Protein AF-0000000084457889 (afdb_homodimer)

Sequence (698 aa):
MAETLNRQWRLNGFTGFDSLVLKEDGIPEVGDLDVLVRWKYASLNYRDLVVSKGTYPLGALDGVVVGSDAAGEVVKIGSKVHSFKPGDRVTGIHLQTWQEGTLKAEDIGNATGGKLDGVLQDYGVVPGSGLVKIPETLDLQQGSTLTIAAITAWDSLVGLPSKRLEAGQWVLTQGSGGVSVFAIQFAKAMGAHVIATSSSQAKMDRLKKLGADYVINYKEVPEWGAEAKRIANGAGVDHVIEVGGPGTLRQSLNAIKIQGVISLVGFMAVSENSNDPKLLEALYYGCIARGVLVSSKQEFQKMNAFIDANNIKPVIDEKVFDFADVPAAYQYVWDQKHFGKVTIRIASEMAETLNRQWRLNGFTGFDSLVLKEDGIPEVGDLDVLVRWKYASLNYRDLVVSKGTYPLGALDGVVVGSDAAGEVVKIGSKVHSFKPGDRVTGIHLQTWQEGTLKAEDIGNATGGKLDGVLQDYGVVPGSGLVKIPETLDLQQGSTLTIAAITAWDSLVGLPSKRLEAGQWVLTQGSGGVSVFAIQFAKAMGAHVIATSSSQAKMDRLKKLGADYVINYKEVPEWGAEAKRIANGAGVDHVIEVGGPGTLRQSLNAIKIQGVISLVGFMAVSENSNDPKLLEALYYGCIARGVLVSSKQEFQKMNAFIDANNIKPVIDEKVFDFADVPAAYQYVWDQKHFGKVTIRIASE

pLDDT: mean 95.06, std 8.59, range [33.53, 98.94]

Nearest PDB structures (foldseek):
  7vem-assembly1_B  TM=9.476E-01  e=7.732E-42  Phytophthora capsici LT1534
  3uog-assembly1_A  TM=9.198E-01  e=6.900E-38  Sinorhizobium meliloti 1021
  4rvu-assembly2_B  TM=8.477E-01  e=1.583E-24  Mycobacterium tuberculosis H37Rv
  7vr2-assembly1_A  TM=7.668E-01  e=3.378E-24  Schizonepeta tenuifolia
  4hfj-assembly1_B  TM=7.783E-01  e=1.746E-23  Nicotiana tabacum

Foldseek 3Di:
DPQDKKWFFFAQDQCFLVRTDIDTDGADDAAQQKWKWFWFKAWDDPLLRVQSNQNRPLAFDHGAGAGQFTKTFTCDHHNNDDPDDGGFIKIFAQQQPFADDDDDPVSSCRGDRGNHHHDLMRMDMHGSSGMDGFFPLADRNQSRLCRFQLLLLLCQQCVVPVLHQAAAFEEEAEEQEANRLNNQQVNVLRNYAYEYEYADPVLQVVSVVSPHPHYHNCVVVVLVLLVLCVVRVVQAGQGYAAAQAQSCVVSVLSRHHQQHEYEHEHHNHDDPDPCGDDPCVCVVSNYHYDYTPRHHNVSSVVSSVSCNVRVDTFDEWPDEAESVCVSVQSVVVVVVPTGHIHMYGDDDD/DPQDKKWFFFAQDQCFLVRTDIDIDGADDAAQQKWKWFWFKAWDDPLLRVQSNQNRPLAFDHGAGAGQFTKTFTCDHHNNDDPDDGGFIKIFAQQQPFADDDDDPVSSCRGDRGNHHHDLMRMDMHGSSGMDGFFPLADRNQSRLCRFQLLLLLCQQCVVPVLHQAAAFEEEAEEQEANRLNNQQVCVLRNYAYEYEYADPVLQVVSVVSPHPHYHNCVVVVLVLLVLCVVRVVQAGQGYAAAQAQSCVVSVLSRHHQQHEYEHEHHNHDDPDPCGDDPCVCVVSNYHYDYGPRHHNVSSVVSSVSCNVSVDTFDEWPDEAESVCVSVQSVVVVVVPTGHIHMYGDDDD

InterPro domains:
  IPR011032 GroES-like superfamily [SSF50129] (4-172)
  IPR013149 Alcohol dehydrogenase-like, C-terminal [PF00107] (178-307)
  IPR013154 Alcohol dehydrogenase-like, N-terminal [PF08240] (32-136)
  IPR020843 Enoylreductase domain [SM00829] (16-344)
  IPR036291 NAD(P)-binding domain superfamily [SSF51735] (143-317)
  IPR052711 Zinc-type Alcohol Dehydrogenase-like [PTHR45033] (6-346)

Organism: NCBI:txid398673

Solvent-accessible surface area (backbone atoms only — not comparable to full-atom values): 34655 Å² total; per-residue (Å²): 123,87,80,65,72,19,46,31,35,22,31,57,58,46,72,26,64,77,14,58,40,83,44,78,42,74,64,78,80,64,48,49,53,18,26,29,28,39,32,30,16,30,25,66,53,72,66,51,54,34,43,30,43,62,66,37,90,85,56,62,49,73,60,25,28,32,35,52,19,24,7,26,30,32,64,45,69,13,88,70,41,78,91,67,51,68,66,43,49,32,26,42,45,37,41,40,67,34,53,56,83,76,72,49,79,74,25,68,66,34,24,38,32,25,63,30,60,27,45,43,30,41,56,43,74,42,48,50,80,24,49,44,71,47,38,84,80,47,54,49,67,51,37,4,50,38,38,51,31,36,34,30,24,49,29,64,42,44,64,50,67,73,67,37,72,48,63,73,37,36,35,37,34,48,50,48,41,37,36,29,47,40,34,40,42,54,40,42,75,53,46,28,43,32,37,33,29,34,79,45,68,71,58,40,54,52,44,41,73,58,50,30,74,40,68,43,45,44,77,83,34,75,63,44,15,52,52,47,8,52,73,44,75,61,59,20,21,44,31,33,51,37,42,35,25,58,57,39,44,59,37,51,60,54,14,43,11,57,69,13,39,39,27,34,64,37,65,73,30,75,47,89,60,90,77,56,50,39,40,68,49,29,37,80,51,30,18,32,37,30,25,51,87,42,66,25,48,51,54,44,53,52,48,35,52,50,33,45,76,66,64,62,73,73,57,60,27,89,64,68,35,48,54,91,38,50,56,59,49,50,50,47,57,72,65,65,72,64,48,30,31,44,37,29,42,56,44,82,134,125,86,78,65,73,19,46,31,36,23,31,56,58,46,70,26,65,76,12,57,40,83,42,75,41,75,66,77,80,66,49,49,51,17,26,31,30,39,31,30,16,29,26,65,53,71,66,52,54,34,43,30,42,62,66,38,89,85,55,63,48,73,59,25,27,32,35,54,19,25,6,26,30,32,65,43,69,12,86,68,43,78,91,67,53,65,67,42,51,31,25,43,46,36,40,40,66,34,54,57,82,74,72,49,81,75,25,67,65,34,24,38,31,24,62,30,60,28,47,45,29,41,55,45,74,42,49,50,80,22,50,42,70,48,39,86,80,48,54,49,68,50,36,4,49,38,37,50,32,38,34,30,24,49,27,63,42,44,63,49,67,74,68,38,72,50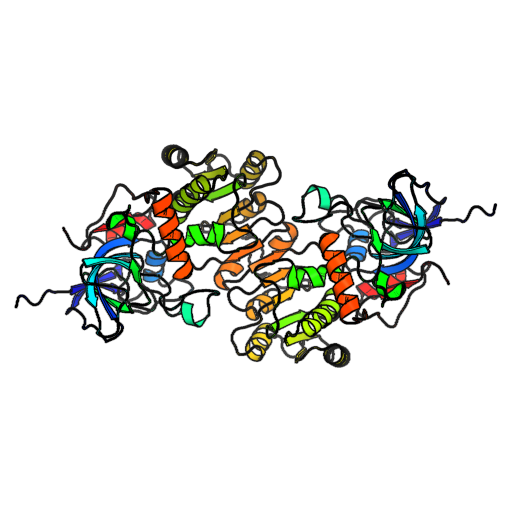,62,72,39,36,37,36,34,48,50,49,42,37,35,28,46,40,33,40,42,53,39,43,75,53,46,29,43,31,39,32,30,35,80,46,68,71,58,39,54,51,42,40,74,57,49,30,72,40,68,44,45,43,79,82,34,76,62,44,15,52,51,47,8,52,72,42,75,61,59,21,22,45,33,34,52,38,43,34,24,56,56,38,46,58,36,51,61,54,16,44,12,57,68,12,39,37,27,35,64,38,67,73,31,75,46,90,59,91,76,56,50,40,42,70,48,29,37,80,52,31,17,33,37,30,25,52,87,45,67,26,48,50,54,44,52,53,48,35,51,48,33,46,75,65,64,63,73,73,58,61,27,89,63,69,35,48,54,91,38,50,56,60,50,49,50,46,57,71,67,64,74,65,47,30,29,44,37,29,42,56,44,82,134

Radius of gyration: 28.64 Å; Cα contacts (8 Å, |Δi|>4): 1818; chains: 2; bounding box: 53×100×64 Å

Secondary structure (DSSP, 8-state):
-----EEEEEE-SSSGGGGEEEEEEPPPPP-TTEEEEEEEEEE--HHHHHHHTT--TT---TTPBP-SEEEEEEEEE-TT--S--TT-EEEE-SBTT--SSS--HHHHT-BBTTTB--S-BSEEEEEGGGEEEPPTT--HHHHTTIIIIIHHHHHHHHSSGGG---TT-EEEEESSBHHHHHHHHHHHHTT-EEEEEESSHHHHHHHHHHT-SEEEETTT-TTHHHHHHHHTTTT-EEEEEE-S-TTTHHHHHHHEEEEEEEEE----S---SS-PPBTTHHHHTT-EEEE-----HHHHHHHHHHHHHHT----EEEEEEEGGGHHHHHHHHHTT---BEEEEE-S--/-----EEEEEE-SSSGGGGEEEEEEPPPPP-TTEEEEEEEEEE--HHHHHHHTT--TT---TTPBP-SEEEEEEEEE-TT--S--TT-EEEE-SBTT--SSS--HHHHT-BBTTTB--S-BSEEEEEGGGEEEPPTT--HHHHTTIIIIIHHHHHHHHSSGGG---TT-EEEEESSBHHHHHHHHHHHHTT-EEEEEESSHHHHHHHHHHT-SEEEETTT-TTHHHHHHHHTTTT-EEEEEE-S-TTTHHHHHHHEEEEEEEEE----S---SS-PPBTTHHHHTT-EEEE-----HHHHHHHHHHHHHHT----EEEEEEEGGGHHHHHHHHHTT---BEEEEE-S--

Structure (mmCIF, N/CA/C/O backbone):
data_AF-0000000084457889-model_v1
#
loop_
_entity.id
_entity.type
_entity.pdbx_description
1 polymer 'Alcohol dehydrogenase'
#
loop_
_atom_site.group_PDB
_atom_site.id
_atom_site.type_symbol
_atom_site.label_atom_id
_atom_site.label_alt_id
_atom_site.label_comp_id
_atom_site.label_asym_id
_atom_site.label_entity_id
_atom_site.label_seq_id
_atom_site.pdbx_PDB_ins_code
_atom_site.Cartn_x
_atom_site.Cartn_y
_atom_site.Cartn_z
_atom_site.occupancy
_atom_site.B_iso_or_equiv
_atom_site.auth_seq_id
_atom_site.auth_comp_id
_atom_site.auth_asym_id
_atom_site.auth_atom_id
_atom_site.pdbx_PDB_model_num
ATOM 1 N N . MET A 1 1 ? 10.906 53.688 17.672 1 33.53 1 MET A N 1
ATOM 2 C CA . MET A 1 1 ? 10.234 52.75 16.781 1 33.53 1 MET A CA 1
ATOM 3 C C . MET A 1 1 ? 9.609 51.594 17.562 1 33.53 1 MET A C 1
ATOM 5 O O . MET A 1 1 ? 10.281 50.969 18.375 1 33.53 1 MET A O 1
ATOM 9 N N . ALA A 1 2 ? 8.508 51.625 18.094 1 45 2 ALA A N 1
ATOM 10 C CA . ALA A 1 2 ? 7.918 50.75 19.125 1 45 2 ALA A CA 1
ATOM 11 C C . ALA A 1 2 ? 8.25 49.281 18.875 1 45 2 ALA A C 1
ATOM 13 O O . ALA A 1 2 ? 7.941 48.75 17.812 1 45 2 ALA A O 1
ATOM 14 N N . GLU A 1 3 ? 9.375 48.656 19.172 1 50.09 3 GLU A N 1
ATOM 15 C CA . GLU A 1 3 ? 10.047 47.375 18.938 1 50.09 3 GLU A CA 1
ATOM 16 C C . GLU A 1 3 ? 9.078 46.219 19.109 1 50.09 3 GLU A C 1
ATOM 18 O O . GLU A 1 3 ? 8.57 46 20.219 1 50.09 3 GLU A O 1
ATOM 23 N N . THR A 1 4 ? 8.102 45.938 18.156 1 64.94 4 THR A N 1
ATOM 24 C CA . THR A 1 4 ? 6.957 45.062 18.219 1 64.94 4 THR A CA 1
ATOM 25 C C . THR A 1 4 ? 7.367 43.688 18.766 1 64.94 4 THR A C 1
ATOM 27 O O . THR A 1 4 ? 8.32 43.062 18.281 1 64.94 4 THR A O 1
ATOM 30 N N . LEU A 1 5 ? 7.094 43.375 20.016 1 86.44 5 LEU A N 1
ATOM 31 C CA . LEU A 1 5 ? 7.301 42.156 20.75 1 86.44 5 LEU A CA 1
ATOM 32 C C . LEU A 1 5 ? 6.672 40.969 20.016 1 86.44 5 LEU A C 1
ATOM 34 O O . LEU A 1 5 ? 5.621 41.094 19.391 1 86.44 5 LEU A O 1
ATOM 38 N N . ASN A 1 6 ? 7.469 39.938 19.859 1 94.69 6 ASN A N 1
ATOM 39 C CA . ASN A 1 6 ? 7.02 38.688 19.266 1 94.69 6 ASN A CA 1
ATOM 40 C C . ASN A 1 6 ? 6.684 37.656 20.344 1 94.69 6 ASN A C 1
ATOM 42 O O . ASN A 1 6 ? 7.578 37.125 21 1 94.69 6 ASN A O 1
ATOM 46 N N . ARG A 1 7 ? 5.383 37.438 20.594 1 96.25 7 ARG A N 1
ATOM 47 C CA . ARG A 1 7 ? 4.961 36.375 21.531 1 96.25 7 ARG A CA 1
ATOM 48 C C . ARG A 1 7 ? 5.09 35 20.906 1 96.25 7 ARG A C 1
ATOM 50 O O . ARG A 1 7 ? 4.742 34.812 19.734 1 96.25 7 ARG A O 1
ATOM 57 N N . GLN A 1 8 ? 5.637 34.125 21.688 1 97.38 8 GLN A N 1
ATOM 58 C CA . GLN A 1 8 ? 5.852 32.75 21.234 1 97.38 8 GLN A CA 1
ATOM 59 C C . GLN A 1 8 ? 5.43 31.734 22.297 1 97.38 8 GLN A C 1
ATOM 61 O O . GLN A 1 8 ? 5.766 31.891 23.469 1 97.38 8 GLN A O 1
ATOM 66 N N . TRP A 1 9 ? 4.66 30.766 21.906 1 98.19 9 TRP A N 1
ATOM 67 C CA . TRP A 1 9 ? 4.477 29.594 22.766 1 98.19 9 TRP A CA 1
ATOM 68 C C . TRP A 1 9 ? 5.574 28.562 22.516 1 98.19 9 TRP A C 1
ATOM 70 O O . TRP A 1 9 ? 5.668 28 21.422 1 98.19 9 TRP A O 1
ATOM 80 N N . ARG A 1 10 ? 6.375 28.312 23.484 1 98.19 10 ARG A N 1
ATOM 81 C CA . ARG A 1 10 ? 7.508 27.406 23.359 1 98.19 10 ARG A CA 1
ATOM 82 C C . ARG A 1 10 ? 7.336 26.188 24.281 1 98.19 10 ARG A C 1
ATOM 84 O O . ARG A 1 10 ? 6.676 26.281 25.312 1 98.19 10 ARG A O 1
ATOM 91 N N . LEU A 1 11 ? 7.875 25.141 23.797 1 97.5 11 LEU A N 1
ATOM 92 C CA . LEU A 1 11 ? 7.922 23.922 24.609 1 97.5 11 LEU A CA 1
ATOM 93 C C . LEU A 1 11 ? 9.008 24.031 25.688 1 97.5 11 LEU A C 1
ATOM 95 O O . LEU A 1 11 ? 10.141 24.422 25.391 1 97.5 11 LEU A O 1
ATOM 99 N N . ASN A 1 12 ? 8.719 23.766 26.875 1 97.12 12 ASN A N 1
ATOM 100 C CA . ASN A 1 12 ? 9.656 23.656 27.984 1 97.12 12 ASN A CA 1
ATOM 101 C C . ASN A 1 12 ? 9.555 22.297 28.688 1 97.12 12 ASN A C 1
ATOM 103 O O . ASN A 1 12 ? 8.898 22.188 29.719 1 97.12 12 ASN A O 1
ATOM 107 N N . GLY A 1 13 ? 10.281 21.406 28.141 1 95.5 13 GLY A N 1
ATOM 108 C CA . GLY A 1 13 ? 10.133 20.016 28.578 1 95.5 13 GLY A CA 1
ATOM 109 C C . GLY A 1 13 ? 9 19.297 27.875 1 95.5 13 GLY A C 1
ATOM 110 O O . GLY A 1 13 ? 8.477 19.781 26.859 1 95.5 13 GLY A O 1
ATOM 111 N N . PHE A 1 14 ? 8.664 18.125 28.344 1 95.56 14 PHE A N 1
ATOM 112 C CA . PHE A 1 14 ? 7.652 17.281 27.734 1 95.56 14 PHE A CA 1
ATOM 113 C C . PHE A 1 14 ? 6.668 16.75 28.766 1 95.56 14 PHE A C 1
ATOM 115 O O . PHE A 1 14 ? 6.359 15.562 28.797 1 95.56 14 PHE A O 1
ATOM 122 N N . THR A 1 15 ? 6.203 17.625 29.609 1 94.81 15 THR A N 1
ATOM 123 C CA . THR A 1 15 ? 5.336 17.234 30.719 1 94.81 15 THR A CA 1
ATOM 124 C C . THR A 1 15 ? 3.871 17.5 30.375 1 94.81 15 THR A C 1
ATOM 126 O O . THR A 1 15 ? 3.062 17.766 31.266 1 94.81 15 THR A O 1
ATOM 129 N N . GLY A 1 16 ? 3.549 17.5 29.141 1 95.81 16 GLY A N 1
ATOM 130 C CA . GLY A 1 16 ? 2.18 17.75 28.734 1 95.81 16 GLY A CA 1
ATOM 131 C C . GLY A 1 16 ? 1.895 19.234 28.5 1 95.81 16 GLY A C 1
ATOM 132 O O . GLY A 1 16 ? 2.758 19.969 28.016 1 95.81 16 GLY A O 1
ATOM 133 N N . PHE A 1 17 ? 0.719 19.625 28.781 1 97.06 17 PHE A N 1
ATOM 134 C CA . PHE A 1 17 ? 0.286 20.969 28.391 1 97.06 17 PHE A CA 1
ATOM 135 C C . PHE A 1 17 ? 0.882 22.016 29.312 1 97.06 17 PHE A C 1
ATOM 137 O O . PHE A 1 17 ? 0.938 23.203 28.969 1 97.06 17 PHE A O 1
ATOM 144 N N . ASP A 1 18 ? 1.343 21.578 30.422 1 95.56 18 ASP A N 1
ATOM 145 C CA . ASP A 1 18 ? 2.031 22.484 31.359 1 95.56 18 ASP A CA 1
ATOM 146 C C . ASP A 1 18 ? 3.4 22.875 30.812 1 95.56 18 ASP A C 1
ATOM 148 O O . ASP A 1 18 ? 3.998 23.859 31.281 1 95.56 18 ASP A O 1
ATOM 152 N N . SER A 1 19 ? 3.846 22.125 29.891 1 96.94 19 SER A N 1
ATOM 153 C CA . SER A 1 19 ? 5.156 22.422 29.328 1 96.94 19 SER A CA 1
ATOM 154 C C . SER A 1 19 ? 5.078 23.562 28.328 1 96.94 19 SER A C 1
ATOM 156 O O . SER A 1 19 ? 6.105 24.047 27.844 1 96.94 19 SER A O 1
ATOM 158 N N . LEU A 1 20 ? 3.928 24.047 27.969 1 98.12 20 LEU A N 1
ATOM 159 C CA . LEU A 1 20 ? 3.754 25.188 27.078 1 98.12 20 LEU A CA 1
ATOM 160 C C . LEU A 1 20 ? 3.971 26.5 27.828 1 98.12 20 LEU A C 1
ATOM 162 O O . LEU A 1 20 ? 3.242 26.812 28.766 1 98.12 20 LEU A O 1
ATOM 166 N N . VAL A 1 21 ? 4.914 27.25 27.359 1 97.81 21 VAL A N 1
ATOM 167 C CA . VAL A 1 21 ? 5.246 28.484 28.047 1 97.81 21 VAL A CA 1
ATOM 168 C C . VAL A 1 21 ? 5.215 29.641 27.047 1 97.81 21 VAL A C 1
ATOM 170 O O . VAL A 1 21 ? 5.758 29.547 25.953 1 97.81 21 VAL A O 1
ATOM 173 N N . LEU A 1 22 ? 4.578 30.719 27.453 1 97.31 22 LEU A N 1
ATOM 174 C CA . LEU A 1 22 ? 4.547 31.922 26.656 1 97.31 22 LEU A CA 1
ATOM 175 C C . LEU A 1 22 ? 5.777 32.781 26.922 1 97.31 22 LEU A C 1
ATOM 177 O O . LEU A 1 22 ? 6.062 33.125 28.078 1 97.31 22 LEU A O 1
ATOM 181 N N . LYS A 1 23 ? 6.484 33.031 25.844 1 96 23 LYS A N 1
ATOM 182 C CA . LYS A 1 23 ? 7.668 33.875 25.922 1 96 23 LYS A CA 1
ATOM 183 C C . LYS A 1 23 ? 7.586 35.031 24.938 1 96 23 LYS A C 1
ATOM 185 O O . LYS A 1 23 ? 6.84 35 23.969 1 96 23 LYS A O 1
ATOM 190 N N . GLU A 1 24 ? 8.344 36.031 25.297 1 94.88 24 GLU A N 1
ATOM 191 C CA . GLU A 1 24 ? 8.461 37.188 24.406 1 94.88 24 GLU A CA 1
ATOM 192 C C . GLU A 1 24 ? 9.898 37.375 23.922 1 94.88 24 GLU A C 1
ATOM 194 O O . GLU A 1 24 ? 10.836 37.25 24.719 1 94.88 24 GLU A O 1
ATOM 199 N N . ASP A 1 25 ? 9.961 37.531 22.688 1 92.19 25 ASP A N 1
ATOM 200 C CA . ASP A 1 25 ? 11.266 37.75 22.078 1 92.19 25 ASP A CA 1
ATOM 201 C C . ASP A 1 25 ? 11.18 38.812 20.984 1 92.19 25 ASP A C 1
ATOM 203 O O . ASP A 1 25 ? 10.133 39.438 20.781 1 92.19 25 ASP A O 1
ATOM 207 N N . GLY A 1 26 ? 12.352 39.156 20.375 1 92.62 26 GLY A N 1
ATOM 208 C CA . GLY A 1 26 ? 12.359 40.062 19.234 1 92.62 26 GLY A CA 1
ATOM 209 C C . GLY A 1 26 ? 11.867 39.438 17.953 1 92.62 26 GLY A C 1
ATOM 210 O O . GLY A 1 26 ? 11.828 38.188 17.844 1 92.62 26 GLY A O 1
ATOM 211 N N . ILE A 1 27 ? 11.461 40.25 17.062 1 94.81 27 ILE A N 1
ATOM 212 C CA . ILE A 1 27 ? 11.086 39.75 15.742 1 94.81 27 ILE A CA 1
ATOM 213 C C . ILE A 1 27 ? 12.328 39.25 15.016 1 94.81 27 ILE A C 1
ATOM 215 O O . ILE A 1 27 ? 13.336 39.969 14.922 1 94.81 27 ILE A O 1
ATOM 219 N N . PRO A 1 28 ? 12.289 38.062 14.539 1 93.81 28 PRO A N 1
ATOM 220 C CA . PRO A 1 28 ? 13.477 37.5 13.883 1 93.81 28 PRO A CA 1
ATOM 221 C C . PRO A 1 28 ? 13.828 38.219 12.586 1 93.81 28 PRO A C 1
ATOM 223 O O . PRO A 1 28 ? 12.938 38.75 11.898 1 93.81 28 PRO A O 1
ATOM 226 N N . GLU A 1 29 ? 15.086 38.219 12.273 1 94.69 29 GLU A N 1
ATOM 227 C CA . GLU A 1 29 ? 15.562 38.781 11.016 1 94.69 29 GLU A CA 1
ATOM 228 C C . GLU A 1 29 ? 15.297 37.844 9.844 1 94.69 29 GLU A C 1
ATOM 230 O O . GLU A 1 29 ? 15.227 36.625 10.031 1 94.69 29 GLU A O 1
ATOM 235 N N . VAL A 1 30 ? 15.195 38.469 8.727 1 96.81 30 VAL A N 1
ATOM 236 C CA . VAL A 1 30 ? 14.891 37.719 7.527 1 96.81 30 VAL A CA 1
ATOM 237 C C . VAL A 1 30 ? 16.172 37.5 6.719 1 96.81 30 VAL A C 1
ATOM 239 O O . VAL A 1 30 ? 16.859 38.438 6.367 1 96.81 30 VAL A O 1
ATOM 242 N N . GLY A 1 31 ? 16.562 36.25 6.465 1 97.44 31 GLY A N 1
ATOM 243 C CA . GLY A 1 31 ? 17.656 35.938 5.562 1 97.44 31 GLY A CA 1
ATOM 244 C C . GLY A 1 31 ? 17.266 36.062 4.098 1 97.44 31 GLY A C 1
ATOM 245 O O . GLY A 1 31 ? 16.094 36.25 3.771 1 97.44 31 GLY A O 1
ATOM 246 N N . ASP A 1 32 ? 18.203 35.844 3.178 1 98.19 32 ASP A N 1
ATOM 247 C CA . ASP A 1 32 ? 18.016 36.094 1.748 1 98.19 32 ASP A CA 1
ATOM 248 C C . ASP A 1 32 ? 16.922 35.188 1.174 1 98.19 32 ASP A C 1
ATOM 250 O O . ASP A 1 32 ? 16.25 35.562 0.211 1 98.19 32 ASP A O 1
ATOM 254 N N . LEU A 1 33 ? 16.734 34.031 1.784 1 98.38 33 LEU A N 1
ATOM 255 C CA . LEU A 1 33 ? 15.805 33.062 1.219 1 98.38 33 LEU A CA 1
ATOM 256 C C . LEU A 1 33 ? 14.547 32.938 2.078 1 98.38 33 LEU A C 1
ATOM 258 O O . LEU A 1 33 ? 13.68 32.125 1.815 1 98.38 33 LEU A O 1
ATOM 262 N N . ASP A 1 34 ? 14.43 33.812 3.018 1 98.31 34 ASP A N 1
ATOM 263 C CA . ASP A 1 34 ? 13.406 33.656 4.047 1 98.31 34 ASP A CA 1
ATOM 264 C C . ASP A 1 34 ? 12.266 34.656 3.84 1 98.31 34 ASP A C 1
ATOM 266 O O . ASP A 1 34 ? 12.398 35.625 3.059 1 98.31 34 ASP A O 1
ATOM 270 N N . VAL A 1 35 ? 11.219 34.406 4.484 1 98.62 35 VAL A N 1
ATOM 271 C CA . VAL A 1 35 ? 10.031 35.25 4.516 1 98.62 35 VAL A CA 1
ATOM 272 C C . VAL A 1 35 ? 9.578 35.438 5.961 1 98.62 35 VAL A C 1
ATOM 274 O O . VAL A 1 35 ? 9.516 34.469 6.734 1 98.62 35 VAL A O 1
ATOM 277 N N . LEU A 1 36 ? 9.367 36.656 6.309 1 98.12 36 LEU A N 1
ATOM 278 C CA . LEU A 1 36 ? 8.742 36.969 7.59 1 98.12 36 LEU A CA 1
ATOM 279 C C . LEU A 1 36 ? 7.223 37 7.457 1 98.12 36 LEU A C 1
ATOM 281 O O . LEU A 1 36 ? 6.684 37.75 6.641 1 98.12 36 LEU A O 1
ATOM 285 N N . VAL A 1 37 ? 6.617 36.219 8.203 1 98.12 37 VAL A N 1
ATOM 286 C CA . VAL A 1 37 ? 5.16 36.125 8.172 1 98.12 37 VAL A CA 1
ATOM 287 C C . VAL A 1 37 ? 4.586 36.562 9.516 1 98.12 37 VAL A C 1
ATOM 289 O O . VAL A 1 37 ? 5.105 36.219 10.57 1 98.12 37 VAL A O 1
ATOM 292 N N . ARG A 1 38 ? 3.592 37.406 9.484 1 97.62 38 ARG A N 1
ATOM 293 C CA . ARG A 1 38 ? 2.764 37.656 10.656 1 97.62 38 ARG A CA 1
ATOM 294 C C . ARG A 1 38 ? 1.579 36.688 10.711 1 97.62 38 ARG A C 1
ATOM 296 O O . ARG A 1 38 ? 0.625 36.844 9.945 1 97.62 38 ARG A O 1
ATOM 303 N N . TRP A 1 39 ? 1.688 35.75 11.609 1 98.25 39 TRP A N 1
ATOM 304 C CA . TRP A 1 39 ? 0.626 34.781 11.727 1 98.25 39 TRP A CA 1
ATOM 305 C C . TRP A 1 39 ? -0.629 35.375 12.336 1 98.25 39 TRP A C 1
ATOM 307 O O . TRP A 1 39 ? -0.546 36.188 13.281 1 98.25 39 TRP A O 1
ATOM 317 N N . LYS A 1 40 ? -1.776 35.031 11.773 1 98.44 40 LYS A N 1
ATOM 318 C CA . LYS A 1 40 ? -3.037 35.594 12.234 1 98.44 40 LYS A CA 1
ATOM 319 C C . LYS A 1 40 ? -3.904 34.562 12.922 1 98.44 40 LYS A C 1
ATOM 321 O O . LYS A 1 40 ? -4.559 34.844 13.93 1 98.44 40 LYS A O 1
ATOM 326 N N . TYR A 1 41 ? -3.953 33.375 12.375 1 98.62 41 TYR A N 1
ATOM 327 C CA . TYR A 1 41 ? -4.695 32.25 12.93 1 98.62 41 TYR A CA 1
ATOM 328 C C . TYR A 1 41 ? -3.859 30.984 12.898 1 98.62 41 TYR A C 1
ATOM 330 O O . TYR A 1 41 ? -3.045 30.797 11.992 1 98.62 41 TYR A O 1
ATOM 338 N N . ALA A 1 42 ? -4.008 30.203 13.891 1 98.69 42 ALA A N 1
ATOM 339 C CA . ALA A 1 42 ? -3.469 28.859 13.93 1 98.69 42 ALA A CA 1
ATOM 340 C C . ALA A 1 42 ? -4.582 27.828 14.125 1 98.69 42 ALA A C 1
ATOM 342 O O . ALA A 1 42 ? -5.715 28.188 14.453 1 98.69 42 ALA A O 1
ATOM 343 N N . SER A 1 43 ? -4.336 26.625 13.859 1 98.56 43 SER A N 1
ATOM 344 C CA . SER A 1 43 ? -5.23 25.5 14.18 1 98.56 43 SER A CA 1
ATOM 345 C C . SER A 1 43 ? -4.457 24.328 14.758 1 98.56 43 SER A C 1
ATOM 347 O O . SER A 1 43 ? -3.234 24.25 14.609 1 98.56 43 SER A O 1
ATOM 349 N N . LEU A 1 44 ? -5.164 23.469 15.453 1 97.94 44 LEU A N 1
ATOM 350 C CA . LEU A 1 44 ? -4.48 22.438 16.219 1 97.94 44 LEU A CA 1
ATOM 351 C C . LEU A 1 44 ? -4.699 21.062 15.594 1 97.94 44 LEU A C 1
ATOM 353 O O . LEU A 1 44 ? -5.746 20.812 14.992 1 97.94 44 LEU A O 1
ATOM 357 N N . ASN A 1 45 ? -3.736 20.25 15.719 1 96.06 45 ASN A N 1
ATOM 358 C CA . ASN A 1 45 ? -3.752 18.844 15.352 1 96.06 45 ASN A CA 1
ATOM 359 C C . ASN A 1 45 ? -3.41 17.953 16.547 1 96.06 45 ASN A C 1
ATOM 361 O O . ASN A 1 45 ? -2.744 18.391 17.484 1 96.06 45 ASN A O 1
ATOM 365 N N . TYR A 1 46 ? -3.824 16.734 16.453 1 93.44 46 TYR A N 1
ATOM 366 C CA . TYR A 1 46 ? -3.479 15.773 17.484 1 93.44 46 TYR A CA 1
ATOM 367 C C . TYR A 1 46 ? -1.969 15.703 17.688 1 93.44 46 TYR A C 1
ATOM 369 O O . TYR A 1 46 ? -1.492 15.555 18.812 1 93.44 46 TYR A O 1
ATOM 377 N N . ARG A 1 47 ? -1.217 15.766 16.641 1 93.56 47 ARG A N 1
ATOM 378 C CA . ARG A 1 47 ? 0.24 15.734 16.734 1 93.56 47 ARG A CA 1
ATOM 379 C C . ARG A 1 47 ? 0.758 16.812 17.688 1 93.56 47 ARG A C 1
ATOM 381 O O . ARG A 1 47 ? 1.722 16.578 18.422 1 93.56 47 ARG A O 1
ATOM 388 N N . ASP A 1 48 ? 0.161 17.984 17.672 1 95.81 48 ASP A N 1
ATOM 389 C CA . ASP A 1 48 ? 0.606 19.078 18.531 1 95.81 48 ASP A CA 1
ATOM 390 C C . ASP A 1 48 ? 0.503 18.688 20.016 1 95.81 48 ASP A C 1
ATOM 392 O O . ASP A 1 48 ? 1.392 19.016 20.797 1 95.81 48 ASP A O 1
ATOM 396 N N . LEU A 1 49 ? -0.535 17.984 20.297 1 95.5 49 LEU A N 1
ATOM 397 C CA . LEU A 1 49 ? -0.794 17.578 21.672 1 95.5 49 LEU A CA 1
ATOM 398 C C . LEU A 1 49 ? 0.254 16.578 22.141 1 95.5 49 LEU A C 1
ATOM 400 O O . LEU A 1 49 ? 0.833 16.734 23.219 1 95.5 49 LEU A O 1
ATOM 404 N N . VAL A 1 50 ? 0.536 15.586 21.281 1 93.31 50 VAL A N 1
ATOM 405 C CA . VAL A 1 50 ? 1.39 14.484 21.734 1 93.31 50 VAL A CA 1
ATOM 406 C C . VAL A 1 50 ? 2.854 14.922 21.688 1 93.31 50 VAL A C 1
ATOM 408 O O . VAL A 1 50 ? 3.691 14.367 22.406 1 93.31 50 VAL A O 1
ATOM 411 N N . VAL A 1 51 ? 3.162 15.898 20.938 1 94.06 51 VAL A N 1
ATOM 412 C CA . VAL A 1 51 ? 4.488 16.516 20.984 1 94.06 51 VAL A CA 1
ATOM 413 C C . VAL A 1 51 ? 4.766 17.062 22.375 1 94.06 51 VAL A C 1
ATOM 415 O O . VAL A 1 51 ? 5.84 16.828 22.938 1 94.06 51 VAL A O 1
ATOM 418 N N . SER A 1 52 ? 3.84 17.766 22.953 1 95.06 52 SER A N 1
ATOM 419 C CA . SER A 1 52 ? 4.016 18.359 24.281 1 95.06 52 SER A CA 1
ATOM 420 C C . SER A 1 52 ? 4.152 17.297 25.344 1 95.06 52 SER A C 1
ATOM 422 O O . SER A 1 52 ? 4.703 17.547 26.422 1 95.06 52 SER A O 1
ATOM 424 N N . LYS A 1 53 ? 3.686 16.109 25.016 1 93.56 53 LYS A N 1
ATOM 425 C CA . LYS A 1 53 ? 3.723 15.016 25.969 1 93.56 53 LYS A CA 1
ATOM 426 C C . LYS A 1 53 ? 4.949 14.133 25.75 1 93.56 53 LYS A C 1
ATOM 428 O O . LYS A 1 53 ? 5.18 13.188 26.5 1 93.56 53 LYS A O 1
ATOM 433 N N . GLY A 1 54 ? 5.68 14.375 24.703 1 90.94 54 GLY A N 1
ATOM 434 C CA . GLY A 1 54 ? 6.898 13.641 24.422 1 90.94 54 GLY A CA 1
ATOM 435 C C . GLY A 1 54 ? 6.641 12.273 23.828 1 90.94 54 GLY A C 1
ATOM 436 O O . GLY A 1 54 ? 7.523 11.406 23.828 1 90.94 54 GLY A O 1
ATOM 437 N N . THR A 1 55 ? 5.492 12.023 23.297 1 87.06 55 THR A N 1
ATOM 438 C CA . THR A 1 55 ? 5.141 10.695 22.812 1 87.06 55 THR A CA 1
ATOM 439 C C . THR A 1 55 ? 5.008 10.68 21.297 1 87.06 55 THR A C 1
ATOM 441 O O . THR A 1 55 ? 4.613 9.672 20.703 1 87.06 55 THR A O 1
ATOM 444 N N . TYR A 1 56 ? 5.32 11.789 20.719 1 87.62 56 TYR A N 1
ATOM 445 C CA . TYR A 1 56 ? 5.277 11.82 19.266 1 87.62 56 TYR A CA 1
ATOM 446 C C . TYR A 1 56 ? 6.336 10.906 18.656 1 87.62 56 TYR A C 1
ATOM 448 O O . TYR A 1 56 ? 7.523 11.039 18.953 1 87.62 56 TYR A O 1
ATOM 456 N N . PRO A 1 57 ? 5.926 10.008 17.734 1 81.44 57 PRO A N 1
ATOM 457 C CA . PRO A 1 57 ? 6.848 8.961 17.281 1 81.44 57 PRO A CA 1
ATOM 458 C C . PRO A 1 57 ? 8.047 9.523 16.516 1 81.44 57 PRO A C 1
ATOM 460 O O . PRO A 1 57 ? 9.117 8.914 16.516 1 81.44 57 PRO A O 1
ATOM 463 N N . LEU A 1 58 ? 7.93 10.625 15.906 1 83.56 58 LEU A N 1
ATOM 464 C CA . LEU A 1 58 ? 9.016 11.148 15.094 1 83.56 58 LEU A CA 1
ATOM 465 C C . LEU A 1 58 ? 9.875 12.117 15.898 1 83.56 58 LEU A C 1
ATOM 467 O O . LEU A 1 58 ? 10.797 12.734 15.352 1 83.56 58 LEU A O 1
ATOM 471 N N . GLY A 1 59 ? 9.562 12.32 17.125 1 83.06 59 GLY A N 1
ATOM 472 C CA . GLY A 1 59 ? 10.367 13.125 18.031 1 83.06 59 GLY A CA 1
ATOM 473 C C . GLY A 1 59 ? 10.094 14.617 17.891 1 83.06 59 GLY A C 1
ATOM 474 O O . GLY A 1 59 ? 9.438 15.047 16.938 1 83.06 59 GLY A O 1
ATOM 475 N N . ALA A 1 60 ? 10.555 15.336 18.875 1 91.44 60 ALA A N 1
ATOM 476 C CA . ALA A 1 60 ? 10.5 16.797 18.922 1 91.44 60 ALA A CA 1
ATOM 477 C C . ALA A 1 60 ? 11.648 17.359 19.75 1 91.44 60 ALA A C 1
ATOM 479 O O . ALA A 1 60 ? 12.227 16.656 20.578 1 91.44 60 ALA A O 1
ATOM 480 N N . LEU A 1 61 ? 11.992 18.547 19.422 1 94.25 61 LEU A N 1
ATOM 481 C CA . LEU A 1 61 ? 13.047 19.219 20.172 1 94.25 61 LEU A CA 1
ATOM 482 C C . LEU A 1 61 ? 12.461 20.094 21.281 1 94.25 61 LEU A C 1
ATOM 484 O O . LEU A 1 61 ? 11.453 20.781 21.078 1 94.25 61 LEU A O 1
ATOM 488 N N . ASP A 1 62 ? 13.102 20.016 22.375 1 95.94 62 ASP A N 1
ATOM 489 C CA . ASP A 1 62 ? 12.727 20.922 23.469 1 95.94 62 ASP A CA 1
ATOM 490 C C . ASP A 1 62 ? 13.055 22.375 23.109 1 95.94 62 ASP A C 1
ATOM 492 O O . ASP A 1 62 ? 14.023 22.641 22.391 1 95.94 62 ASP A O 1
ATOM 496 N N . GLY A 1 63 ? 12.164 23.297 23.562 1 96.75 63 GLY A N 1
ATOM 497 C CA . GLY A 1 63 ? 12.414 24.719 23.359 1 96.75 63 GLY A CA 1
ATOM 498 C C . GLY A 1 63 ? 11.828 25.266 22.078 1 96.75 63 GLY A C 1
ATOM 499 O O . GLY A 1 63 ? 11.797 26.484 21.859 1 96.75 63 GLY A O 1
ATOM 500 N N . VAL A 1 64 ? 11.289 24.422 21.281 1 96.44 64 VAL A N 1
ATOM 501 C CA . VAL A 1 64 ? 10.766 24.828 19.984 1 96.44 64 VAL A CA 1
ATOM 502 C C . VAL A 1 64 ? 9.469 25.609 20.172 1 96.44 64 VAL A C 1
ATOM 504 O O . VAL A 1 64 ? 8.75 25.391 21.156 1 96.44 64 VAL A O 1
ATOM 507 N N . VAL A 1 65 ? 9.273 26.578 19.219 1 97.94 65 VAL A N 1
ATOM 508 C CA . VAL A 1 65 ? 7.918 27.109 19.125 1 97.94 65 VAL A CA 1
ATOM 509 C C . VAL A 1 65 ? 6.953 26.016 18.672 1 97.94 65 VAL A C 1
ATOM 511 O O . VAL A 1 65 ? 7.223 25.312 17.703 1 97.94 65 VAL A O 1
ATOM 514 N N . VAL A 1 66 ? 5.824 25.875 19.391 1 97.94 66 VAL A N 1
ATOM 515 C CA . VAL A 1 66 ? 4.93 24.75 19.141 1 97.94 66 VAL A CA 1
ATOM 516 C C . VAL A 1 66 ? 3.912 25.141 18.062 1 97.94 66 VAL A C 1
ATOM 518 O O . VAL A 1 66 ? 3.863 26.297 17.641 1 97.94 66 VAL A O 1
ATOM 521 N N . GLY A 1 67 ? 3.17 24.141 17.609 1 97.88 67 GLY A N 1
ATOM 522 C CA . GLY A 1 67 ? 2.135 24.344 16.609 1 97.88 67 GLY A CA 1
ATOM 523 C C . GLY A 1 67 ? 2.631 24.156 15.188 1 97.88 67 GLY A C 1
ATOM 524 O O . GLY A 1 67 ? 3.736 24.578 14.852 1 97.88 67 GLY A O 1
ATOM 525 N N . SER A 1 68 ? 1.779 23.578 14.32 1 97.31 68 SER A N 1
ATOM 526 C CA . SER A 1 68 ? 2.203 23.219 12.969 1 97.31 68 SER A CA 1
ATOM 527 C C . SER A 1 68 ? 1.409 24 11.93 1 97.31 68 SER A C 1
ATOM 529 O O . SER A 1 68 ? 1.9 24.25 10.82 1 97.31 68 SER A O 1
ATOM 531 N N . ASP A 1 69 ? 0.175 24.391 12.258 1 98.25 69 ASP A N 1
ATOM 532 C CA . ASP A 1 69 ? -0.746 24.953 11.273 1 98.25 69 ASP A CA 1
ATOM 533 C C . ASP A 1 69 ? -1.02 26.438 11.555 1 98.25 69 ASP A C 1
ATOM 535 O O . ASP A 1 69 ? -1.465 26.781 12.648 1 98.25 69 ASP A O 1
ATOM 539 N N . ALA A 1 70 ? -0.833 27.234 10.609 1 98.38 70 ALA A N 1
ATOM 540 C CA . ALA A 1 70 ? -1.229 28.641 10.727 1 98.38 70 ALA A CA 1
ATOM 541 C C . ALA A 1 70 ? -1.36 29.281 9.352 1 98.38 70 ALA A C 1
ATOM 543 O O . ALA A 1 70 ? -0.929 28.719 8.344 1 98.38 70 ALA A O 1
ATOM 544 N N . ALA A 1 71 ? -2.02 30.391 9.352 1 98.69 71 ALA A N 1
ATOM 545 C CA . ALA A 1 71 ? -2.061 31.281 8.188 1 98.69 71 ALA A CA 1
ATOM 546 C C . ALA A 1 71 ? -1.85 32.719 8.602 1 98.69 71 ALA A C 1
ATOM 548 O O . ALA A 1 71 ? -2.199 33.125 9.719 1 98.69 71 ALA A O 1
ATOM 549 N N . GLY A 1 72 ? -1.257 33.406 7.738 1 98.31 72 GLY A N 1
ATOM 550 C CA . GLY A 1 72 ? -0.955 34.781 8 1 98.31 72 GLY A CA 1
ATOM 551 C C . GLY A 1 72 ? -0.599 35.562 6.75 1 98.31 72 GLY A C 1
ATOM 552 O O . GLY A 1 72 ? -0.997 35.188 5.645 1 98.31 72 GLY A O 1
ATOM 553 N N . GLU A 1 73 ? 0.064 36.688 7.047 1 98.25 73 GLU A N 1
ATOM 554 C CA . GLU A 1 73 ? 0.415 37.594 5.957 1 98.25 73 GLU A CA 1
ATOM 555 C C . GLU A 1 73 ? 1.924 37.812 5.887 1 98.25 73 GLU A C 1
ATOM 557 O O . GLU A 1 73 ? 2.586 37.969 6.918 1 98.25 73 GLU A O 1
ATOM 562 N N . VAL A 1 74 ? 2.391 37.812 4.652 1 98.56 74 VAL A N 1
ATOM 563 C CA . VAL A 1 74 ? 3.799 38.156 4.441 1 98.56 74 VAL A CA 1
ATOM 564 C C . VAL A 1 74 ? 4.066 39.594 4.832 1 98.56 74 VAL A C 1
ATOM 566 O O . VAL A 1 74 ? 3.342 40.5 4.418 1 98.56 74 VAL A O 1
ATOM 569 N N . VAL A 1 75 ? 5.09 39.781 5.578 1 97.44 75 VAL A N 1
ATOM 570 C CA . VAL A 1 75 ? 5.457 41.125 6.035 1 97.44 75 VAL A CA 1
ATOM 571 C C . VAL A 1 75 ? 6.707 41.594 5.301 1 97.44 75 VAL A C 1
ATOM 573 O O . VAL A 1 75 ? 6.785 42.75 4.875 1 97.44 75 VAL A O 1
ATOM 576 N N . LYS A 1 76 ? 7.676 40.719 5.254 1 97.75 76 LYS A N 1
ATOM 577 C CA . LYS A 1 76 ? 8.977 41 4.652 1 97.75 76 LYS A CA 1
ATOM 578 C C . LYS A 1 76 ? 9.523 39.75 3.936 1 97.75 76 LYS A C 1
ATOM 580 O O . LYS A 1 76 ? 9.266 38.625 4.352 1 97.75 76 LYS A O 1
ATOM 585 N N . ILE A 1 77 ? 10.242 40 2.824 1 98.25 77 ILE A N 1
ATOM 586 C CA . ILE A 1 77 ? 10.836 38.875 2.088 1 98.25 77 ILE A CA 1
ATOM 587 C C . ILE A 1 77 ? 12.336 39.094 1.936 1 98.25 77 ILE A C 1
ATOM 589 O O . ILE A 1 77 ? 12.797 40.25 1.845 1 98.25 77 ILE A O 1
ATOM 593 N N . GLY A 1 78 ? 13.023 38 1.901 1 98.19 78 GLY A N 1
ATOM 594 C CA . GLY A 1 78 ? 14.445 38.062 1.614 1 98.19 78 GLY A CA 1
ATOM 595 C C . GLY A 1 78 ? 14.742 38.5 0.191 1 98.19 78 GLY A C 1
ATOM 596 O O . GLY A 1 78 ? 13.891 38.406 -0.688 1 98.19 78 GLY A O 1
ATOM 597 N N . SER A 1 79 ? 16.016 38.875 -0.009 1 97.81 79 SER A N 1
ATOM 598 C CA . SER A 1 79 ? 16.422 39.469 -1.277 1 97.81 79 SER A CA 1
ATOM 599 C C . SER A 1 79 ? 16.359 38.469 -2.41 1 97.81 79 SER A C 1
ATOM 601 O O . SER A 1 79 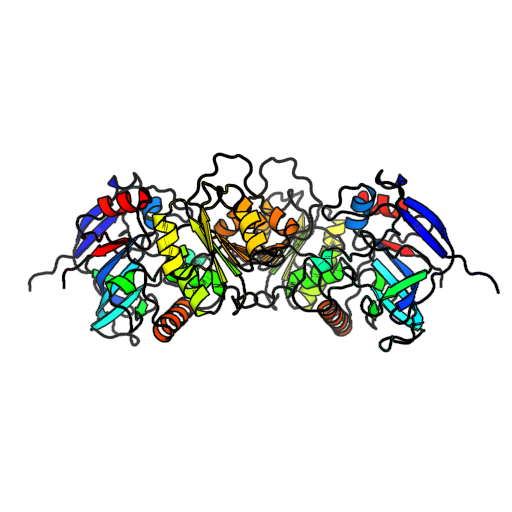? 16.297 38.844 -3.584 1 97.81 79 SER A O 1
ATOM 603 N N . LYS A 1 80 ? 16.312 37.188 -2.104 1 98.31 80 LYS A N 1
ATOM 604 C CA . LYS A 1 80 ? 16.344 36.156 -3.141 1 98.31 80 LYS A CA 1
ATOM 605 C C . LYS A 1 80 ? 15.008 35.438 -3.236 1 98.31 80 LYS A C 1
ATOM 607 O O . LYS A 1 80 ? 14.898 34.406 -3.918 1 98.31 80 LYS A O 1
ATOM 612 N N . VAL A 1 81 ? 14.055 35.906 -2.521 1 97.94 81 VAL A N 1
ATOM 613 C CA . VAL A 1 81 ? 12.703 35.375 -2.611 1 97.94 81 VAL A CA 1
ATOM 614 C C . VAL A 1 81 ? 11.914 36.125 -3.686 1 97.94 81 VAL A C 1
ATOM 616 O O . VAL A 1 81 ? 11.836 37.344 -3.662 1 97.94 81 VAL A O 1
ATOM 619 N N . HIS A 1 82 ? 11.32 35.406 -4.652 1 96.31 82 HIS A N 1
ATOM 620 C CA . HIS A 1 82 ? 10.617 36.031 -5.758 1 96.31 82 HIS A CA 1
ATOM 621 C C . HIS A 1 82 ? 9.172 35.562 -5.848 1 96.31 82 HIS A C 1
ATOM 623 O O . HIS A 1 82 ? 8.359 36.156 -6.559 1 96.31 82 HIS A O 1
ATOM 629 N N . SER A 1 83 ? 8.805 34.562 -5.109 1 96.38 83 SER A N 1
ATOM 630 C CA . SER A 1 83 ? 7.504 33.938 -5.254 1 96.38 83 SER A CA 1
ATOM 631 C C . SER A 1 83 ? 6.449 34.625 -4.395 1 96.38 83 SER A C 1
ATOM 633 O O . SER A 1 83 ? 5.254 34.344 -4.527 1 96.38 83 SER A O 1
ATOM 635 N N . PHE A 1 84 ? 6.871 35.562 -3.539 1 98.38 84 PHE A N 1
ATOM 636 C CA . PHE A 1 84 ? 5.961 36.219 -2.602 1 98.38 84 PHE A CA 1
ATOM 637 C C . PHE A 1 84 ? 6.211 37.719 -2.543 1 98.38 84 PHE A C 1
ATOM 639 O O . PHE A 1 84 ? 7.258 38.188 -2.99 1 98.38 84 PHE A O 1
ATOM 646 N N . LYS A 1 85 ? 5.246 38.438 -2.006 1 98.19 85 LYS A N 1
ATOM 647 C CA . LYS A 1 85 ? 5.348 39.844 -1.699 1 98.19 85 LYS A CA 1
ATOM 648 C C . LYS A 1 85 ? 4.594 40.188 -0.416 1 98.19 85 LYS A C 1
ATOM 650 O O . LYS A 1 85 ? 3.68 39.469 -0.017 1 98.19 85 LYS A O 1
ATOM 655 N N . PRO A 1 86 ? 5.039 41.281 0.203 1 98.12 86 PRO A N 1
ATOM 656 C CA . PRO A 1 86 ? 4.285 41.688 1.385 1 98.12 86 PRO A CA 1
ATOM 657 C C . PRO A 1 86 ? 2.785 41.812 1.114 1 98.12 86 PRO A C 1
ATOM 659 O O . PRO A 1 86 ? 2.383 42.344 0.067 1 98.12 86 PRO A O 1
ATOM 662 N N . GLY A 1 87 ? 2.035 41.25 1.983 1 98.19 87 GLY A N 1
ATOM 663 C CA . GLY A 1 87 ? 0.59 41.281 1.826 1 98.19 87 GLY A CA 1
ATOM 664 C C . GLY A 1 87 ? 0.009 39.969 1.37 1 98.19 87 GLY A C 1
ATOM 665 O O . GLY A 1 87 ? -1.192 39.719 1.51 1 98.19 87 GLY A O 1
ATOM 666 N N . ASP A 1 88 ? 0.826 39.125 0.807 1 98.62 88 ASP A N 1
ATOM 667 C CA . ASP A 1 88 ? 0.35 37.812 0.399 1 98.62 88 ASP A CA 1
ATOM 668 C C . ASP A 1 88 ? -0.177 37.031 1.596 1 98.62 88 ASP A C 1
ATOM 670 O O . ASP A 1 88 ? 0.424 37.031 2.672 1 98.62 88 ASP A O 1
ATOM 674 N N . ARG A 1 89 ? -1.319 36.312 1.447 1 98.81 89 ARG A N 1
ATOM 675 C CA . ARG A 1 89 ? -1.863 35.406 2.443 1 98.81 89 ARG A CA 1
ATOM 676 C C . ARG A 1 89 ? -1.281 34 2.277 1 98.81 89 ARG A C 1
ATOM 678 O O . ARG A 1 89 ? -1.428 33.375 1.22 1 98.81 89 ARG A O 1
ATOM 685 N N . VAL A 1 90 ? -0.611 33.531 3.314 1 98.88 90 VAL A N 1
ATOM 686 C CA . VAL A 1 90 ? 0.172 32.312 3.133 1 98.88 90 VAL A CA 1
ATOM 687 C C . VAL A 1 90 ? -0.068 31.344 4.305 1 98.88 90 VAL A C 1
ATOM 689 O O . VAL A 1 90 ? -0.588 31.766 5.348 1 98.88 90 VAL A O 1
ATOM 692 N N . THR A 1 91 ? 0.177 30.141 4.121 1 98.75 91 THR A N 1
ATOM 693 C CA . THR A 1 91 ? 0.348 29.094 5.133 1 98.75 91 THR A CA 1
ATOM 694 C C . THR A 1 91 ? 1.608 28.281 4.859 1 98.75 91 THR A C 1
ATOM 696 O O . THR A 1 91 ? 2.207 28.391 3.787 1 98.75 91 THR A O 1
ATOM 699 N N . GLY A 1 92 ? 2.109 27.594 5.812 1 98.19 92 GLY A N 1
ATOM 700 C CA . GLY A 1 92 ? 3.312 26.797 5.66 1 98.19 92 GLY A CA 1
ATOM 701 C C . GLY A 1 92 ? 3.029 25.359 5.27 1 98.19 92 GLY A C 1
ATOM 702 O O . GLY A 1 92 ? 1.977 24.812 5.605 1 98.19 92 GLY A O 1
ATOM 703 N N . ILE A 1 93 ? 3.973 24.766 4.535 1 98.38 93 ILE A N 1
ATOM 704 C CA . ILE A 1 93 ? 3.93 23.312 4.406 1 98.38 93 ILE A CA 1
ATOM 705 C C . ILE A 1 93 ? 4.578 22.672 5.629 1 98.38 93 ILE A C 1
ATOM 707 O O . ILE A 1 93 ? 5.5 23.234 6.227 1 98.38 93 ILE A O 1
ATOM 711 N N . HIS A 1 94 ? 4.121 21.578 6.004 1 97.31 94 HIS A N 1
ATOM 712 C CA . HIS A 1 94 ? 4.531 20.984 7.266 1 97.31 94 HIS A CA 1
ATOM 713 C C . HIS A 1 94 ? 5.98 20.5 7.207 1 97.31 94 HIS A C 1
ATOM 715 O O . HIS A 1 94 ? 6.797 20.891 8.047 1 97.31 94 HIS A O 1
ATOM 721 N N . LEU A 1 95 ? 6.254 19.578 6.234 1 97.38 95 LEU A N 1
ATOM 722 C CA . LEU A 1 95 ? 7.633 19.188 5.973 1 97.38 95 LEU A CA 1
ATOM 723 C C . LEU A 1 95 ? 8.305 20.156 5.004 1 97.38 95 LEU A C 1
ATOM 725 O O . LEU A 1 95 ? 8.141 20.031 3.789 1 97.38 95 LEU A O 1
ATOM 729 N N . GLN A 1 96 ? 9.102 21.016 5.551 1 97.56 96 GLN A N 1
ATOM 730 C CA . GLN A 1 96 ? 9.492 22.25 4.891 1 97.56 96 GLN A CA 1
ATOM 731 C C . GLN A 1 96 ? 10.359 21.984 3.668 1 97.56 96 GLN A C 1
ATOM 733 O O . GLN A 1 96 ? 10.492 22.828 2.787 1 97.56 96 GLN A O 1
ATOM 738 N N . THR A 1 97 ? 10.953 20.766 3.566 1 97.38 97 THR A N 1
ATOM 739 C CA . THR A 1 97 ? 11.867 20.5 2.465 1 97.38 97 THR A CA 1
ATOM 740 C C . THR A 1 97 ? 11.234 19.562 1.442 1 97.38 97 THR A C 1
ATOM 742 O O . THR A 1 97 ? 11.844 19.266 0.414 1 97.38 97 THR A O 1
ATOM 745 N N . TRP A 1 98 ? 10.016 19.062 1.662 1 98.06 98 TRP A N 1
ATOM 746 C CA . TRP A 1 98 ? 9.367 18.172 0.707 1 98.06 98 TRP A CA 1
ATOM 747 C C . TRP A 1 98 ? 8.656 18.969 -0.386 1 98.06 98 TRP A C 1
ATOM 749 O O . TRP A 1 98 ? 7.465 19.25 -0.281 1 98.06 98 TRP A O 1
ATOM 759 N N . GLN A 1 99 ? 9.344 19.188 -1.453 1 98.19 99 GLN A N 1
ATOM 760 C CA . GLN A 1 99 ? 8.852 20.078 -2.496 1 98.19 99 GLN A CA 1
ATOM 761 C C . GLN A 1 99 ? 7.961 19.344 -3.488 1 98.19 99 GLN A C 1
ATOM 763 O O . GLN A 1 99 ? 6.91 19.844 -3.885 1 98.19 99 GLN A O 1
ATOM 768 N N . GLU A 1 100 ? 8.414 18.172 -3.963 1 97.5 100 GLU A N 1
ATOM 769 C CA . GLU A 1 100 ? 7.684 17.391 -4.941 1 97.5 100 GLU A CA 1
ATOM 770 C C . GLU A 1 100 ? 8.141 15.93 -4.926 1 97.5 100 GLU A C 1
ATOM 772 O O . GLU A 1 100 ? 9.195 15.609 -4.375 1 97.5 100 GLU A O 1
ATOM 777 N N . GLY A 1 101 ? 7.301 15.109 -5.461 1 93.25 101 GLY A N 1
ATOM 778 C CA . GLY A 1 101 ? 7.703 13.719 -5.645 1 93.25 101 GLY A CA 1
ATOM 779 C C . GLY A 1 101 ? 7.672 12.914 -4.355 1 93.25 101 GLY A C 1
ATOM 780 O O . GLY A 1 101 ? 6.805 13.133 -3.506 1 93.25 101 GLY A O 1
ATOM 781 N N . THR A 1 102 ? 8.578 12.008 -4.258 1 91.31 102 THR A N 1
ATOM 782 C CA . THR A 1 102 ? 8.594 11.055 -3.154 1 91.31 102 THR A CA 1
ATOM 783 C C . THR A 1 102 ? 9.219 11.672 -1.908 1 91.31 102 THR A C 1
ATOM 785 O O . THR A 1 102 ? 10.211 12.391 -1.999 1 91.31 102 THR A O 1
ATOM 788 N N . LEU A 1 103 ? 8.617 11.391 -0.793 1 95.06 103 LEU A N 1
ATOM 789 C CA . LEU A 1 103 ? 9.172 11.797 0.492 1 95.06 103 LEU A CA 1
ATOM 790 C C . LEU A 1 103 ? 10.539 11.156 0.723 1 95.06 103 LEU A C 1
ATOM 792 O O . LEU A 1 103 ? 10.719 9.969 0.467 1 95.06 103 LEU A O 1
ATOM 796 N N . LYS A 1 104 ? 11.461 11.969 1.146 1 90.75 104 LYS A N 1
ATOM 797 C CA . LYS A 1 104 ? 12.781 11.469 1.513 1 90.75 104 LYS A CA 1
ATOM 798 C C . LYS A 1 104 ? 12.984 11.508 3.025 1 90.75 104 LYS A C 1
ATOM 800 O O . LYS A 1 104 ? 12.383 12.336 3.717 1 90.75 104 LYS A O 1
ATOM 805 N N . ALA A 1 105 ? 13.805 10.664 3.508 1 88.81 105 ALA A N 1
ATOM 806 C CA . ALA A 1 105 ? 14.07 10.578 4.941 1 88.81 105 ALA A CA 1
ATOM 807 C C . ALA A 1 105 ? 14.492 11.93 5.508 1 88.81 105 ALA A C 1
ATOM 809 O O . ALA A 1 105 ? 14.125 12.281 6.629 1 88.81 105 ALA A O 1
ATOM 810 N N . GLU A 1 106 ? 15.203 12.664 4.73 1 91 106 GLU A N 1
ATOM 811 C CA . GLU A 1 106 ? 15.719 13.945 5.184 1 91 106 GLU A CA 1
ATOM 812 C C . GLU A 1 106 ? 14.602 14.961 5.379 1 91 106 GLU A C 1
ATOM 814 O O . GLU A 1 106 ? 14.734 15.898 6.168 1 91 106 GLU A O 1
ATOM 819 N N . ASP A 1 107 ? 13.531 14.781 4.637 1 94.31 107 ASP A N 1
ATOM 820 C CA . ASP A 1 107 ? 12.406 15.703 4.75 1 94.31 107 ASP A CA 1
ATOM 821 C C . ASP A 1 107 ? 11.727 15.578 6.113 1 94.31 107 ASP A C 1
ATOM 823 O O . ASP A 1 107 ? 11.172 16.547 6.625 1 94.31 107 ASP A O 1
ATOM 827 N N . ILE A 1 108 ? 11.766 14.43 6.707 1 91.5 108 ILE A N 1
ATOM 828 C CA . ILE A 1 108 ? 11.031 14.117 7.93 1 91.5 108 ILE A CA 1
ATOM 829 C C . ILE A 1 108 ? 11.594 14.93 9.094 1 91.5 108 ILE A C 1
ATOM 831 O O . ILE A 1 108 ? 10.852 15.328 9.992 1 91.5 108 ILE A O 1
ATOM 835 N N . GLY A 1 109 ? 12.836 15.312 9.031 1 90.5 109 GLY A N 1
ATOM 836 C CA . GLY A 1 109 ? 13.477 16.094 10.078 1 90.5 109 GLY A CA 1
ATOM 837 C C . GLY A 1 109 ? 13.203 17.578 9.969 1 90.5 109 GLY A C 1
ATOM 838 O O . GLY A 1 109 ? 13.672 18.375 10.797 1 90.5 109 GLY A O 1
ATOM 839 N N . ASN A 1 110 ? 12.406 17.969 9.039 1 95.06 110 ASN A N 1
ATOM 840 C CA . ASN A 1 110 ? 12.109 19.375 8.805 1 95.06 110 ASN A CA 1
ATOM 841 C C . ASN A 1 110 ? 10.625 19.688 9 1 95.06 110 ASN A C 1
ATOM 843 O O . ASN A 1 110 ? 10.008 20.328 8.164 1 95.06 110 ASN A O 1
ATOM 847 N N . ALA A 1 111 ? 10.141 19.203 10.125 1 95.69 111 ALA A N 1
ATOM 848 C CA . ALA A 1 111 ? 8.727 19.391 10.469 1 95.69 111 ALA A CA 1
ATOM 849 C C . ALA A 1 111 ? 8.531 20.594 11.383 1 95.69 111 ALA A C 1
ATOM 851 O O . ALA A 1 111 ? 9.164 20.688 12.438 1 95.69 111 ALA A O 1
ATOM 852 N N . THR A 1 112 ? 7.668 21.469 11.008 1 96.44 112 THR A N 1
ATOM 853 C CA . THR A 1 112 ? 7.348 22.625 11.828 1 96.44 112 THR A CA 1
ATOM 854 C C . THR A 1 112 ? 6.609 22.203 13.094 1 96.44 112 THR A C 1
ATOM 856 O O . THR A 1 112 ? 5.75 21.328 13.055 1 96.44 112 THR A O 1
ATOM 859 N N . GLY A 1 113 ? 6.969 22.828 14.234 1 95.69 113 GLY A N 1
ATOM 860 C CA . GLY A 1 113 ? 6.301 22.547 15.492 1 95.69 113 GLY A CA 1
ATOM 861 C C . GLY A 1 113 ? 6.812 21.281 16.172 1 95.69 113 GLY A C 1
ATOM 862 O O . GLY A 1 113 ? 6.152 20.734 17.047 1 95.69 113 GLY A O 1
ATOM 863 N N . GLY A 1 114 ? 7.871 20.75 15.656 1 93.38 114 GLY A N 1
ATOM 864 C CA . GLY A 1 114 ? 8.547 19.594 16.203 1 93.38 114 GLY A CA 1
ATOM 865 C C . GLY A 1 114 ? 10.055 19.719 16.219 1 93.38 114 GLY A C 1
ATOM 866 O O . GLY A 1 114 ? 10.648 20.109 17.219 1 93.38 114 GLY A O 1
ATOM 867 N N . LYS A 1 115 ? 10.602 19.641 15.039 1 93 115 LYS A N 1
ATOM 868 C CA . LYS A 1 115 ? 12.055 19.781 14.906 1 93 115 LYS A CA 1
ATOM 869 C C . LYS A 1 115 ? 12.438 21.188 14.484 1 93 115 LYS A C 1
ATOM 871 O O . LYS A 1 115 ? 13.578 21.609 14.68 1 93 115 LYS A O 1
ATOM 876 N N . LEU A 1 116 ? 11.547 21.844 13.891 1 95.94 116 LEU A N 1
ATOM 877 C CA . LEU A 1 116 ? 11.648 23.266 13.562 1 95.94 116 LEU A CA 1
ATOM 878 C C . LEU A 1 116 ? 10.656 24.094 14.375 1 95.94 116 LEU A C 1
ATOM 880 O O . LEU A 1 116 ? 9.633 23.562 14.836 1 95.94 116 LEU A O 1
ATOM 884 N N . ASP A 1 117 ? 10.969 25.297 14.547 1 96.88 117 ASP A N 1
ATOM 885 C CA . ASP A 1 117 ? 10.016 26.188 15.211 1 96.88 117 ASP A CA 1
ATOM 886 C C . ASP A 1 117 ? 8.68 26.188 14.477 1 96.88 117 ASP A C 1
ATOM 888 O O . ASP A 1 117 ? 8.641 26.219 13.25 1 96.88 117 ASP A O 1
ATOM 892 N N . GLY A 1 118 ? 7.648 26.203 15.336 1 97.88 118 GLY A N 1
ATOM 893 C CA . GLY A 1 118 ? 6.301 26.172 14.789 1 97.88 118 GLY A CA 1
ATOM 894 C C . GLY A 1 118 ? 5.707 27.562 14.586 1 97.88 118 GLY A C 1
ATOM 895 O O . GLY A 1 118 ? 6.426 28.516 14.305 1 97.88 118 GLY A O 1
ATOM 896 N N . VAL A 1 119 ? 4.418 27.562 14.648 1 98 119 VAL A N 1
ATOM 897 C CA . VAL A 1 119 ? 3.734 28.734 14.102 1 98 119 VAL A CA 1
ATOM 898 C C . VAL A 1 119 ? 2.982 29.469 15.211 1 98 119 VAL A C 1
ATOM 900 O O . VAL A 1 119 ? 2.365 30.5 14.977 1 98 119 VAL A O 1
ATOM 903 N N . LEU A 1 120 ? 2.955 28.938 16.422 1 98.25 120 LEU A N 1
ATOM 904 C CA . LEU A 1 120 ? 2.258 29.625 17.5 1 98.25 120 LEU A CA 1
ATOM 905 C C . LEU A 1 120 ? 3.104 30.766 18.062 1 98.25 120 LEU A C 1
ATOM 907 O O . LEU A 1 120 ? 3.523 30.719 19.219 1 98.25 120 LEU A O 1
ATOM 911 N N . GLN A 1 121 ? 3.236 31.75 17.297 1 97.75 121 GLN A N 1
ATOM 912 C CA . GLN A 1 121 ? 3.947 33 17.531 1 97.75 121 GLN A CA 1
ATOM 913 C C . GLN A 1 121 ? 3.377 34.125 16.688 1 97.75 121 GLN A C 1
ATOM 915 O O . GLN A 1 121 ? 2.676 33.875 15.703 1 97.75 121 GLN A O 1
ATOM 920 N N . ASP A 1 122 ? 3.652 35.375 17.109 1 96.94 122 ASP A N 1
ATOM 921 C CA . ASP A 1 122 ? 3.141 36.5 16.344 1 96.94 122 ASP A CA 1
ATOM 922 C C . ASP A 1 122 ? 3.775 36.562 14.961 1 96.94 122 ASP A C 1
ATOM 924 O O . ASP A 1 122 ? 3.076 36.719 13.953 1 96.94 122 ASP A O 1
ATOM 928 N N . TYR A 1 123 ? 5.117 36.5 14.961 1 96.75 123 TYR A N 1
ATOM 929 C CA . TYR A 1 123 ? 5.914 36.562 13.734 1 96.75 123 TYR A CA 1
ATOM 930 C C . TYR A 1 123 ? 6.836 35.344 13.609 1 96.75 123 TYR A C 1
ATOM 932 O O . TYR A 1 123 ? 7.477 34.938 14.586 1 96.75 123 TYR A O 1
ATOM 940 N N . GLY A 1 124 ? 6.809 34.781 12.484 1 96.5 124 GLY A N 1
ATOM 941 C CA . GLY A 1 124 ? 7.707 33.688 12.211 1 96.5 124 GLY A CA 1
ATOM 942 C C . GLY A 1 124 ? 8.484 33.844 10.914 1 96.5 124 GLY A C 1
ATOM 943 O O . GLY A 1 124 ? 7.973 34.438 9.953 1 96.5 124 GLY A O 1
ATOM 944 N N . VAL A 1 125 ? 9.711 33.406 10.914 1 97.38 125 VAL A N 1
ATOM 945 C CA . VAL A 1 125 ? 10.523 33.375 9.703 1 97.38 125 VAL A CA 1
ATOM 946 C C . VAL A 1 125 ? 10.562 31.953 9.133 1 97.38 125 VAL A C 1
ATOM 948 O O . VAL A 1 125 ? 10.867 31 9.844 1 97.38 125 VAL A O 1
ATOM 951 N N . VAL A 1 126 ? 10.227 31.828 7.875 1 97.19 126 VAL A N 1
ATOM 952 C CA . VAL A 1 126 ? 10.18 30.562 7.172 1 97.19 126 VAL A CA 1
ATOM 953 C C . VAL A 1 126 ? 10.844 30.688 5.805 1 97.19 126 VAL A C 1
ATOM 955 O O . VAL A 1 126 ? 10.758 31.75 5.168 1 97.19 126 VAL A O 1
ATOM 958 N N . PRO A 1 127 ? 11.594 29.625 5.379 1 97.94 127 PRO A N 1
ATOM 959 C CA . PRO A 1 127 ? 12.062 29.688 3.992 1 97.94 127 PRO A CA 1
ATOM 960 C C . PRO A 1 127 ? 10.922 29.891 2.996 1 97.94 127 PRO A C 1
ATOM 962 O O . PRO A 1 127 ? 9.844 29.312 3.164 1 97.94 127 PRO A O 1
ATOM 965 N N . GLY A 1 128 ? 11.188 30.719 2.002 1 98.31 128 GLY A N 1
ATOM 966 C CA . GLY A 1 128 ? 10.172 30.906 0.972 1 98.31 128 GLY A CA 1
ATOM 967 C C . GLY A 1 128 ? 9.672 29.609 0.387 1 98.31 128 GLY A C 1
ATOM 968 O O . GLY A 1 128 ? 8.484 29.484 0.069 1 98.31 128 GLY A O 1
ATOM 969 N N . SER A 1 129 ? 10.523 28.641 0.313 1 98.06 129 SER A N 1
ATOM 970 C CA . SER A 1 129 ? 10.18 27.328 -0.239 1 98.06 129 SER A CA 1
ATOM 971 C C . SER A 1 129 ? 9.234 26.578 0.683 1 98.06 129 SER A C 1
ATOM 973 O O . SER A 1 129 ? 8.633 25.578 0.277 1 98.06 129 SER A O 1
ATOM 975 N N . GLY A 1 130 ? 9.062 27 1.899 1 98.19 130 GLY A N 1
ATOM 976 C CA . GLY A 1 130 ? 8.227 26.312 2.871 1 98.19 130 GLY A CA 1
ATOM 977 C C . GLY A 1 130 ? 6.84 26.922 2.996 1 98.19 130 GLY A C 1
ATOM 978 O O . GLY A 1 130 ? 6.102 26.594 3.926 1 98.19 130 GLY A O 1
ATOM 979 N N . LEU A 1 131 ? 6.496 27.781 2.041 1 98.62 131 LEU A N 1
ATOM 980 C CA . LEU A 1 131 ? 5.215 28.484 2.098 1 98.62 131 LEU A CA 1
ATOM 981 C C . LEU A 1 131 ? 4.402 28.219 0.832 1 98.62 131 LEU A C 1
ATOM 983 O O . LEU A 1 131 ? 4.965 27.922 -0.221 1 98.62 131 LEU A O 1
ATOM 987 N N . VAL A 1 132 ? 3.111 28.297 0.981 1 98.81 132 VAL A N 1
ATOM 988 C CA . VAL A 1 132 ? 2.178 28.344 -0.14 1 98.81 132 VAL A CA 1
ATOM 989 C C . VAL A 1 132 ? 1.132 29.438 0.105 1 98.81 132 VAL A C 1
ATOM 991 O O . VAL A 1 132 ? 0.813 29.75 1.253 1 98.81 132 VAL A O 1
ATOM 994 N N . LYS A 1 133 ? 0.675 30.031 -0.928 1 98.75 133 LYS A N 1
ATOM 995 C CA . LYS A 1 133 ? -0.462 30.938 -0.788 1 98.75 133 LYS A CA 1
ATOM 996 C C . LYS A 1 133 ? -1.737 30.172 -0.449 1 98.75 133 LYS A C 1
ATOM 998 O O . LYS A 1 133 ? -1.956 29.062 -0.952 1 98.75 133 LYS A O 1
ATOM 1003 N N . ILE A 1 134 ? -2.576 30.688 0.361 1 98.56 134 ILE A N 1
ATOM 1004 C CA . ILE A 1 134 ? -3.83 30 0.659 1 98.56 134 ILE A CA 1
ATOM 1005 C C . ILE A 1 134 ? -4.816 30.219 -0.487 1 98.56 134 ILE A C 1
ATOM 1007 O O . ILE A 1 134 ? -4.676 31.156 -1.271 1 98.56 134 ILE A O 1
ATOM 1011 N N . PRO A 1 135 ? -5.809 29.375 -0.586 1 98.81 135 PRO A N 1
ATOM 1012 C CA . PRO A 1 135 ? -6.832 29.547 -1.621 1 98.81 135 PRO A CA 1
ATOM 1013 C C . PRO A 1 135 ? -7.512 30.906 -1.567 1 98.81 135 PRO A C 1
ATOM 1015 O O . PRO A 1 135 ? -7.742 31.438 -0.481 1 98.81 135 PRO A O 1
ATOM 1018 N N . GLU A 1 136 ? -7.895 31.359 -2.707 1 98.44 136 GLU A N 1
ATOM 1019 C CA . GLU A 1 136 ? -8.539 32.656 -2.82 1 98.44 136 GLU A CA 1
ATOM 1020 C C . GLU A 1 136 ? -9.906 32.656 -2.137 1 98.44 136 GLU A C 1
ATOM 1022 O O . GLU A 1 136 ? -10.344 33.688 -1.615 1 98.44 136 GLU A O 1
ATOM 1027 N N . THR A 1 137 ? -10.477 31.562 -2.09 1 98.69 137 THR A N 1
ATOM 1028 C CA . THR A 1 137 ? -11.852 31.469 -1.6 1 98.69 137 THR A CA 1
ATOM 1029 C C . THR A 1 137 ? -11.875 31.328 -0.08 1 98.69 137 THR A C 1
ATOM 1031 O O . THR A 1 137 ? -12.945 31.297 0.529 1 98.69 137 THR A O 1
ATOM 1034 N N . LEU A 1 138 ? -10.734 31.266 0.556 1 98.81 138 LEU A N 1
ATOM 1035 C CA . LEU A 1 138 ? -10.68 31.047 1.997 1 98.81 138 LEU A CA 1
ATOM 1036 C C . LEU A 1 138 ? -10.156 32.281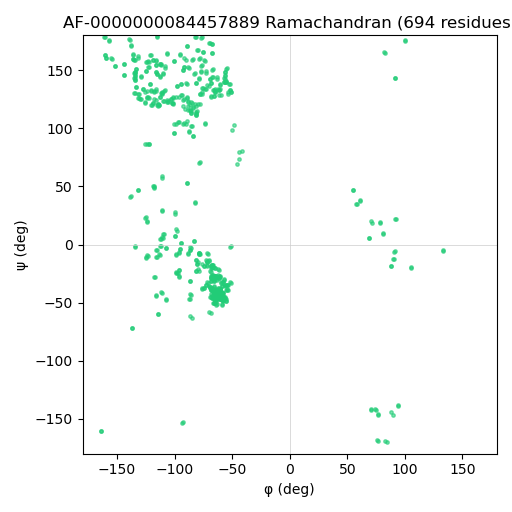 2.715 1 98.81 138 LEU A C 1
ATOM 1038 O O . LEU A 1 138 ? -9.305 33 2.184 1 98.81 138 LEU A O 1
ATOM 1042 N N . ASP A 1 139 ? -10.68 32.562 3.91 1 98.44 139 ASP A N 1
ATOM 1043 C CA . ASP A 1 139 ? -10.062 33.531 4.781 1 98.44 139 ASP A CA 1
ATOM 1044 C C . ASP A 1 139 ? -8.891 32.938 5.559 1 98.44 139 ASP A C 1
ATOM 1046 O O . ASP A 1 139 ? -8.555 31.766 5.375 1 98.44 139 ASP A O 1
ATOM 1050 N N . LEU A 1 140 ? -8.242 33.719 6.352 1 98.44 140 LEU A N 1
ATOM 1051 C CA . LEU A 1 140 ? -7.023 33.281 7.027 1 98.44 140 LEU A CA 1
ATOM 1052 C C . LEU A 1 140 ? -7.34 32.25 8.086 1 98.44 140 LEU A C 1
ATOM 1054 O O . LEU A 1 140 ? -6.535 31.328 8.32 1 98.44 140 LEU A O 1
ATOM 1058 N N . GLN A 1 141 ? -8.5 32.406 8.766 1 98.5 141 GLN A N 1
ATOM 1059 C CA . GLN A 1 141 ? -8.891 31.375 9.734 1 98.5 141 GLN A CA 1
ATOM 1060 C C . GLN A 1 141 ? -9.055 30.016 9.062 1 98.5 141 GLN A C 1
ATOM 1062 O O . GLN A 1 141 ? -8.5 29.016 9.516 1 98.5 141 GLN A O 1
ATOM 1067 N N . GLN A 1 142 ? -9.734 30 7.961 1 98.75 142 GLN A N 1
ATOM 1068 C CA . GLN A 1 142 ? -9.93 28.781 7.184 1 98.75 142 GLN A CA 1
ATOM 1069 C C . GLN A 1 142 ? -8.609 28.281 6.625 1 98.75 142 GLN A C 1
ATOM 1071 O O . GLN A 1 142 ? -8.328 27.078 6.688 1 98.75 142 GLN A O 1
ATOM 1076 N N . GLY A 1 143 ? -7.793 29.156 6.125 1 98.75 143 GLY A N 1
ATOM 1077 C CA . GLY A 1 143 ? -6.5 28.797 5.566 1 98.75 143 GLY A CA 1
ATOM 1078 C C . GLY A 1 143 ? -5.578 28.141 6.578 1 98.75 143 GLY A C 1
ATOM 1079 O O . GLY A 1 143 ? -4.727 27.328 6.211 1 98.75 143 GLY A O 1
ATOM 1080 N N . SER A 1 144 ? -5.746 28.438 7.863 1 98.69 144 SER A N 1
ATOM 1081 C CA . SER A 1 144 ? -4.871 27.922 8.914 1 98.69 144 SER A CA 1
ATOM 1082 C C . SER A 1 144 ? -5.094 26.438 9.148 1 98.69 144 SER A C 1
ATOM 1084 O O . SER A 1 144 ? -4.301 25.781 9.82 1 98.69 144 SER A O 1
ATOM 1086 N N . THR A 1 145 ? -6.117 25.859 8.523 1 98.81 145 THR A N 1
ATOM 1087 C CA . THR A 1 145 ? -6.492 24.469 8.82 1 98.81 145 THR A CA 1
ATOM 1088 C C . THR A 1 145 ? -5.934 23.531 7.762 1 98.81 145 THR A C 1
ATOM 1090 O O . THR A 1 145 ? -6.16 22.312 7.828 1 98.81 145 THR A O 1
ATOM 1093 N N . LEU A 1 146 ? -5.113 23.969 6.836 1 98.88 146 LEU A N 1
ATOM 1094 C CA . LEU A 1 146 ? -4.816 23.203 5.625 1 98.88 146 LEU A CA 1
ATOM 1095 C C . LEU A 1 146 ? -3.521 22.422 5.777 1 98.88 146 LEU A C 1
ATOM 1097 O O . LEU A 1 146 ? -3.346 21.375 5.145 1 98.88 146 LEU A O 1
ATOM 1101 N N . THR A 1 147 ? -2.619 22.828 6.609 1 98.56 147 THR A N 1
ATOM 1102 C CA . THR A 1 147 ? -1.215 22.438 6.582 1 98.56 147 THR A CA 1
ATOM 1103 C C . THR A 1 147 ? -1.066 20.938 6.879 1 98.56 147 THR A C 1
ATOM 1105 O O . THR A 1 147 ? -0.241 20.266 6.27 1 98.56 147 THR A O 1
ATOM 1108 N N . ILE A 1 148 ? -1.855 20.453 7.82 1 98.12 148 ILE A N 1
ATOM 1109 C CA . ILE A 1 148 ? -1.701 19.047 8.188 1 98.12 148 ILE A CA 1
ATOM 1110 C C . ILE A 1 148 ? -2.959 18.266 7.801 1 98.12 148 ILE A C 1
ATOM 1112 O O . ILE A 1 148 ? -2.916 17.391 6.934 1 98.12 148 ILE A O 1
ATOM 1116 N N . ALA A 1 149 ? -4.109 18.625 8.32 1 98.25 149 ALA A N 1
ATOM 1117 C CA . ALA A 1 149 ? -5.328 17.828 8.203 1 98.25 149 ALA A CA 1
ATOM 1118 C C . ALA A 1 149 ? -5.793 17.766 6.75 1 98.25 149 ALA A C 1
ATOM 1120 O O . ALA A 1 149 ? -6.027 16.672 6.219 1 98.25 149 ALA A O 1
ATOM 1121 N N . ALA A 1 150 ? -5.902 18.922 6.09 1 98.88 150 ALA A N 1
ATOM 1122 C CA . ALA A 1 150 ? -6.43 18.953 4.73 1 98.88 150 ALA A CA 1
ATOM 1123 C C . ALA A 1 150 ? -5.512 18.188 3.773 1 98.88 150 ALA A C 1
ATOM 1125 O O . ALA A 1 150 ? -5.973 17.359 2.992 1 98.88 150 ALA A O 1
ATOM 1126 N N . ILE A 1 151 ? -4.227 18.5 3.844 1 98.81 151 ILE A N 1
ATOM 1127 C CA . ILE A 1 151 ? -3.287 17.906 2.896 1 98.81 151 ILE A CA 1
ATOM 1128 C C . ILE A 1 151 ? -3.15 16.406 3.176 1 98.81 151 ILE A C 1
ATOM 1130 O O . ILE A 1 151 ? -2.949 15.617 2.252 1 98.81 151 ILE A O 1
ATOM 1134 N N . THR A 1 152 ? -3.279 15.984 4.441 1 98.62 152 THR A N 1
ATOM 1135 C CA . THR A 1 152 ? -3.287 14.57 4.789 1 98.62 152 THR A CA 1
ATOM 1136 C C . THR A 1 152 ? -4.496 13.867 4.172 1 98.62 152 THR A C 1
ATOM 1138 O O . THR A 1 152 ? -4.363 12.789 3.592 1 98.62 152 THR A O 1
ATOM 1141 N N . ALA A 1 153 ? -5.664 14.453 4.301 1 98.81 153 ALA A N 1
ATOM 1142 C CA . ALA A 1 153 ? -6.871 13.906 3.676 1 98.81 153 ALA A CA 1
ATOM 1143 C C . ALA A 1 153 ? -6.707 13.812 2.16 1 98.81 153 ALA A C 1
ATOM 1145 O O . ALA A 1 153 ? -7.059 12.797 1.555 1 98.81 153 ALA A O 1
ATOM 1146 N N . TRP A 1 154 ? -6.16 14.859 1.6 1 98.88 154 TRP A N 1
ATOM 1147 C CA . TRP A 1 154 ? -5.914 14.914 0.162 1 98.88 154 TRP A CA 1
ATOM 1148 C C . TRP A 1 154 ? -5.008 13.766 -0.278 1 98.88 154 TRP A C 1
ATOM 1150 O O . TRP A 1 154 ? -5.355 13.008 -1.184 1 98.88 154 TRP A O 1
ATOM 1160 N N . ASP A 1 155 ? -3.904 13.648 0.399 1 98.69 155 ASP A N 1
ATOM 1161 C CA . ASP A 1 155 ? -2.943 12.602 0.054 1 98.69 155 ASP A CA 1
ATOM 1162 C C . ASP A 1 155 ? -3.559 11.211 0.219 1 98.69 155 ASP A C 1
ATOM 1164 O O . ASP A 1 155 ? -3.275 10.305 -0.565 1 98.69 155 ASP A O 1
ATOM 1168 N N . SER A 1 156 ? -4.371 11.008 1.213 1 98.75 156 SER A N 1
ATOM 1169 C CA . SER A 1 156 ? -5.023 9.727 1.461 1 98.75 156 SER A CA 1
ATOM 1170 C C . SER A 1 156 ? -5.914 9.328 0.292 1 98.75 156 SER A C 1
ATOM 1172 O O . SER A 1 156 ? -6.094 8.141 0.02 1 98.75 156 SER A O 1
ATOM 1174 N N . LEU A 1 157 ? -6.434 10.297 -0.417 1 98.81 157 LEU A N 1
ATOM 1175 C CA . LEU A 1 157 ? -7.398 10.023 -1.475 1 98.81 157 LEU A CA 1
ATOM 1176 C C . LEU A 1 157 ? -6.711 9.945 -2.834 1 98.81 157 LEU A C 1
ATOM 1178 O O . LEU A 1 157 ? -7.168 9.234 -3.729 1 98.81 157 LEU A O 1
ATOM 1182 N N . VAL A 1 158 ? -5.566 10.664 -2.979 1 98.19 158 VAL A N 1
ATOM 1183 C CA . VAL A 1 158 ? -5.055 10.766 -4.34 1 98.19 158 VAL A CA 1
ATOM 1184 C C . VAL A 1 158 ? -3.549 10.5 -4.348 1 98.19 158 VAL A C 1
ATOM 1186 O O . VAL A 1 158 ? -2.926 10.461 -5.41 1 98.19 158 VAL A O 1
ATOM 1189 N N . GLY A 1 159 ? -2.945 10.273 -3.197 1 97.5 159 GLY A N 1
ATOM 1190 C CA . GLY A 1 159 ? -1.497 10.258 -3.062 1 97.5 159 GLY A CA 1
ATOM 1191 C C . GLY A 1 159 ? -0.855 9.008 -3.639 1 97.5 159 GLY A C 1
ATOM 1192 O O . GLY A 1 159 ? 0.361 8.961 -3.836 1 97.5 159 GLY A O 1
ATOM 1193 N N . LEU A 1 160 ? -1.594 8 -3.836 1 97.69 160 LEU A N 1
ATOM 1194 C CA . LEU A 1 160 ? -1.176 6.852 -4.633 1 97.69 160 LEU A CA 1
ATOM 1195 C C . LEU A 1 160 ? -1.772 6.918 -6.035 1 97.69 160 LEU A C 1
ATOM 1197 O O . LEU A 1 160 ? -2.863 6.398 -6.273 1 97.69 160 LEU A O 1
ATOM 1201 N N . PRO A 1 161 ? -1.046 7.426 -7 1 97.12 161 PRO A N 1
ATOM 1202 C CA . PRO A 1 161 ? -1.639 7.863 -8.266 1 97.12 161 PRO A CA 1
ATOM 1203 C C . PRO A 1 161 ? -2.369 6.738 -9 1 97.12 161 PRO A C 1
ATOM 1205 O O . PRO A 1 161 ? -3.412 6.973 -9.609 1 97.12 161 PRO A O 1
ATOM 1208 N N . SER A 1 162 ? -1.909 5.543 -8.945 1 96.94 162 SER A N 1
ATOM 1209 C CA . SER A 1 162 ? -2.559 4.449 -9.656 1 96.94 162 SER A CA 1
ATOM 1210 C C . SER A 1 162 ? -3.785 3.947 -8.906 1 96.94 162 SER A C 1
ATOM 1212 O O . SER A 1 162 ? -4.523 3.096 -9.414 1 96.94 162 SER A O 1
ATOM 1214 N N . LYS A 1 163 ? -4.008 4.43 -7.711 1 97.94 163 LYS A N 1
ATOM 1215 C CA . LYS A 1 163 ? -5.176 4.098 -6.902 1 97.94 163 LYS A CA 1
ATOM 1216 C C . LYS A 1 163 ? -5.918 5.355 -6.461 1 97.94 163 LYS A C 1
ATOM 1218 O O . LYS A 1 163 ? -6.598 5.352 -5.43 1 97.94 163 LYS A O 1
ATOM 1223 N N . ARG A 1 164 ? -5.738 6.438 -7.199 1 98.31 164 ARG A N 1
ATOM 1224 C CA . ARG A 1 164 ? -6.441 7.68 -6.883 1 98.31 164 ARG A CA 1
ATOM 1225 C C . ARG A 1 164 ? -7.949 7.461 -6.848 1 98.31 164 ARG A C 1
ATOM 1227 O O . ARG A 1 164 ? -8.492 6.695 -7.648 1 98.31 164 ARG A O 1
ATOM 1234 N N . LEU A 1 165 ? -8.617 8.164 -5.953 1 98.75 165 LEU A N 1
ATOM 1235 C CA . LEU A 1 165 ? -10.07 8.078 -5.852 1 98.75 165 LEU A CA 1
ATOM 1236 C C . LEU A 1 165 ? -10.734 8.523 -7.148 1 98.75 165 LEU A C 1
ATOM 1238 O O . LEU A 1 165 ? -10.352 9.547 -7.727 1 98.75 165 LEU A O 1
ATOM 1242 N N . GLU A 1 166 ? -11.664 7.762 -7.578 1 98.31 166 GLU A N 1
ATOM 1243 C CA . GLU A 1 166 ? -12.438 8.086 -8.773 1 98.31 166 GLU A CA 1
ATOM 1244 C C . GLU A 1 166 ? -13.922 8.242 -8.438 1 98.31 166 GLU A C 1
ATOM 1246 O O . GLU A 1 166 ? -14.398 7.727 -7.426 1 98.31 166 GLU A O 1
ATOM 1251 N N . ALA A 1 167 ? -14.586 8.961 -9.359 1 98.69 167 ALA A N 1
ATOM 1252 C CA . ALA A 1 167 ? -16.031 9.133 -9.195 1 98.69 167 ALA A CA 1
ATOM 1253 C C . ALA A 1 167 ? -16.734 7.781 -9.125 1 98.69 167 ALA A C 1
ATOM 1255 O O . ALA A 1 167 ? -16.391 6.848 -9.852 1 98.69 167 ALA A O 1
ATOM 1256 N N . GLY A 1 168 ? -17.719 7.703 -8.234 1 98.62 168 GLY A N 1
ATOM 1257 C CA . GLY A 1 168 ? -18.516 6.496 -8.102 1 98.62 168 GLY A CA 1
ATOM 1258 C C . GLY A 1 168 ? -17.938 5.508 -7.105 1 98.62 168 GLY A C 1
ATOM 1259 O O . GLY A 1 168 ? -18.641 4.578 -6.68 1 98.62 168 GLY A O 1
ATOM 1260 N N . GLN A 1 169 ? -16.719 5.633 -6.629 1 98.62 169 GLN A N 1
ATOM 1261 C CA . GLN A 1 169 ? -16.094 4.742 -5.66 1 98.62 169 GLN A CA 1
ATOM 1262 C C . GLN A 1 169 ? -16.547 5.066 -4.238 1 98.62 169 GLN A C 1
ATOM 1264 O O . GLN A 1 169 ? -17.188 6.086 -4.004 1 98.62 169 GLN A O 1
ATOM 1269 N N . TRP A 1 170 ? -16.266 4.195 -3.32 1 98.88 170 TRP A N 1
ATOM 1270 C CA . TRP A 1 170 ? -16.703 4.297 -1.933 1 98.88 170 TRP A CA 1
ATOM 1271 C C . TRP A 1 170 ? -15.531 4.633 -1.013 1 98.88 170 TRP A C 1
ATOM 1273 O O . TRP A 1 170 ? -14.469 4.023 -1.104 1 98.88 170 TRP A O 1
ATOM 1283 N N . VAL A 1 171 ? -15.742 5.609 -0.141 1 98.94 171 VAL A N 1
ATOM 1284 C CA . VAL A 1 171 ? -14.766 6.027 0.856 1 98.94 171 VAL A CA 1
ATOM 1285 C C . VAL A 1 171 ? -15.352 5.859 2.256 1 98.94 171 VAL A C 1
ATOM 1287 O O . VAL A 1 171 ? -16.5 6.215 2.498 1 98.94 171 VAL A O 1
ATOM 1290 N N . LEU A 1 172 ? -14.555 5.254 3.152 1 98.94 172 LEU A N 1
ATOM 1291 C CA . LEU A 1 172 ? -14.914 5.152 4.562 1 98.94 172 LEU A CA 1
ATOM 1292 C C . LEU A 1 172 ? -14.07 6.102 5.406 1 98.94 172 LEU A C 1
ATOM 1294 O O . LEU A 1 172 ? -12.844 6.078 5.332 1 98.94 172 LEU A O 1
ATOM 1298 N N . THR A 1 173 ? -14.727 6.949 6.141 1 98.75 173 THR A N 1
ATOM 1299 C CA . THR A 1 173 ? -14.055 7.859 7.059 1 98.75 173 THR A CA 1
ATOM 1300 C C . THR A 1 173 ? -14.445 7.566 8.5 1 98.75 173 THR A C 1
ATOM 1302 O O . THR A 1 173 ? -15.469 6.926 8.758 1 98.75 173 THR A O 1
ATOM 1305 N N . GLN A 1 174 ? -13.602 7.996 9.391 1 97.31 174 GLN A N 1
ATOM 1306 C CA . GLN A 1 174 ? -13.781 7.672 10.805 1 97.31 174 GLN A CA 1
ATOM 1307 C C . GLN A 1 174 ? -13.805 8.938 11.656 1 97.31 174 GLN A C 1
ATOM 1309 O O . GLN A 1 174 ? -12.844 9.711 11.656 1 97.31 174 GLN A O 1
ATOM 1314 N N . GLY A 1 175 ? -14.883 9.125 12.383 1 94.75 175 GLY A N 1
ATOM 1315 C CA . GLY A 1 175 ? -14.969 10.25 13.305 1 94.75 175 GLY A CA 1
ATOM 1316 C C . GLY A 1 175 ? -15.227 11.57 12.602 1 94.75 175 GLY A C 1
ATOM 1317 O O . GLY A 1 175 ? -15.664 11.594 11.453 1 94.75 175 GLY A O 1
ATOM 1318 N N . SER A 1 176 ? -15.062 12.641 13.422 1 94.94 176 SER A N 1
ATOM 1319 C CA . SER A 1 176 ? -15.383 13.984 12.945 1 94.94 176 SER A CA 1
ATOM 1320 C C . SER A 1 176 ? -14.195 14.93 13.086 1 94.94 176 SER A C 1
ATOM 1322 O O . SER A 1 176 ? -14.359 16.141 13.148 1 94.94 176 SER A O 1
ATOM 1324 N N . GLY A 1 177 ? -13.016 14.375 13.203 1 94.56 177 GLY A N 1
ATOM 1325 C CA . GLY A 1 177 ? -11.812 15.18 13.266 1 94.56 177 GLY A CA 1
ATOM 1326 C C . GLY A 1 177 ? -11.477 15.852 11.945 1 94.56 177 GLY A C 1
ATOM 1327 O O . GLY A 1 177 ? -12.141 15.617 10.938 1 94.56 177 GLY A O 1
ATOM 1328 N N . GLY A 1 178 ? -10.469 16.703 11.969 1 96.31 178 GLY A N 1
ATOM 1329 C CA . GLY A 1 178 ? -10.102 17.516 10.812 1 96.31 178 GLY A CA 1
ATOM 1330 C C . GLY A 1 178 ? -9.844 16.688 9.562 1 96.31 178 GLY A C 1
ATOM 1331 O O . GLY A 1 178 ? -10.406 16.969 8.508 1 96.31 178 GLY A O 1
ATOM 1332 N N . VAL A 1 179 ? -9.039 15.633 9.656 1 97.88 179 VAL A N 1
ATOM 1333 C CA . VAL A 1 179 ? -8.711 14.805 8.5 1 97.88 179 VAL A CA 1
ATOM 1334 C C . VAL A 1 179 ? -9.984 14.18 7.941 1 97.88 179 VAL A C 1
ATOM 1336 O O . VAL A 1 179 ? -10.211 14.195 6.73 1 97.88 179 VAL A O 1
ATOM 1339 N N . SER A 1 180 ? -10.836 13.672 8.789 1 97.88 180 SER A N 1
ATOM 1340 C CA . SER A 1 180 ? -12.047 12.969 8.383 1 97.88 180 SER A CA 1
ATOM 1341 C C . SER A 1 180 ? -13.016 13.906 7.68 1 97.88 180 SER A C 1
ATOM 1343 O O . SER A 1 180 ? -13.586 13.555 6.641 1 97.88 180 SER A O 1
ATOM 1345 N N . VAL A 1 181 ? -13.211 15.047 8.234 1 98.19 181 VAL A N 1
ATOM 1346 C CA . VAL A 1 181 ? -14.18 15.984 7.672 1 98.19 181 VAL A CA 1
ATOM 1347 C C . VAL A 1 181 ? -13.672 16.484 6.32 1 98.19 181 VAL A C 1
ATOM 1349 O O . VAL A 1 181 ? -14.445 16.609 5.367 1 98.19 181 VAL A O 1
ATOM 1352 N N . PHE A 1 182 ? -12.375 16.828 6.207 1 98.81 182 PHE A N 1
ATOM 1353 C CA . PHE A 1 182 ? -11.812 17.203 4.914 1 98.81 182 PHE A CA 1
ATOM 1354 C C . PHE A 1 182 ? -11.969 16.062 3.91 1 98.81 182 PHE A C 1
ATOM 1356 O O . PHE A 1 182 ? -12.297 16.297 2.744 1 98.81 182 PHE A O 1
ATOM 1363 N N . ALA A 1 183 ? -11.727 14.844 4.348 1 98.88 183 ALA A N 1
ATOM 1364 C CA . ALA A 1 183 ? -11.836 13.68 3.467 1 98.88 183 ALA A CA 1
ATOM 1365 C C . ALA A 1 183 ? -13.25 13.555 2.904 1 98.88 183 ALA A C 1
ATOM 1367 O O . ALA A 1 183 ? -13.43 13.25 1.724 1 98.88 183 ALA A O 1
ATOM 1368 N N . ILE A 1 184 ? -14.258 13.75 3.768 1 98.94 184 ILE A N 1
ATOM 1369 C CA . ILE A 1 184 ? -15.648 13.711 3.32 1 98.94 184 ILE A CA 1
ATOM 1370 C C . ILE A 1 184 ? -15.867 14.75 2.227 1 98.94 184 ILE A C 1
ATOM 1372 O O . ILE A 1 184 ? -16.406 14.438 1.16 1 98.94 184 ILE A O 1
ATOM 1376 N N . GLN A 1 185 ? -15.422 15.938 2.469 1 98.88 185 GLN A N 1
ATOM 1377 C CA . GLN A 1 185 ? -15.656 17.031 1.53 1 98.88 185 GLN A CA 1
ATOM 1378 C C . GLN A 1 185 ? -14.93 16.781 0.208 1 98.88 185 GLN A C 1
ATOM 1380 O O . GLN A 1 185 ? -15.516 16.969 -0.864 1 98.88 185 GLN A O 1
ATOM 1385 N N . PHE A 1 186 ? -13.641 16.391 0.246 1 98.94 186 PHE A N 1
ATOM 1386 C CA . PHE A 1 186 ? -12.875 16.109 -0.964 1 98.94 186 PHE A CA 1
ATOM 1387 C C . PHE A 1 186 ? -13.5 14.961 -1.74 1 98.94 186 PHE A C 1
ATOM 1389 O O . PHE A 1 186 ? -13.664 15.039 -2.959 1 98.94 186 PHE A O 1
ATOM 1396 N N . ALA A 1 187 ? -13.828 13.883 -1.006 1 98.94 187 ALA A N 1
ATOM 1397 C CA . ALA A 1 187 ? -14.391 12.703 -1.657 1 98.94 187 ALA A CA 1
ATOM 1398 C C . ALA A 1 187 ? -15.695 13.039 -2.375 1 98.94 187 ALA A C 1
ATOM 1400 O O . ALA A 1 187 ? -15.914 12.625 -3.516 1 98.94 187 ALA A O 1
ATOM 1401 N N . LYS A 1 188 ? -16.531 13.812 -1.691 1 98.88 188 LYS A N 1
ATOM 1402 C CA . LYS A 1 188 ? -17.812 14.203 -2.299 1 98.88 188 LYS A CA 1
ATOM 1403 C C . LYS A 1 188 ? -17.578 15.07 -3.533 1 98.88 188 LYS A C 1
ATOM 1405 O O . LYS A 1 188 ? -18.234 14.875 -4.562 1 98.88 188 LYS A O 1
ATOM 1410 N N . ALA A 1 189 ? -16.688 15.992 -3.424 1 98.81 189 ALA A N 1
ATOM 1411 C CA . ALA A 1 189 ? -16.375 16.859 -4.555 1 98.81 189 ALA A CA 1
ATOM 1412 C C . ALA A 1 189 ? -15.82 16.047 -5.73 1 98.81 189 ALA A C 1
ATOM 1414 O O . ALA A 1 189 ? -15.992 16.438 -6.887 1 98.81 189 ALA A O 1
ATOM 1415 N N . MET A 1 190 ? -15.219 14.914 -5.484 1 98.81 190 MET A N 1
ATOM 1416 C CA . MET A 1 190 ? -14.648 14.055 -6.52 1 98.81 190 MET A CA 1
ATOM 1417 C C . MET A 1 190 ? -15.703 13.109 -7.082 1 98.81 190 MET A C 1
ATOM 1419 O O . MET A 1 190 ? -15.422 12.336 -7.996 1 98.81 190 MET A O 1
ATOM 1423 N N . GLY A 1 191 ? -16.875 13.125 -6.52 1 98.81 191 GLY A N 1
ATOM 1424 C CA . GLY A 1 191 ? -17.984 12.328 -7.043 1 98.81 191 GLY A CA 1
ATOM 1425 C C . GLY A 1 191 ? -18.078 10.961 -6.406 1 98.81 191 GLY A C 1
ATOM 1426 O O . GLY A 1 191 ? -18.688 10.047 -6.973 1 98.81 191 GLY A O 1
ATOM 1427 N N . ALA A 1 192 ? -17.516 10.789 -5.203 1 98.88 192 ALA A N 1
ATOM 1428 C CA . ALA A 1 192 ? -17.5 9.484 -4.539 1 98.88 192 ALA A CA 1
ATOM 1429 C C . ALA A 1 192 ? -18.672 9.352 -3.572 1 98.88 192 ALA A C 1
ATOM 1431 O O . ALA A 1 192 ? -19.344 10.336 -3.262 1 98.88 192 ALA A O 1
ATOM 1432 N N . HIS A 1 193 ? -18.938 8.109 -3.184 1 98.88 193 HIS A N 1
ATOM 1433 C CA . HIS A 1 193 ? -19.828 7.809 -2.07 1 98.88 193 HIS A CA 1
ATOM 1434 C C . HIS A 1 193 ? -19.062 7.742 -0.753 1 98.88 193 HIS A C 1
ATOM 1436 O O . HIS A 1 193 ? -17.969 7.199 -0.7 1 98.88 193 HIS A O 1
ATOM 1442 N N . VAL A 1 194 ? -19.688 8.312 0.269 1 98.94 194 VAL A N 1
ATOM 1443 C CA . VAL A 1 194 ? -18.953 8.383 1.532 1 98.94 194 VAL A CA 1
ATOM 1444 C C . VAL A 1 194 ? -19.781 7.711 2.637 1 98.94 194 VAL A C 1
ATOM 1446 O O . VAL A 1 194 ? -20.969 7.992 2.799 1 98.94 194 VAL A O 1
ATOM 1449 N N . ILE A 1 195 ? -19.172 6.781 3.33 1 98.94 195 ILE A N 1
ATOM 1450 C CA . ILE A 1 195 ? -19.656 6.23 4.594 1 98.94 195 ILE A CA 1
ATOM 1451 C C . ILE A 1 195 ? -18.797 6.758 5.742 1 98.94 195 ILE A C 1
ATOM 1453 O O . ILE A 1 195 ? -17.578 6.602 5.734 1 98.94 195 ILE A O 1
ATOM 1457 N N . ALA A 1 196 ? -19.422 7.406 6.715 1 98.81 196 ALA A N 1
ATOM 1458 C CA . ALA A 1 196 ? -18.703 7.898 7.891 1 98.81 196 ALA A CA 1
ATOM 1459 C C . ALA A 1 196 ? -19.125 7.137 9.148 1 98.81 196 ALA A C 1
ATOM 1461 O O . ALA A 1 196 ? -20.172 6.473 9.156 1 98.81 196 ALA A O 1
ATOM 1462 N N . THR A 1 197 ? -18.266 7.113 10.109 1 98.12 197 THR A N 1
ATOM 1463 C CA . THR A 1 197 ? -18.625 6.566 11.414 1 98.12 197 THR A CA 1
ATOM 1464 C C . THR A 1 197 ? -18.594 7.652 12.484 1 98.12 197 THR A C 1
ATOM 1466 O O . THR A 1 197 ? -17.812 8.602 12.383 1 98.12 197 THR A O 1
ATOM 1469 N N . SER A 1 198 ? -19.391 7.594 13.422 1 96.06 198 SER A N 1
ATOM 1470 C CA . SER A 1 198 ? -19.406 8.508 14.555 1 96.06 198 SER A CA 1
ATOM 1471 C C . SER A 1 198 ? -20.094 7.871 15.758 1 96.06 198 SER A C 1
ATOM 1473 O O . SER A 1 198 ? -20.469 6.695 15.719 1 96.06 198 SER A O 1
ATOM 1475 N N . SER A 1 199 ? -20.109 8.578 16.891 1 93.19 199 SER A N 1
ATOM 1476 C CA . SER A 1 199 ? -20.625 7.988 18.125 1 93.19 199 SER A CA 1
ATOM 1477 C C . SER A 1 199 ? -21.875 8.727 18.609 1 93.19 199 SER A C 1
ATOM 1479 O O . SER A 1 199 ? -22.516 8.305 19.578 1 93.19 199 SER A O 1
ATOM 1481 N N . SER A 1 200 ? -22.219 9.875 18.062 1 92 200 SER A N 1
ATOM 1482 C CA . SER A 1 200 ? -23.391 10.602 18.531 1 92 200 SER A CA 1
ATOM 1483 C C . SER A 1 200 ? -24.266 11.078 17.375 1 92 200 SER A C 1
ATOM 1485 O O . SER A 1 200 ? -23.75 11.344 16.281 1 92 200 SER A O 1
ATOM 1487 N N . GLN A 1 201 ? -25.5 11.172 17.688 1 94.06 201 GLN A N 1
ATOM 1488 C CA . GLN A 1 201 ? -26.469 11.57 16.672 1 94.06 201 GLN A CA 1
ATOM 1489 C C . GLN A 1 201 ? -26.188 12.977 16.156 1 94.06 201 GLN A C 1
ATOM 1491 O O . GLN A 1 201 ? -26.266 13.242 14.961 1 94.06 201 GLN A O 1
ATOM 1496 N N . ALA A 1 202 ? -25.844 13.828 17.062 1 94.62 202 ALA A N 1
ATOM 1497 C CA . ALA A 1 202 ? -25.562 15.211 16.688 1 94.62 202 ALA A CA 1
ATOM 1498 C C . ALA A 1 202 ? -24.422 15.273 15.68 1 94.62 202 ALA A C 1
ATOM 1500 O O . ALA A 1 202 ? -24.5 15.992 14.68 1 94.62 202 ALA A O 1
ATOM 1501 N N . LYS A 1 203 ? -23.375 14.555 15.914 1 94.81 203 LYS A N 1
ATOM 1502 C CA . LYS A 1 203 ? -22.25 14.523 15 1 94.81 203 LYS A CA 1
ATOM 1503 C C . LYS A 1 203 ? -22.609 13.859 13.68 1 94.81 203 LYS A C 1
ATOM 1505 O O . LYS A 1 203 ? -22.172 14.305 12.617 1 94.81 203 LYS A O 1
ATOM 1510 N N . MET A 1 204 ? -23.438 12.82 13.781 1 97.06 204 MET A N 1
ATOM 1511 C CA . MET A 1 204 ? -23.859 12.109 12.578 1 97.06 204 MET A CA 1
ATOM 1512 C C . MET A 1 204 ? -24.641 13.031 11.648 1 97.06 204 MET A C 1
ATOM 1514 O O . MET A 1 204 ? -24.438 13.023 10.438 1 97.06 204 MET A O 1
ATOM 1518 N N . ASP A 1 205 ? -25.5 13.828 12.266 1 97.62 205 ASP A N 1
ATOM 1519 C CA . ASP A 1 205 ? -26.281 14.773 11.477 1 97.62 205 ASP A CA 1
ATOM 1520 C C . ASP A 1 205 ? -25.375 15.781 10.773 1 97.62 205 ASP A C 1
ATOM 1522 O O . ASP A 1 205 ? -25.609 16.125 9.609 1 97.62 205 ASP A O 1
ATOM 1526 N N . ARG A 1 206 ? -24.375 16.219 11.477 1 97.19 206 ARG A N 1
ATOM 1527 C CA . ARG A 1 206 ? -23.438 17.172 10.898 1 97.19 206 ARG A CA 1
ATOM 1528 C C . ARG A 1 206 ? -22.625 16.531 9.773 1 97.19 206 ARG A C 1
ATOM 1530 O O . ARG A 1 206 ? -22.359 17.172 8.75 1 97.19 206 ARG A O 1
ATOM 1537 N N . LEU A 1 207 ? -22.234 15.297 9.93 1 98.31 207 LEU A N 1
ATOM 1538 C CA . LEU A 1 207 ? -21.469 14.594 8.898 1 98.31 207 LEU A CA 1
ATOM 1539 C C . LEU A 1 207 ? -22.312 14.414 7.637 1 98.31 207 LEU A C 1
ATOM 1541 O O . LEU A 1 207 ? -21.797 14.547 6.523 1 98.31 207 LEU A O 1
ATOM 1545 N N . LYS A 1 208 ? -23.578 14.125 7.801 1 98.25 208 LYS A N 1
ATOM 1546 C CA . LYS A 1 208 ? -24.484 14 6.66 1 98.25 208 LYS A CA 1
ATOM 1547 C C . LYS A 1 208 ? -24.594 15.328 5.91 1 98.25 208 LYS A C 1
ATOM 1549 O O . LYS A 1 208 ? -24.594 15.352 4.676 1 98.25 208 LYS A O 1
ATOM 1554 N N . LYS A 1 209 ? -24.656 16.391 6.715 1 97.44 209 LYS A N 1
ATOM 1555 C CA . LYS A 1 209 ? -24.75 17.719 6.109 1 97.44 209 LYS A CA 1
ATOM 1556 C C . LYS A 1 209 ? -23.5 18.047 5.316 1 97.44 209 LYS A C 1
ATOM 1558 O O . LYS A 1 209 ? -23.547 18.766 4.324 1 97.44 209 LYS A O 1
ATOM 1563 N N . LEU A 1 210 ? -22.406 17.453 5.719 1 97.12 210 LEU A N 1
ATOM 1564 C CA . LEU A 1 210 ? -21.141 17.703 5.047 1 97.12 210 LEU A CA 1
ATOM 1565 C C . LEU A 1 210 ? -21.016 16.875 3.777 1 97.12 210 LEU A C 1
ATOM 1567 O O . LEU A 1 210 ? -20.125 17.094 2.957 1 97.12 210 LEU A O 1
ATOM 1571 N N . GLY A 1 211 ? -21.859 15.836 3.646 1 97.81 211 GLY A N 1
ATOM 1572 C CA . GLY A 1 211 ? -21.891 15.117 2.385 1 97.81 211 GLY A CA 1
ATOM 1573 C C . GLY A 1 211 ? -21.844 13.609 2.559 1 97.81 211 GLY A C 1
ATOM 1574 O O . GLY A 1 211 ? -21.969 12.859 1.585 1 97.81 211 GLY A O 1
ATOM 1575 N N . ALA A 1 212 ? -21.672 13.141 3.783 1 98.75 212 ALA A N 1
ATOM 1576 C CA . ALA A 1 212 ? -21.672 11.688 3.977 1 98.75 212 ALA A CA 1
ATOM 1577 C C . ALA A 1 212 ? -23 11.078 3.529 1 98.75 212 ALA A C 1
ATOM 1579 O O . ALA A 1 212 ? -24.062 11.531 3.936 1 98.75 212 ALA A O 1
ATOM 1580 N N . ASP A 1 213 ? -22.906 10.086 2.707 1 98.81 213 ASP A N 1
ATOM 1581 C CA . ASP A 1 213 ? -24.125 9.414 2.23 1 98.81 213 ASP A CA 1
ATOM 1582 C C . ASP A 1 213 ? -24.719 8.523 3.316 1 98.81 213 ASP A C 1
ATOM 1584 O O . ASP A 1 213 ? -25.938 8.398 3.426 1 98.81 213 ASP A O 1
ATOM 1588 N N . TYR A 1 214 ? -23.875 7.895 4.066 1 98.75 214 TYR A N 1
ATOM 1589 C CA . TYR A 1 214 ? -24.234 7.055 5.199 1 98.75 214 TYR A CA 1
ATOM 1590 C C . TYR A 1 214 ? -23.359 7.359 6.41 1 98.75 214 TYR A C 1
ATOM 1592 O O . TYR A 1 214 ? -22.203 7.738 6.262 1 98.75 214 TYR A O 1
ATOM 1600 N N . VAL A 1 215 ? -23.953 7.27 7.586 1 98.81 215 VAL A N 1
ATOM 1601 C CA . VAL A 1 215 ? -23.188 7.379 8.82 1 98.81 215 VAL A CA 1
ATOM 1602 C C . VAL A 1 215 ? -23.547 6.23 9.758 1 98.81 215 VAL A C 1
ATOM 1604 O O . VAL A 1 215 ? -24.734 5.977 10.008 1 98.81 215 VAL A O 1
ATOM 1607 N N . ILE A 1 216 ? -22.578 5.512 10.203 1 98.69 216 ILE A N 1
ATOM 1608 C CA . ILE A 1 216 ? -22.766 4.383 11.109 1 98.69 216 ILE A CA 1
ATOM 1609 C C . ILE A 1 216 ? -22.406 4.793 12.531 1 98.69 216 ILE A C 1
ATOM 1611 O O . ILE A 1 216 ? -21.312 5.297 12.781 1 98.69 216 ILE A O 1
ATOM 1615 N N . ASN A 1 217 ? -23.312 4.676 13.461 1 98.12 217 ASN A N 1
ATOM 1616 C CA . ASN A 1 217 ? -23 4.824 14.875 1 98.12 217 ASN A CA 1
ATOM 1617 C C . ASN A 1 217 ? -22.234 3.611 15.414 1 98.12 217 ASN A C 1
ATOM 1619 O O . ASN A 1 217 ? -22.828 2.564 15.672 1 98.12 217 ASN A O 1
ATOM 1623 N N . TYR A 1 218 ? -20.938 3.762 15.602 1 96.06 218 TYR A N 1
ATOM 1624 C CA . TYR A 1 218 ? -20.125 2.596 15.922 1 96.06 218 TYR A CA 1
ATOM 1625 C C . TYR A 1 218 ? -20.406 2.111 17.344 1 96.06 218 TYR A C 1
ATOM 1627 O O . TYR A 1 218 ? -19.984 1.012 17.719 1 96.06 218 TYR A O 1
ATOM 1635 N N . LYS A 1 219 ? -21.062 2.934 18.172 1 95.56 219 LYS A N 1
ATOM 1636 C CA . LYS A 1 219 ? -21.484 2.479 19.484 1 95.56 219 LYS A CA 1
ATOM 1637 C C . LYS A 1 219 ? -22.656 1.519 19.391 1 95.56 219 LYS A C 1
ATOM 1639 O O . LYS A 1 219 ? -22.766 0.569 20.172 1 95.56 219 LYS A O 1
ATOM 1644 N N . GLU A 1 220 ? -23.469 1.789 18.453 1 97.06 220 GLU A N 1
ATOM 1645 C CA . GLU A 1 220 ? -24.656 0.968 18.25 1 97.06 220 GLU A CA 1
ATOM 1646 C C . GLU A 1 220 ? -24.344 -0.234 17.359 1 97.06 220 GLU A C 1
ATOM 1648 O O . GLU A 1 220 ? -24.984 -1.284 17.484 1 97.06 220 GLU A O 1
ATOM 1653 N N . VAL A 1 221 ? -23.438 -0.045 16.484 1 97.62 221 VAL A N 1
ATOM 1654 C CA . VAL A 1 221 ? -23.016 -1.09 15.562 1 97.62 221 VAL A CA 1
ATOM 1655 C C . VAL A 1 221 ? -21.531 -1.353 15.711 1 97.62 221 VAL A C 1
ATOM 1657 O O . VAL A 1 221 ? -20.719 -0.851 14.93 1 97.62 221 VAL A O 1
ATOM 1660 N N . PRO A 1 222 ? -21.172 -2.199 16.609 1 95.81 222 PRO A N 1
ATOM 1661 C CA . PRO A 1 222 ? -19.75 -2.447 16.844 1 95.81 222 PRO A CA 1
ATOM 1662 C C . PRO A 1 222 ? -19.047 -3.053 15.633 1 95.81 222 PRO A C 1
ATOM 1664 O O . PRO A 1 222 ? -17.844 -2.834 15.438 1 95.81 222 PRO A O 1
ATOM 1667 N N . GLU A 1 223 ? -19.812 -3.85 14.812 1 97.88 223 GLU A N 1
ATOM 1668 C CA . GLU A 1 223 ? -19.25 -4.406 13.586 1 97.88 223 GLU A CA 1
ATOM 1669 C C . GLU A 1 223 ? -19.453 -3.463 12.406 1 97.88 223 GLU A C 1
ATOM 1671 O O . GLU A 1 223 ? -19.969 -3.869 11.359 1 97.88 223 GLU A O 1
ATOM 1676 N N . TRP A 1 224 ? -19.016 -2.209 12.602 1 98.25 224 TRP A N 1
ATOM 1677 C CA . TRP A 1 224 ? -19.281 -1.148 11.641 1 98.25 224 TRP A CA 1
ATOM 1678 C C . TRP A 1 224 ? -18.5 -1.375 10.344 1 98.25 224 TRP A C 1
ATOM 1680 O O . TRP A 1 224 ? -18.859 -0.835 9.297 1 98.25 224 TRP A O 1
ATOM 1690 N N . GLY A 1 225 ? -17.406 -2.139 10.398 1 98.56 225 GLY A N 1
ATOM 1691 C CA . GLY A 1 225 ? -16.703 -2.514 9.18 1 98.56 225 GLY A CA 1
ATOM 1692 C C . GLY A 1 225 ? -17.547 -3.377 8.258 1 98.56 225 GLY A C 1
ATOM 1693 O O . GLY A 1 225 ? -17.641 -3.098 7.059 1 98.56 225 GLY A O 1
ATOM 1694 N N . ALA A 1 226 ? -18.094 -4.434 8.789 1 98.44 226 ALA A N 1
ATOM 1695 C CA . ALA A 1 226 ? -18.984 -5.312 8.023 1 98.44 226 ALA A CA 1
ATOM 1696 C C . ALA A 1 226 ? -20.188 -4.551 7.492 1 98.44 226 ALA A C 1
ATOM 1698 O O . ALA A 1 226 ? -20.625 -4.781 6.367 1 98.44 226 ALA A O 1
ATOM 1699 N N . GLU A 1 227 ? -20.75 -3.654 8.344 1 98.75 227 GLU A N 1
ATOM 1700 C CA . GLU A 1 227 ? -21.875 -2.832 7.922 1 98.75 227 GLU A CA 1
ATOM 1701 C C . GLU A 1 227 ? -21.484 -1.928 6.754 1 98.75 227 GLU A C 1
ATOM 1703 O O . GLU A 1 227 ? -22.25 -1.778 5.797 1 98.75 227 GLU A O 1
ATOM 1708 N N . ALA A 1 228 ? -20.297 -1.326 6.805 1 98.88 228 ALA A N 1
ATOM 1709 C CA . ALA A 1 228 ? -19.812 -0.495 5.707 1 98.88 228 ALA A CA 1
ATOM 1710 C C . ALA A 1 228 ? -19.688 -1.306 4.418 1 98.88 228 ALA A C 1
ATOM 1712 O O . ALA A 1 228 ? -20.062 -0.837 3.344 1 98.88 228 ALA A O 1
ATOM 1713 N N . LYS A 1 229 ? -19.125 -2.484 4.555 1 98.69 229 LYS A N 1
ATOM 1714 C CA . LYS A 1 229 ? -19.016 -3.371 3.4 1 98.69 229 LYS A CA 1
ATOM 1715 C C . LYS A 1 229 ? -20.375 -3.672 2.787 1 98.69 229 LYS A C 1
ATOM 1717 O O . LYS A 1 229 ? -20.531 -3.627 1.566 1 98.69 229 LYS A O 1
ATOM 1722 N N . ARG A 1 230 ? -21.344 -3.992 3.617 1 98.25 230 ARG A N 1
ATOM 1723 C CA . ARG A 1 230 ? -22.703 -4.258 3.152 1 98.25 230 ARG A CA 1
ATOM 1724 C C . ARG A 1 230 ? -23.266 -3.062 2.393 1 98.25 230 ARG A C 1
ATOM 1726 O O . ARG A 1 230 ? -23.828 -3.221 1.31 1 98.25 230 ARG A O 1
ATOM 1733 N N . ILE A 1 231 ? -23.078 -1.848 2.93 1 98.62 231 ILE A N 1
ATOM 1734 C CA . ILE A 1 231 ? -23.562 -0.62 2.318 1 98.62 231 ILE A CA 1
ATOM 1735 C C . ILE A 1 231 ? -22.906 -0.42 0.954 1 98.62 231 ILE A C 1
ATOM 1737 O O . ILE A 1 231 ? -23.562 0.02 0.003 1 98.62 231 ILE A O 1
ATOM 1741 N N . ALA A 1 232 ? -21.625 -0.734 0.889 1 98.25 232 ALA A N 1
ATOM 1742 C CA . ALA A 1 232 ? -20.875 -0.575 -0.349 1 98.25 232 ALA A CA 1
ATOM 1743 C C . ALA A 1 232 ? -21.094 -1.764 -1.281 1 98.25 232 ALA A C 1
ATOM 1745 O O . ALA A 1 232 ? -20.141 -2.273 -1.877 1 98.25 232 ALA A O 1
ATOM 1746 N N . ASN A 1 233 ? -22.25 -2.334 -1.34 1 94.81 233 ASN A N 1
ATOM 1747 C CA . ASN A 1 233 ? -22.719 -3.361 -2.26 1 94.81 233 ASN A CA 1
ATOM 1748 C C . ASN A 1 233 ? -22.078 -4.711 -1.981 1 94.81 233 ASN A C 1
ATOM 1750 O O . ASN A 1 233 ? -21.875 -5.516 -2.896 1 94.81 233 ASN A O 1
ATOM 1754 N N . GLY A 1 234 ? -21.531 -4.883 -0.792 1 96 234 GLY A N 1
ATOM 1755 C CA . GLY A 1 234 ? -20.984 -6.172 -0.397 1 96 234 GLY A CA 1
ATOM 1756 C C . GLY A 1 234 ? -19.531 -6.355 -0.798 1 96 234 GLY A C 1
ATOM 1757 O O . GLY A 1 234 ? -18.828 -7.199 -0.236 1 96 234 GLY A O 1
ATOM 1758 N N . ALA A 1 235 ? -19.016 -5.594 -1.722 1 95.12 235 ALA A N 1
ATOM 1759 C CA . ALA A 1 235 ? -17.641 -5.715 -2.217 1 95.12 235 ALA A CA 1
ATOM 1760 C C . ALA A 1 235 ? -16.656 -5.02 -1.281 1 95.12 235 ALA A C 1
ATOM 1762 O O . ALA A 1 235 ? -15.469 -5.332 -1.277 1 95.12 235 ALA A O 1
ATOM 1763 N N . GLY A 1 236 ? -17.172 -4.039 -0.48 1 97.81 236 GLY A N 1
ATOM 1764 C CA . GLY A 1 236 ? -16.328 -3.24 0.391 1 97.81 236 GLY A CA 1
ATOM 1765 C C . GLY A 1 236 ? -16 -1.874 -0.184 1 97.81 236 GLY A C 1
ATOM 1766 O O . GLY A 1 236 ? -16.422 -1.544 -1.293 1 97.81 236 GLY A O 1
ATOM 1767 N N . VAL A 1 237 ? -15.312 -1.068 0.601 1 98.88 237 VAL A N 1
ATOM 1768 C CA . VAL A 1 237 ? -15.008 0.302 0.201 1 98.88 237 VAL A CA 1
ATOM 1769 C C . VAL A 1 237 ? -13.656 0.347 -0.502 1 98.88 237 VAL A C 1
ATOM 1771 O O . VAL A 1 237 ? -12.773 -0.469 -0.22 1 98.88 237 VAL A O 1
ATOM 1774 N N . ASP A 1 238 ? -13.461 1.324 -1.404 1 98.69 238 ASP A N 1
ATOM 1775 C CA . ASP A 1 238 ? -12.234 1.491 -2.172 1 98.69 238 ASP A CA 1
ATOM 1776 C C . ASP A 1 238 ? -11.125 2.1 -1.312 1 98.69 238 ASP A C 1
ATOM 1778 O O . ASP A 1 238 ? -9.953 1.759 -1.469 1 98.69 238 ASP A O 1
ATOM 1782 N N . HIS A 1 239 ? -11.531 3.004 -0.474 1 98.94 239 HIS A N 1
ATOM 1783 C CA . HIS A 1 239 ? -10.578 3.713 0.375 1 98.94 239 HIS A CA 1
ATOM 1784 C C . HIS A 1 239 ? -11.07 3.773 1.818 1 98.94 239 HIS A C 1
ATOM 1786 O O . HIS A 1 239 ? -12.258 3.99 2.068 1 98.94 239 HIS A O 1
ATOM 1792 N N . VAL A 1 240 ? -10.188 3.508 2.734 1 98.94 240 VAL A N 1
ATOM 1793 C CA . VAL A 1 240 ? -10.406 3.795 4.148 1 98.94 240 VAL A CA 1
ATOM 1794 C C . VAL A 1 240 ? -9.43 4.871 4.613 1 98.94 240 VAL A C 1
ATOM 1796 O O . VAL A 1 240 ? -8.219 4.738 4.426 1 98.94 240 VAL A O 1
ATOM 1799 N N . ILE A 1 241 ? -9.945 5.957 5.094 1 98.75 241 ILE A N 1
ATOM 1800 C CA . ILE A 1 241 ? -9.133 6.945 5.797 1 98.75 241 ILE A CA 1
ATOM 1801 C C . ILE A 1 241 ? -9.055 6.586 7.281 1 98.75 241 ILE A C 1
ATOM 1803 O O . ILE A 1 241 ? -9.953 6.926 8.055 1 98.75 241 ILE A O 1
ATOM 1807 N N . GLU A 1 242 ? -7.977 5.93 7.656 1 98.06 242 GLU A N 1
ATOM 1808 C CA . GLU A 1 242 ? -7.844 5.305 8.969 1 98.06 242 GLU A CA 1
ATOM 1809 C C . GLU A 1 242 ? -7.176 6.25 9.961 1 98.06 242 GLU A C 1
ATOM 1811 O O . GLU A 1 242 ? -5.961 6.449 9.922 1 98.06 242 GLU A O 1
ATOM 1816 N N . VAL A 1 243 ? -7.914 6.82 10.828 1 95.75 243 VAL A N 1
ATOM 1817 C CA . VAL A 1 243 ? -7.379 7.805 11.758 1 95.75 243 VAL A CA 1
ATOM 1818 C C . VAL A 1 243 ? -7.422 7.246 13.18 1 95.75 243 VAL A C 1
ATOM 1820 O O . VAL A 1 243 ? -6.855 7.832 14.102 1 95.75 243 VAL A O 1
ATOM 1823 N N . GLY A 1 244 ? -8.047 6.125 13.398 1 91.44 244 GLY A N 1
ATOM 1824 C CA . GLY A 1 244 ? -8.281 5.629 14.742 1 91.44 244 GLY A CA 1
ATOM 1825 C C . GLY A 1 244 ? -7.117 4.816 15.289 1 91.44 244 GLY A C 1
ATOM 1826 O O . GLY A 1 244 ? -6.766 4.941 16.469 1 91.44 244 GLY A O 1
ATOM 1827 N N . GLY A 1 245 ? -6.578 3.936 14.43 1 89.94 245 GLY A N 1
ATOM 1828 C CA . GLY A 1 245 ? -5.461 3.121 14.875 1 89.94 245 GLY A CA 1
ATOM 1829 C C . GLY A 1 245 ? -5.883 1.763 15.406 1 89.94 245 GLY A C 1
ATOM 1830 O O . GLY A 1 245 ? -6.762 1.115 14.828 1 89.94 245 GLY A O 1
ATOM 1831 N N . PRO A 1 246 ? -5.254 1.327 16.516 1 86.94 246 PRO A N 1
ATOM 1832 C CA . PRO A 1 246 ? -5.461 -0.036 17 1 86.94 246 PRO A CA 1
ATOM 1833 C C . PRO A 1 246 ? -6.93 -0.349 17.281 1 86.94 246 PRO A C 1
ATOM 1835 O O . PRO A 1 246 ? -7.383 -1.469 17.016 1 86.94 246 PRO A O 1
ATOM 1838 N N . GLY A 1 247 ? -7.676 0.61 17.641 1 89.5 247 GLY A N 1
ATOM 1839 C CA . GLY A 1 247 ? -9.062 0.374 18.016 1 89.5 247 GLY A CA 1
ATOM 1840 C C . GLY A 1 247 ? -9.992 0.26 16.828 1 89.5 247 GLY A C 1
ATOM 1841 O O . GLY A 1 247 ? -11.125 -0.211 16.953 1 89.5 247 GLY A O 1
ATOM 1842 N N . THR A 1 248 ? -9.555 0.636 15.625 1 94.5 248 THR A N 1
ATOM 1843 C CA . THR A 1 248 ? -10.461 0.691 14.484 1 94.5 248 THR A CA 1
ATOM 1844 C C . THR A 1 248 ? -9.93 -0.155 13.336 1 94.5 248 THR A C 1
ATOM 1846 O O . THR A 1 248 ? -10.664 -0.482 12.406 1 94.5 248 THR A O 1
ATOM 1849 N N . LEU A 1 249 ? -8.758 -0.569 13.414 1 96.12 249 LEU A N 1
ATOM 1850 C CA . LEU A 1 249 ? -8.07 -1.168 12.273 1 96.12 249 LEU A CA 1
ATOM 1851 C C . LEU A 1 249 ? -8.742 -2.477 11.867 1 96.12 249 LEU A C 1
ATOM 1853 O O . LEU A 1 249 ? -8.852 -2.773 10.672 1 96.12 249 LEU A O 1
ATOM 1857 N N . ARG A 1 250 ? -9.141 -3.295 12.836 1 95.94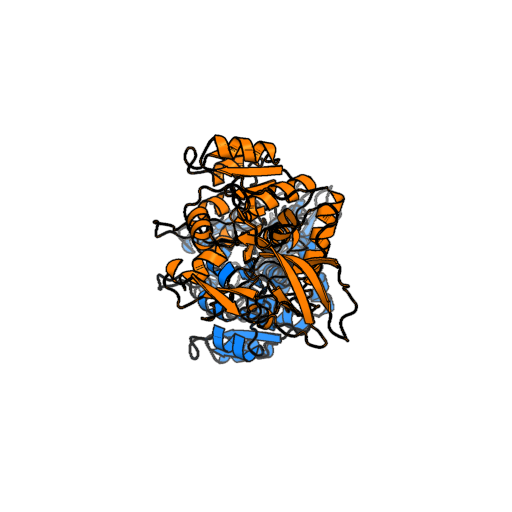 250 ARG A N 1
ATOM 1858 C CA . ARG A 1 250 ? -9.82 -4.551 12.516 1 95.94 250 ARG A CA 1
ATOM 1859 C C . ARG A 1 250 ? -11.062 -4.301 11.672 1 95.94 250 ARG A C 1
ATOM 1861 O O . ARG A 1 250 ? -11.289 -4.984 10.672 1 95.94 250 ARG A O 1
ATOM 1868 N N . GLN A 1 251 ? -11.82 -3.338 12.062 1 97.06 251 GLN A N 1
ATOM 1869 C CA . GLN A 1 251 ? -13.039 -3.016 11.328 1 97.06 251 GLN A CA 1
ATOM 1870 C C . GLN A 1 251 ? -12.711 -2.381 9.977 1 97.06 251 GLN A C 1
ATOM 1872 O O . GLN A 1 251 ? -13.438 -2.584 9 1 97.06 251 GLN A O 1
ATOM 1877 N N . SER A 1 252 ? -11.625 -1.615 9.898 1 98.06 252 SER A N 1
ATOM 1878 C CA . SER A 1 252 ? -11.172 -1.085 8.617 1 98.06 252 SER A CA 1
ATOM 1879 C C . SER A 1 252 ? -10.844 -2.207 7.641 1 98.06 252 SER A C 1
ATOM 1881 O O . SER A 1 252 ? -11.227 -2.148 6.469 1 98.06 252 SER A O 1
ATOM 1883 N N . LEU A 1 253 ? -10.227 -3.256 8.133 1 98.12 253 LEU A N 1
ATOM 1884 C CA . LEU A 1 253 ? -9.922 -4.418 7.305 1 98.12 253 LEU A CA 1
ATOM 1885 C C . LEU A 1 253 ? -11.203 -5.121 6.867 1 98.12 253 LEU A C 1
ATOM 1887 O O . LEU A 1 253 ? -11.312 -5.551 5.715 1 98.12 253 LEU A O 1
ATOM 1891 N N . ASN A 1 254 ? -12.133 -5.203 7.754 1 98.12 254 ASN A N 1
ATOM 1892 C CA . ASN A 1 254 ? -13.391 -5.871 7.438 1 98.12 254 ASN A CA 1
ATOM 1893 C C . ASN A 1 254 ? -14.195 -5.094 6.395 1 98.12 254 ASN A C 1
ATOM 1895 O O . ASN A 1 254 ? -15.07 -5.652 5.738 1 98.12 254 ASN A O 1
ATOM 1899 N N . ALA A 1 255 ? -13.859 -3.816 6.215 1 98.81 255 ALA A N 1
ATOM 1900 C CA . ALA A 1 255 ? -14.641 -2.943 5.336 1 98.81 255 ALA A CA 1
ATOM 1901 C C . ALA A 1 255 ? -14.008 -2.867 3.947 1 98.81 255 ALA A C 1
ATOM 1903 O O . ALA A 1 255 ? -14.68 -2.514 2.975 1 98.81 255 ALA A O 1
ATOM 1904 N N . ILE A 1 256 ? -12.75 -3.158 3.842 1 98.56 256 ILE A N 1
ATOM 1905 C CA . ILE A 1 256 ? -11.977 -2.777 2.662 1 98.56 256 ILE A CA 1
ATOM 1906 C C . ILE A 1 256 ? -12.273 -3.744 1.519 1 98.56 256 ILE A C 1
ATOM 1908 O O . ILE A 1 256 ? -12.469 -4.941 1.742 1 98.56 256 ILE A O 1
ATOM 1912 N N . LYS A 1 257 ? -12.32 -3.168 0.356 1 97.38 257 LYS A N 1
ATOM 1913 C CA . LYS A 1 257 ? -12.445 -3.934 -0.882 1 97.38 257 LYS A CA 1
ATOM 1914 C C . LYS A 1 257 ? -11.109 -4.57 -1.268 1 97.38 257 LYS A C 1
ATOM 1916 O O . LYS A 1 257 ? -10.047 -4.027 -0.965 1 97.38 257 LYS A O 1
ATOM 1921 N N . ILE A 1 258 ? -11.164 -5.754 -1.919 1 96.38 258 ILE A N 1
ATOM 1922 C CA . ILE A 1 258 ? -9.945 -6.312 -2.496 1 96.38 258 ILE A CA 1
ATOM 1923 C C . ILE A 1 258 ? -9.258 -5.258 -3.359 1 96.38 258 ILE A C 1
ATOM 1925 O O . ILE A 1 258 ? -9.906 -4.566 -4.145 1 96.38 258 ILE A O 1
ATOM 1929 N N . GLN A 1 259 ? -7.949 -5.121 -3.117 1 96.62 259 GLN A N 1
ATOM 1930 C CA . GLN A 1 259 ? -7.074 -4.176 -3.803 1 96.62 259 GLN A CA 1
ATOM 1931 C C . GLN A 1 259 ? -7.406 -2.738 -3.408 1 96.62 259 GLN A C 1
ATOM 1933 O O . GLN A 1 259 ? -6.918 -1.791 -4.027 1 96.62 259 GLN A O 1
ATOM 1938 N N . GLY A 1 260 ? -8.336 -2.562 -2.438 1 98.12 260 GLY A N 1
ATOM 1939 C CA . GLY A 1 260 ? -8.57 -1.237 -1.883 1 98.12 260 GLY A CA 1
ATOM 1940 C C . GLY A 1 260 ? -7.398 -0.718 -1.072 1 98.12 260 GLY A C 1
ATOM 1941 O O . GLY A 1 260 ? -6.434 -1.445 -0.829 1 98.12 260 GLY A O 1
ATOM 1942 N N . VAL A 1 261 ? -7.516 0.56 -0.687 1 98.81 261 VAL A N 1
ATOM 1943 C CA . VAL A 1 261 ? -6.406 1.218 -0.005 1 98.81 261 VAL A CA 1
ATOM 1944 C C . VAL A 1 261 ? -6.84 1.65 1.393 1 98.81 261 VAL A C 1
ATOM 1946 O O . VAL A 1 261 ? -7.852 2.34 1.55 1 98.81 261 VAL A O 1
ATOM 1949 N N . ILE A 1 262 ? -6.137 1.161 2.393 1 98.88 262 ILE A N 1
ATOM 1950 C CA . ILE A 1 262 ? -6.246 1.702 3.742 1 98.88 262 ILE A CA 1
ATOM 1951 C C . ILE A 1 262 ? -5.121 2.705 3.99 1 98.88 262 ILE A C 1
ATOM 1953 O O . ILE A 1 262 ? -3.955 2.322 4.109 1 98.88 262 ILE A O 1
ATOM 1957 N N . SER A 1 263 ? -5.465 3.949 3.984 1 98.81 263 SER A N 1
ATOM 1958 C CA . SER A 1 263 ? -4.508 5 4.328 1 98.81 263 SER A CA 1
ATOM 1959 C C . SER A 1 263 ? -4.379 5.156 5.84 1 98.81 263 SER A C 1
ATOM 1961 O O . SER A 1 263 ? -5.312 5.605 6.504 1 98.81 263 SER A O 1
ATOM 1963 N N . LEU A 1 264 ? -3.232 4.793 6.344 1 97.94 264 LEU A N 1
ATOM 1964 C CA . LEU A 1 264 ? -2.967 4.859 7.777 1 97.94 264 LEU A CA 1
ATOM 1965 C C . LEU A 1 264 ? -2.484 6.25 8.18 1 97.94 264 LEU A C 1
ATOM 1967 O O . LEU A 1 264 ? -1.394 6.672 7.785 1 97.94 264 LEU A O 1
ATOM 1971 N N . VAL A 1 265 ? -3.242 6.969 8.938 1 95.69 265 VAL A N 1
ATOM 1972 C CA . VAL A 1 265 ? -2.973 8.367 9.258 1 95.69 265 VAL A CA 1
ATOM 1973 C C . VAL A 1 265 ? -2.727 8.508 10.758 1 95.69 265 VAL A C 1
ATOM 1975 O O . VAL A 1 265 ? -1.787 9.188 11.18 1 95.69 265 VAL A O 1
ATOM 1978 N N . GLY A 1 266 ? -3.619 7.809 11.508 1 84.44 266 GLY A N 1
ATOM 1979 C CA . GLY A 1 266 ? -3.535 8.141 12.922 1 84.44 266 GLY A CA 1
ATOM 1980 C C . GLY A 1 266 ? -3.621 6.922 13.828 1 84.44 266 GLY A C 1
ATOM 1981 O O . GLY A 1 266 ? -3.752 5.793 13.352 1 84.44 266 GLY A O 1
ATOM 1982 N N . PHE A 1 267 ? -3.381 7.133 15.133 1 74.75 267 PHE A N 1
ATOM 1983 C CA . PHE A 1 267 ? -3.367 6.102 16.172 1 74.75 267 PHE A CA 1
ATOM 1984 C C . PHE A 1 267 ? -4.055 6.598 17.438 1 74.75 267 PHE A C 1
ATOM 1986 O O . PHE A 1 267 ? -3.568 6.363 18.547 1 74.75 267 PHE A O 1
ATOM 1993 N N . MET A 1 268 ? -5.117 7.281 17.203 1 66 268 MET A N 1
ATOM 1994 C CA . MET A 1 268 ? -5.852 7.977 18.25 1 66 268 MET A CA 1
ATOM 1995 C C . MET A 1 268 ? -6.531 6.984 19.188 1 66 268 MET A C 1
ATOM 1997 O O . MET A 1 268 ? -6.691 7.258 20.375 1 66 268 MET A O 1
ATOM 2001 N N . ALA A 1 269 ? -7.008 5.922 18.641 1 58.91 269 ALA A N 1
ATOM 2002 C CA . ALA A 1 269 ? -7.789 4.977 19.422 1 58.91 269 ALA A CA 1
ATOM 2003 C C . ALA A 1 269 ? -6.891 3.895 20.031 1 58.91 269 ALA A C 1
ATOM 2005 O O . ALA A 1 269 ? -6.07 3.303 19.312 1 58.91 269 ALA A O 1
ATOM 2006 N N . VAL A 1 270 ? -6.855 3.891 21.375 1 60.25 270 VAL A N 1
ATOM 2007 C CA . VAL A 1 270 ? -6.055 2.881 22.062 1 60.25 270 VAL A CA 1
ATOM 2008 C C . VAL A 1 270 ? -6.832 1.571 22.141 1 60.25 270 VAL A C 1
ATOM 2010 O O . VAL A 1 270 ? -8.062 1.578 22.281 1 60.25 270 VAL A O 1
ATOM 2013 N N . SER A 1 271 ? -6.242 0.52 21.516 1 59.12 271 SER A N 1
ATOM 2014 C CA . SER A 1 271 ? -6.922 -0.765 21.641 1 59.12 271 SER A CA 1
ATOM 2015 C C . SER A 1 271 ? -6.602 -1.426 22.984 1 59.12 271 SER A C 1
ATOM 2017 O O . SER A 1 271 ? -5.453 -1.417 23.422 1 59.12 271 SER A O 1
ATOM 2019 N N . GLU A 1 272 ? -7.68 -1.564 23.828 1 53.16 272 GLU A N 1
ATOM 2020 C CA . GLU A 1 272 ? -7.484 -2.414 25 1 53.16 272 GLU A CA 1
ATOM 2021 C C . GLU A 1 272 ? -7.164 -3.85 24.594 1 53.16 272 GLU A C 1
ATOM 2023 O O . GLU A 1 272 ? -6.742 -4.656 25.422 1 53.16 272 GLU A O 1
ATOM 2028 N N . ASN A 1 273 ? -7.535 -4.145 23.453 1 54.97 273 ASN A N 1
ATOM 2029 C CA . ASN A 1 273 ? -7.516 -5.555 23.062 1 54.97 273 ASN A CA 1
ATOM 2030 C C . ASN A 1 273 ? -6.195 -5.934 22.406 1 54.97 273 ASN A C 1
ATOM 2032 O O . ASN A 1 273 ? -5.609 -5.133 21.672 1 54.97 273 ASN A O 1
ATOM 2036 N N . SER A 1 274 ? -5.496 -6.922 22.875 1 56.41 274 SER A N 1
ATOM 2037 C CA . SER A 1 274 ? -4.266 -7.586 22.453 1 56.41 274 SER A CA 1
ATOM 2038 C C . SER A 1 274 ? -4.344 -8 20.984 1 56.41 274 SER A C 1
ATOM 2040 O O . SER A 1 274 ? -3.348 -8.445 20.406 1 56.41 274 SER A O 1
ATOM 2042 N N . ASN A 1 275 ? -5.445 -7.785 20.25 1 73.81 275 ASN A N 1
ATOM 2043 C CA . ASN A 1 275 ? -5.48 -8.445 18.953 1 73.81 275 ASN A CA 1
ATOM 2044 C C . ASN A 1 275 ? -5.383 -7.441 17.812 1 73.81 275 ASN A C 1
ATOM 2046 O O . ASN A 1 275 ? -6.27 -7.379 16.953 1 73.81 275 ASN A O 1
ATOM 2050 N N . ASP A 1 276 ? -4.316 -6.648 17.75 1 88.06 276 ASP A N 1
ATOM 2051 C CA . ASP A 1 276 ? -4.055 -5.691 16.688 1 88.06 276 ASP A CA 1
ATOM 2052 C C . ASP A 1 276 ? -3.803 -6.402 15.359 1 88.06 276 ASP A C 1
ATOM 2054 O O . ASP A 1 276 ? -3.088 -7.402 15.312 1 88.06 276 ASP A O 1
ATOM 2058 N N . PRO A 1 277 ? -4.5 -5.848 14.336 1 93.31 277 PRO A N 1
ATOM 2059 C CA . PRO A 1 277 ? -4.23 -6.473 13.039 1 93.31 277 PRO A CA 1
ATOM 2060 C C . PRO A 1 277 ? -2.74 -6.547 12.719 1 93.31 277 PRO A C 1
ATOM 2062 O O . PRO A 1 277 ? -1.993 -5.613 13.023 1 93.31 277 PRO A O 1
ATOM 2065 N N . LYS A 1 278 ? -2.383 -7.629 12.203 1 93.19 278 LYS A N 1
ATOM 2066 C CA . LYS A 1 278 ? -0.997 -7.859 11.812 1 93.19 278 LYS A CA 1
ATOM 2067 C C . LYS A 1 278 ? -0.747 -7.383 10.383 1 93.19 278 LYS A C 1
ATOM 2069 O O . LYS A 1 278 ? -1.667 -7.348 9.562 1 93.19 278 LYS A O 1
ATOM 2074 N N . LEU A 1 279 ? 0.521 -7.016 10.148 1 95.94 279 LEU A N 1
ATOM 2075 C CA . LEU A 1 279 ? 0.908 -6.516 8.828 1 95.94 279 LEU A CA 1
ATOM 2076 C C . LEU A 1 279 ? 0.568 -7.531 7.746 1 95.94 279 LEU A C 1
ATOM 2078 O O . LEU A 1 279 ? 0.115 -7.16 6.66 1 95.94 279 LEU A O 1
ATOM 2082 N N . LEU A 1 280 ? 0.676 -8.82 8.031 1 95 280 LEU A N 1
ATOM 2083 C CA . LEU A 1 280 ? 0.457 -9.898 7.066 1 95 280 LEU A CA 1
ATOM 2084 C C . LEU A 1 280 ? -1.011 -9.969 6.66 1 95 280 LEU A C 1
ATOM 2086 O O . LEU A 1 280 ? -1.343 -10.531 5.613 1 95 280 LEU A O 1
ATOM 2090 N N . GLU A 1 281 ? -1.859 -9.438 7.43 1 94.88 281 GLU A N 1
ATOM 2091 C CA . GLU A 1 281 ? -3.285 -9.5 7.125 1 94.88 281 GLU A CA 1
ATOM 2092 C C . GLU A 1 281 ? -3.619 -8.688 5.879 1 94.88 281 GLU A C 1
ATOM 2094 O O . GLU A 1 281 ? -4.664 -8.891 5.258 1 94.88 281 GLU A O 1
ATOM 2099 N N . ALA A 1 282 ? -2.727 -7.746 5.484 1 96.88 282 ALA A N 1
ATOM 2100 C CA . ALA A 1 282 ? -2.918 -7.082 4.195 1 96.88 282 ALA A CA 1
ATOM 2101 C C . ALA A 1 282 ? -2.945 -8.094 3.055 1 96.88 282 ALA A C 1
ATOM 2103 O O . ALA A 1 282 ? -3.641 -7.891 2.057 1 96.88 282 ALA A O 1
ATOM 2104 N N . LEU A 1 283 ? -2.221 -9.18 3.174 1 95.69 283 LEU A N 1
ATOM 2105 C CA . LEU A 1 283 ? -2.234 -10.258 2.188 1 95.69 283 LEU A CA 1
ATOM 2106 C C . LEU A 1 283 ? -3.574 -10.984 2.195 1 95.69 283 LEU A C 1
ATOM 2108 O O . LEU A 1 283 ? -4.18 -11.188 1.141 1 95.69 283 LEU A O 1
ATOM 2112 N N . TYR A 1 284 ? -4.062 -11.289 3.367 1 93 284 TYR A N 1
ATOM 2113 C CA . TYR A 1 284 ? -5.277 -12.078 3.502 1 93 284 TYR A CA 1
ATOM 2114 C C . TYR A 1 284 ? -6.496 -11.305 3.014 1 93 284 TYR A C 1
ATOM 2116 O O . TYR A 1 284 ? -7.449 -11.891 2.496 1 93 284 TYR A O 1
ATOM 2124 N N . TYR A 1 285 ? -6.418 -10.023 3.129 1 95 285 TYR A N 1
ATOM 2125 C CA . TYR A 1 285 ? -7.52 -9.188 2.674 1 95 285 TYR A CA 1
ATOM 2126 C C . TYR A 1 285 ? -7.273 -8.68 1.257 1 95 285 TYR A C 1
ATOM 2128 O O . TYR A 1 285 ? -8.133 -8.016 0.669 1 95 285 TYR A O 1
ATOM 2136 N N . GLY A 1 286 ? -6.09 -9.008 0.713 1 95.62 286 GLY A N 1
ATOM 2137 C CA . GLY A 1 286 ? -5.746 -8.586 -0.636 1 95.62 286 GLY A CA 1
ATOM 2138 C C . GLY A 1 286 ? -5.781 -7.082 -0.819 1 95.62 286 GLY A C 1
ATOM 2139 O O . GLY A 1 286 ? -6.195 -6.59 -1.868 1 95.62 286 GLY A O 1
ATOM 2140 N N . CYS A 1 287 ? -5.395 -6.34 0.251 1 97.88 287 CYS A N 1
ATOM 2141 C CA . CYS A 1 287 ? -5.523 -4.891 0.184 1 97.88 287 CYS A CA 1
ATOM 2142 C C . CYS A 1 287 ? -4.156 -4.215 0.239 1 97.88 287 CYS A C 1
ATOM 2144 O O . CYS A 1 287 ? -3.127 -4.891 0.229 1 97.88 287 CYS A O 1
ATOM 2146 N N . ILE A 1 288 ? -4.125 -2.891 0.173 1 98.62 288 ILE A N 1
ATOM 2147 C CA . ILE A 1 288 ? -2.943 -2.049 0.304 1 98.62 288 ILE A CA 1
ATOM 2148 C C . ILE A 1 288 ? -3.041 -1.215 1.58 1 98.62 288 ILE A C 1
ATOM 2150 O O . ILE A 1 288 ? -4.035 -0.517 1.798 1 98.62 288 ILE A O 1
ATOM 2154 N N . ALA A 1 289 ? -2.113 -1.391 2.445 1 98.69 289 ALA A N 1
ATOM 2155 C CA . ALA A 1 289 ? -1.958 -0.51 3.6 1 98.69 289 ALA A CA 1
ATOM 2156 C C . ALA A 1 289 ? -0.805 0.467 3.395 1 98.69 289 ALA A C 1
ATOM 2158 O O . ALA A 1 289 ? 0.321 0.056 3.102 1 98.69 289 ALA A O 1
ATOM 2159 N N . ARG A 1 290 ? -1.129 1.752 3.537 1 98.19 290 ARG A N 1
ATOM 2160 C CA . ARG A 1 290 ? -0.161 2.795 3.209 1 98.19 290 ARG A CA 1
ATOM 2161 C C . ARG A 1 290 ? -0.041 3.807 4.344 1 98.19 290 ARG A C 1
ATOM 2163 O O . ARG A 1 290 ? -1.044 4.371 4.785 1 98.19 290 ARG A O 1
ATOM 2170 N N . GLY A 1 291 ? 1.194 3.986 4.785 1 97.31 291 GLY A N 1
ATOM 2171 C CA . GLY A 1 291 ? 1.411 5.074 5.723 1 97.31 291 GLY A CA 1
ATOM 2172 C C . GLY A 1 291 ? 1.352 6.445 5.07 1 97.31 291 GLY A C 1
ATOM 2173 O O . GLY A 1 291 ? 1.963 6.668 4.023 1 97.31 291 GLY A O 1
ATOM 2174 N N . VAL A 1 292 ? 0.635 7.387 5.699 1 96.81 292 VAL A N 1
ATOM 2175 C CA . VAL A 1 292 ? 0.491 8.734 5.156 1 96.81 292 VAL A CA 1
ATOM 2176 C C . VAL A 1 292 ? 1.157 9.742 6.09 1 96.81 292 VAL A C 1
ATOM 2178 O O . VAL A 1 292 ? 0.812 9.828 7.27 1 96.81 292 VAL A O 1
ATOM 2181 N N . LEU A 1 293 ? 2.143 10.484 5.621 1 92.81 293 LEU A N 1
ATOM 2182 C CA . LEU A 1 293 ? 2.873 11.508 6.367 1 92.81 293 LEU A CA 1
ATOM 2183 C C . LEU A 1 293 ? 2.682 12.883 5.738 1 92.81 293 LEU A C 1
ATOM 2185 O O . LEU A 1 293 ? 3.656 13.57 5.43 1 92.81 293 LEU A O 1
ATOM 2189 N N . VAL A 1 294 ? 1.361 13.297 5.457 1 95.88 294 VAL A N 1
ATOM 2190 C CA . VAL A 1 294 ? 0.984 14.508 4.742 1 95.88 294 VAL A CA 1
ATOM 2191 C C . VAL A 1 294 ? 1.337 14.375 3.264 1 95.88 294 VAL A C 1
ATOM 2193 O O . VAL A 1 294 ? 1.031 13.359 2.639 1 95.88 294 VAL A O 1
ATOM 2196 N N . SER A 1 295 ? 1.848 15.594 2.672 1 97.75 295 SER A N 1
ATOM 2197 C CA . SER A 1 295 ? 2.246 15.523 1.271 1 97.75 295 SER A CA 1
ATOM 2198 C C . SER A 1 295 ? 3.16 16.688 0.894 1 97.75 295 SER A C 1
ATOM 2200 O O . SER A 1 295 ? 3.537 17.484 1.749 1 97.75 295 SER A O 1
ATOM 2202 N N . SER A 1 296 ? 3.604 16.703 -0.341 1 98.25 296 SER A N 1
ATOM 2203 C CA . SER A 1 296 ? 4.57 17.672 -0.854 1 98.25 296 SER A CA 1
ATOM 2204 C C . SER A 1 296 ? 3.926 19.031 -1.081 1 98.25 296 SER A C 1
ATOM 2206 O O . SER A 1 296 ? 2.699 19.156 -1.068 1 98.25 296 SER A O 1
ATOM 2208 N N . LYS A 1 297 ? 4.773 20 -1.249 1 98.69 297 LYS A N 1
ATOM 2209 C CA . LYS A 1 297 ? 4.32 21.344 -1.627 1 98.69 297 LYS A CA 1
ATOM 2210 C C . LYS A 1 297 ? 3.531 21.312 -2.932 1 98.69 297 LYS A C 1
ATOM 2212 O O . LYS A 1 297 ? 2.494 21.969 -3.055 1 98.69 297 LYS A O 1
ATOM 2217 N N . GLN A 1 298 ? 3.996 20.562 -3.867 1 98.75 298 GLN A N 1
ATOM 2218 C CA . GLN A 1 298 ? 3.318 20.438 -5.152 1 98.75 298 GLN A CA 1
ATOM 2219 C C . GLN A 1 298 ? 1.888 19.938 -4.977 1 98.75 298 GLN A C 1
ATOM 2221 O O . GLN A 1 298 ? 0.955 20.484 -5.57 1 98.75 298 GLN A O 1
ATOM 2226 N N . GLU A 1 299 ? 1.753 18.922 -4.207 1 98.56 299 GLU A N 1
ATOM 2227 C CA . GLU A 1 299 ? 0.417 18.391 -3.949 1 98.56 299 GLU A CA 1
ATOM 2228 C C . GLU A 1 299 ? -0.435 19.391 -3.172 1 98.56 299 GLU A C 1
ATOM 2230 O O . GLU A 1 299 ? -1.646 19.484 -3.385 1 98.56 299 GLU A O 1
ATOM 2235 N N . PHE A 1 300 ? 0.194 20.109 -2.266 1 98.88 300 PHE A N 1
ATOM 2236 C CA . PHE A 1 300 ? -0.501 21.141 -1.519 1 98.88 300 PHE A CA 1
ATOM 2237 C C . PHE A 1 300 ? -1.091 22.188 -2.461 1 98.88 300 PHE A C 1
ATOM 2239 O O . PHE A 1 300 ? -2.252 22.578 -2.316 1 98.88 300 PHE A O 1
ATOM 2246 N N . GLN A 1 301 ? -0.386 22.578 -3.389 1 98.88 301 GLN A N 1
ATOM 2247 C CA . GLN A 1 301 ? -0.839 23.578 -4.363 1 98.88 301 GLN A CA 1
ATOM 2248 C C . GLN A 1 301 ? -1.976 23.016 -5.219 1 98.88 301 GLN A C 1
ATOM 2250 O O . GLN A 1 301 ? -2.934 23.734 -5.523 1 98.88 301 GLN A O 1
ATOM 2255 N N . LYS A 1 302 ? -1.889 21.719 -5.59 1 98.81 302 LYS A N 1
ATOM 2256 C CA . LYS A 1 302 ? -2.99 21.078 -6.305 1 98.81 302 LYS A CA 1
ATOM 2257 C C . LYS A 1 302 ? -4.254 21.062 -5.449 1 98.81 302 LYS A C 1
ATOM 2259 O O . LYS A 1 302 ? -5.352 21.312 -5.945 1 98.81 302 LYS A O 1
ATOM 2264 N N . MET A 1 303 ? -4.027 20.734 -4.223 1 98.88 303 MET A N 1
ATOM 2265 C CA . MET A 1 303 ? -5.148 20.703 -3.287 1 98.88 303 MET A CA 1
ATOM 2266 C C . MET A 1 303 ? -5.805 22.078 -3.191 1 98.88 303 MET A C 1
ATOM 2268 O O . MET A 1 303 ? -7.031 22.188 -3.223 1 98.88 303 MET A O 1
ATOM 2272 N N . ASN A 1 304 ? -4.996 23.109 -3.076 1 98.94 304 ASN A N 1
ATOM 2273 C CA . ASN A 1 304 ? -5.516 24.469 -2.99 1 98.94 304 ASN A CA 1
ATOM 2274 C C . ASN A 1 304 ? -6.328 24.828 -4.227 1 98.94 304 ASN A C 1
ATOM 2276 O O . ASN A 1 304 ? -7.395 25.438 -4.117 1 98.94 304 ASN A O 1
ATOM 2280 N N . ALA A 1 305 ? -5.809 24.484 -5.363 1 98.88 305 ALA A N 1
ATOM 2281 C CA . ALA A 1 305 ? -6.535 24.734 -6.605 1 98.88 305 ALA A CA 1
ATOM 2282 C C . ALA A 1 305 ? -7.871 24 -6.621 1 98.88 305 ALA A C 1
ATOM 2284 O O . ALA A 1 305 ? -8.883 24.547 -7.074 1 98.88 305 ALA A O 1
ATOM 2285 N N . PHE A 1 306 ? -7.863 22.859 -6.148 1 98.94 306 PHE A N 1
ATOM 2286 C CA . PHE A 1 306 ? -9.078 22.047 -6.07 1 98.94 306 PHE A CA 1
ATOM 2287 C C . PHE A 1 306 ? -10.086 22.688 -5.121 1 98.94 306 PHE A C 1
ATOM 2289 O O . PHE A 1 306 ? -11.281 22.734 -5.422 1 98.94 306 PHE A O 1
ATOM 2296 N N . ILE A 1 307 ? -9.625 23.125 -3.977 1 98.94 307 ILE A N 1
ATOM 2297 C CA . ILE A 1 307 ? -10.461 23.797 -2.994 1 98.94 307 ILE A CA 1
ATOM 2298 C C . ILE A 1 307 ? -11.117 25.016 -3.629 1 98.94 307 ILE A C 1
ATOM 2300 O O . ILE A 1 307 ? -12.328 25.219 -3.502 1 98.94 307 ILE A O 1
ATOM 2304 N N . ASP A 1 308 ? -10.367 25.828 -4.348 1 98.88 308 ASP A N 1
ATOM 2305 C CA . ASP A 1 308 ? -10.891 27.016 -5.016 1 98.88 308 ASP A CA 1
ATOM 2306 C C . ASP A 1 308 ? -11.938 26.625 -6.066 1 98.88 308 ASP A C 1
ATOM 2308 O O . ASP A 1 308 ? -13.023 27.203 -6.102 1 98.88 308 ASP A O 1
ATOM 2312 N N . ALA A 1 309 ? -11.578 25.625 -6.844 1 98.75 309 ALA A N 1
ATOM 2313 C CA . ALA A 1 309 ? -12.43 25.219 -7.957 1 98.75 309 ALA A CA 1
ATOM 2314 C C . ALA A 1 309 ? -13.773 24.703 -7.457 1 98.75 309 ALA A C 1
ATOM 2316 O O . ALA A 1 309 ? -14.797 24.859 -8.133 1 98.75 309 ALA A O 1
ATOM 2317 N N . ASN A 1 310 ? -13.789 24.172 -6.262 1 98.69 310 ASN A N 1
ATOM 2318 C CA . ASN A 1 310 ? -15 23.531 -5.762 1 98.69 310 ASN A CA 1
ATOM 2319 C C . ASN A 1 310 ? -15.602 24.312 -4.59 1 98.69 310 ASN A C 1
ATOM 2321 O O . ASN A 1 310 ? -16.594 23.875 -3.998 1 98.69 310 ASN A O 1
ATOM 2325 N N . ASN A 1 311 ? -14.961 25.375 -4.207 1 98.5 311 ASN A N 1
ATOM 2326 C CA . ASN A 1 311 ? -15.383 26.25 -3.121 1 98.5 311 ASN A CA 1
ATOM 2327 C C . ASN A 1 311 ? -15.594 25.469 -1.824 1 98.5 311 ASN A C 1
ATOM 2329 O O . ASN A 1 311 ? -16.625 25.594 -1.177 1 98.5 311 ASN A O 1
ATOM 2333 N N . ILE A 1 312 ? -14.664 24.672 -1.529 1 98.75 312 ILE A N 1
ATOM 2334 C CA . ILE A 1 312 ? -14.703 23.891 -0.301 1 98.75 312 ILE A CA 1
ATOM 2335 C C . ILE A 1 312 ? -14.312 24.766 0.887 1 98.75 312 ILE A C 1
ATOM 2337 O O . ILE A 1 312 ? -13.297 25.453 0.85 1 98.75 312 ILE A O 1
ATOM 2341 N N . LYS A 1 313 ? -15.141 24.734 1.928 1 98.69 313 LYS A N 1
ATOM 2342 C CA . LYS A 1 313 ? -14.875 25.516 3.139 1 98.69 313 LYS A CA 1
ATOM 2343 C C . LYS A 1 313 ? -14.5 24.594 4.301 1 98.69 313 LYS A C 1
ATOM 2345 O O . LYS A 1 313 ? -15.266 23.688 4.656 1 98.69 313 LYS A O 1
ATOM 2350 N N . PRO A 1 314 ? -13.344 24.828 4.883 1 98.69 314 PRO A N 1
ATOM 2351 C CA . PRO A 1 314 ? -12.969 24.031 6.062 1 98.69 314 PRO A CA 1
ATOM 2352 C C . PRO A 1 314 ? -14.008 24.125 7.184 1 98.69 314 PRO A C 1
ATOM 2354 O O . PRO A 1 314 ? -14.609 25.188 7.383 1 98.69 314 PRO A O 1
ATOM 2357 N N . VAL A 1 315 ? -14.195 23.031 7.848 1 98.44 315 VAL A N 1
ATOM 2358 C CA . VAL A 1 315 ? -15.094 23 8.992 1 98.44 315 VAL A CA 1
ATOM 2359 C C . VAL A 1 315 ? -14.336 23.375 10.258 1 98.44 315 VAL A C 1
ATOM 2361 O O . VAL A 1 315 ? -13.43 22.656 10.688 1 98.44 315 VAL A O 1
ATOM 2364 N N . ILE A 1 316 ? -14.703 24.422 10.82 1 98.31 316 ILE A N 1
ATOM 2365 C CA . ILE A 1 316 ? -14.055 24.953 12.008 1 98.31 316 ILE A CA 1
ATOM 2366 C C . ILE A 1 316 ? -14.984 24.828 13.211 1 98.31 316 ILE A C 1
ATOM 2368 O O . ILE A 1 316 ? -16.172 25.125 13.109 1 98.31 316 ILE A O 1
ATOM 2372 N N . ASP A 1 317 ? -14.445 24.312 14.242 1 97.75 317 ASP A N 1
ATOM 2373 C CA . ASP A 1 317 ? -15.211 24.203 15.477 1 97.75 317 ASP A CA 1
ATOM 2374 C C . ASP A 1 317 ? -15.766 25.562 15.906 1 97.75 317 ASP A C 1
ATOM 2376 O O . ASP A 1 317 ? -15.125 26.594 15.68 1 97.75 317 ASP A O 1
ATOM 2380 N N . GLU A 1 318 ? -16.875 25.484 16.594 1 96.38 318 GLU A N 1
ATOM 2381 C CA . GLU A 1 318 ? -17.531 26.719 17.031 1 96.38 318 GLU A CA 1
ATOM 2382 C C . GLU A 1 318 ? -16.672 27.469 18.047 1 96.38 318 GLU A C 1
ATOM 2384 O O . GLU A 1 318 ? -16.719 28.688 18.109 1 96.38 318 GLU A O 1
ATOM 2389 N N . LYS A 1 319 ? -15.961 26.75 18.781 1 97 319 LYS A N 1
ATOM 2390 C CA . LYS A 1 319 ? -15.102 27.391 19.781 1 97 319 LYS A CA 1
ATOM 2391 C C . LYS A 1 319 ? -13.781 27.828 19.156 1 97 319 LYS A C 1
ATOM 2393 O O . LYS A 1 319 ? -13.023 27.016 18.641 1 97 319 LYS A O 1
ATOM 2398 N N . VAL A 1 320 ? -13.523 29.125 19.188 1 97.38 320 VAL A N 1
ATOM 2399 C CA . VAL A 1 320 ? -12.273 29.734 18.75 1 97.38 320 VAL A CA 1
ATOM 2400 C C . VAL A 1 320 ? -11.508 30.281 19.953 1 97.38 320 VAL A C 1
ATOM 2402 O O . VAL A 1 320 ? -12.07 31.016 20.766 1 97.38 320 VAL A O 1
ATOM 2405 N N . PHE A 1 321 ? -10.281 29.953 20.062 1 98.06 321 PHE A N 1
ATOM 2406 C CA . PHE A 1 321 ? -9.5 30.359 21.234 1 98.06 321 PHE A CA 1
ATOM 2407 C C . PHE A 1 321 ? -8.633 31.562 20.906 1 98.06 321 PHE A C 1
ATOM 2409 O O . PHE A 1 321 ? -8.328 31.828 19.734 1 98.06 321 PHE A O 1
ATOM 2416 N N . ASP A 1 322 ? -8.281 32.25 21.984 1 97.44 322 ASP A N 1
ATOM 2417 C CA . ASP A 1 322 ? -7.316 33.344 21.844 1 97.44 322 ASP A CA 1
ATOM 2418 C C . ASP A 1 322 ? -5.891 32.844 22.078 1 97.44 322 ASP A C 1
ATOM 2420 O O . ASP A 1 322 ? -5.688 31.812 22.719 1 97.44 322 ASP A O 1
ATOM 2424 N N . PHE A 1 323 ? -4.988 33.594 21.609 1 97.56 323 PHE A N 1
ATOM 2425 C CA . PHE A 1 323 ? -3.576 33.25 21.656 1 97.56 323 PHE A CA 1
ATOM 2426 C C . PHE A 1 323 ? -3.137 32.969 23.094 1 97.56 323 PHE A C 1
ATOM 2428 O O . PHE A 1 323 ? -2.322 32.062 23.328 1 97.56 323 PHE A O 1
ATOM 2435 N N . ALA A 1 324 ? -3.686 33.656 24.016 1 96.19 324 ALA A N 1
ATOM 2436 C CA . ALA A 1 324 ? -3.299 33.531 25.406 1 96.19 324 ALA A CA 1
ATOM 2437 C C . ALA A 1 324 ? -3.799 32.219 26 1 96.19 324 ALA A C 1
ATOM 2439 O O . ALA A 1 324 ? -3.328 31.766 27.047 1 96.19 324 ALA A O 1
ATOM 2440 N N . ASP A 1 325 ? -4.699 31.562 25.281 1 97.06 325 ASP A N 1
ATOM 2441 C CA . ASP A 1 325 ? -5.383 30.391 25.828 1 97.06 325 ASP A CA 1
ATOM 2442 C C . ASP A 1 325 ? -4.945 29.109 25.125 1 97.06 325 ASP A C 1
ATOM 2444 O O . ASP A 1 325 ? -5.723 28.156 25.016 1 97.06 325 ASP A O 1
ATOM 2448 N N . VAL A 1 326 ? -3.746 29.047 24.641 1 97.94 326 VAL A N 1
ATOM 2449 C CA . VAL A 1 326 ? -3.244 27.906 23.875 1 97.94 326 VAL A CA 1
ATOM 2450 C C . VAL A 1 326 ? -3.34 26.625 24.703 1 97.94 326 VAL A C 1
ATOM 2452 O O . VAL A 1 326 ? -3.852 25.609 24.25 1 97.94 326 VAL A O 1
ATOM 2455 N N . PRO A 1 327 ? -2.93 26.609 26.031 1 97.81 327 PRO A N 1
ATOM 2456 C CA . PRO A 1 327 ? -3.053 25.375 26.812 1 97.81 327 PRO A CA 1
ATOM 2457 C C . PRO A 1 327 ? -4.496 24.891 26.922 1 97.81 327 PRO A C 1
ATOM 2459 O O . PRO A 1 327 ? -4.75 23.688 26.891 1 97.81 327 PRO A O 1
ATOM 2462 N N . ALA A 1 328 ? -5.379 25.828 27.062 1 97.56 328 ALA A N 1
ATOM 2463 C CA . ALA A 1 328 ? -6.793 25.469 27.141 1 97.56 328 ALA A CA 1
ATOM 2464 C C . ALA A 1 328 ? -7.277 24.875 25.812 1 97.56 328 ALA A C 1
ATOM 2466 O O . ALA A 1 328 ? -8.094 23.953 25.812 1 97.56 328 ALA A O 1
ATOM 2467 N N . ALA A 1 329 ? -6.855 25.438 24.719 1 97.88 329 ALA A N 1
ATOM 2468 C CA . ALA A 1 329 ? -7.199 24.891 23.406 1 97.88 329 ALA A CA 1
ATOM 2469 C C . ALA A 1 329 ? -6.695 23.469 23.266 1 97.88 329 ALA A C 1
ATOM 2471 O O . ALA A 1 329 ? -7.418 22.594 22.766 1 97.88 329 ALA A O 1
ATOM 2472 N N . TYR A 1 330 ? -5.418 23.219 23.688 1 97.69 330 TYR A N 1
ATOM 2473 C CA . TYR A 1 330 ? -4.855 21.875 23.672 1 97.69 330 TYR A CA 1
ATOM 2474 C C . TYR A 1 330 ? -5.727 20.891 24.453 1 97.69 330 TYR A C 1
ATOM 2476 O O . TYR A 1 330 ? -6.039 19.812 23.984 1 97.69 330 TYR A O 1
ATOM 2484 N N . GLN A 1 331 ? -6.129 21.312 25.641 1 97.31 331 GLN A N 1
ATOM 2485 C CA . GLN A 1 331 ? -6.973 20.469 26.484 1 97.31 331 GLN A CA 1
ATOM 2486 C C . GLN A 1 331 ? -8.312 20.188 25.812 1 97.31 331 GLN A C 1
ATOM 2488 O O . GLN A 1 331 ? -8.82 19.062 25.891 1 97.31 331 GLN A O 1
ATOM 2493 N N . TYR A 1 332 ? -8.844 21.219 25.203 1 96.88 332 TYR A N 1
ATOM 2494 C CA . TYR A 1 332 ? -10.133 21.094 24.531 1 96.88 332 TYR A CA 1
ATOM 2495 C C . TYR A 1 332 ? -10.062 20.031 23.438 1 96.88 332 TYR A C 1
ATOM 2497 O O . TYR A 1 332 ? -10.953 19.172 23.344 1 96.88 332 TYR A O 1
ATOM 2505 N N . VAL A 1 333 ? -9.055 20.016 22.641 1 95.88 333 VAL A N 1
ATOM 2506 C CA . VAL A 1 333 ? -8.875 19.031 21.578 1 95.88 333 VAL A CA 1
ATOM 2507 C C . VAL A 1 333 ? -8.625 17.656 22.188 1 95.88 333 VAL A C 1
ATOM 2509 O O . VAL A 1 333 ? -9.164 16.641 21.719 1 95.88 333 VAL A O 1
ATOM 2512 N N . TRP A 1 334 ? -7.852 17.609 23.266 1 94.62 334 TRP A N 1
ATOM 2513 C CA . TRP A 1 334 ? -7.543 16.359 23.953 1 94.62 334 TRP A CA 1
ATOM 2514 C C . TRP A 1 334 ? -8.82 15.688 24.453 1 94.62 334 TRP A C 1
ATOM 2516 O O . TRP A 1 334 ? -8.922 14.461 24.422 1 94.62 334 TRP A O 1
ATOM 2526 N N . ASP A 1 335 ? -9.758 16.484 24.797 1 93 335 ASP A N 1
ATOM 2527 C CA . ASP A 1 335 ? -11.008 15.977 25.359 1 93 335 ASP A CA 1
ATOM 2528 C C . ASP A 1 335 ? -11.922 15.445 24.266 1 93 335 ASP A C 1
ATOM 2530 O O . ASP A 1 335 ? -12.969 14.859 24.547 1 93 335 ASP A O 1
ATOM 2534 N N . GLN A 1 336 ? -11.594 15.633 23.047 1 87.31 336 GLN A N 1
ATOM 2535 C CA . GLN A 1 336 ? -12.273 15.078 21.875 1 87.31 336 GLN A CA 1
ATOM 2536 C C . GLN A 1 336 ? -13.727 15.555 21.812 1 87.31 336 GLN A C 1
ATOM 2538 O O . GLN A 1 336 ? -14.617 14.789 21.438 1 87.31 336 GLN A O 1
ATOM 2543 N N . LYS A 1 337 ? -13.945 16.75 22.156 1 83.69 337 LYS A N 1
ATOM 2544 C CA . LYS A 1 337 ? -15.289 17.328 22.141 1 83.69 337 LYS A CA 1
ATOM 2545 C C . LYS A 1 337 ? -15.516 18.156 20.891 1 83.69 337 LYS A C 1
ATOM 2547 O O . LYS A 1 337 ? -16.641 18.562 20.594 1 83.69 337 LYS A O 1
ATOM 2552 N N . HIS A 1 338 ? -14.523 18.359 20.172 1 92.31 338 HIS A N 1
ATOM 2553 C CA . HIS A 1 338 ? -14.57 19.297 19.062 1 92.31 338 HIS A CA 1
ATOM 2554 C C . HIS A 1 338 ? -15.125 18.641 17.812 1 92.31 338 HIS A C 1
ATOM 2556 O O . HIS A 1 338 ? -15.227 17.406 17.734 1 92.31 338 HIS A O 1
ATOM 2562 N N . PHE A 1 339 ? -15.625 19.391 16.875 1 95.31 339 PHE A N 1
ATOM 2563 C CA . PHE A 1 339 ? -16.016 19.016 15.531 1 95.31 339 PHE A CA 1
ATOM 2564 C C . PHE A 1 339 ? -15.219 19.797 14.492 1 95.31 339 PHE A C 1
ATOM 2566 O O . PHE A 1 339 ? -15.258 21.031 14.477 1 95.31 339 PHE A O 1
ATOM 2573 N N . GLY A 1 340 ? -14.492 19.078 13.664 1 96.69 340 GLY A N 1
ATOM 2574 C CA . GLY A 1 340 ? -13.609 19.734 12.711 1 96.69 340 GLY A CA 1
ATOM 2575 C C . GLY A 1 340 ? -12.359 20.297 13.344 1 96.69 340 GLY A C 1
ATOM 2576 O O . GLY A 1 340 ? -11.75 19.656 14.203 1 96.69 340 GLY A O 1
ATOM 2577 N N . LYS A 1 341 ? -11.938 21.406 12.898 1 98.5 341 LYS A N 1
ATOM 2578 C CA . LYS A 1 341 ? -10.672 22 13.328 1 98.5 341 LYS A CA 1
ATOM 2579 C C . LYS A 1 341 ? -10.891 23.047 14.414 1 98.5 341 LYS A C 1
ATOM 2581 O O . LYS A 1 341 ? -11.805 23.859 14.328 1 98.5 341 LYS A O 1
ATOM 2586 N N . VAL A 1 342 ? -10.047 23 15.422 1 98.5 342 VAL A N 1
ATOM 2587 C CA . VAL A 1 342 ? -10.031 24.016 16.469 1 98.5 342 VAL A CA 1
ATOM 2588 C C . VAL A 1 342 ? -9 25.094 16.125 1 98.5 342 VAL A C 1
ATOM 2590 O O . VAL A 1 342 ? -7.836 24.781 15.844 1 98.5 342 VAL A O 1
ATOM 2593 N N . THR A 1 343 ? -9.445 26.359 16.172 1 98.56 343 THR A N 1
ATOM 2594 C CA . THR A 1 343 ? -8.562 27.438 15.727 1 98.56 343 THR A CA 1
ATOM 2595 C C . THR A 1 343 ? -8.234 28.375 16.875 1 98.56 343 THR A C 1
ATOM 2597 O O . THR A 1 343 ? -8.953 28.406 17.891 1 98.56 343 THR A O 1
ATOM 2600 N N . ILE A 1 344 ? -7.125 29 16.75 1 98.62 344 ILE A N 1
ATOM 2601 C CA . ILE A 1 344 ? -6.609 29.984 17.703 1 98.62 344 ILE A CA 1
ATOM 2602 C C . ILE A 1 344 ? -6.363 31.312 16.984 1 98.62 344 ILE A C 1
ATOM 2604 O O . ILE A 1 344 ? -5.652 31.359 15.984 1 98.62 344 ILE A O 1
ATOM 2608 N N . ARG A 1 345 ? -6.926 32.344 17.531 1 98.25 345 ARG A N 1
ATOM 2609 C CA . ARG A 1 345 ? -6.656 33.688 17.031 1 98.25 345 ARG A CA 1
ATOM 2610 C C . ARG A 1 345 ? -5.348 34.219 17.594 1 98.25 345 ARG A C 1
ATOM 2612 O O . ARG A 1 345 ? -5.223 34.438 18.797 1 98.25 345 ARG A O 1
ATOM 2619 N N . ILE A 1 346 ? -4.375 34.406 16.781 1 97.31 346 ILE A N 1
ATOM 2620 C CA . ILE A 1 346 ? -3.068 34.875 17.219 1 97.31 346 ILE A CA 1
ATOM 2621 C C . ILE A 1 346 ? -3.066 36.406 17.266 1 97.31 346 ILE A C 1
ATOM 2623 O O . ILE A 1 346 ? -2.729 37 18.297 1 97.31 346 ILE A O 1
ATOM 2627 N N . ALA A 1 347 ? -3.277 37 16.156 1 84.75 347 ALA A N 1
ATOM 2628 C CA . ALA A 1 347 ? -3.281 38.469 16.109 1 84.75 347 ALA A CA 1
ATOM 2629 C C . ALA A 1 347 ? -4.648 39 15.68 1 84.75 347 ALA A C 1
ATOM 2631 O O . ALA A 1 347 ? -5.336 38.375 14.859 1 84.75 347 ALA A O 1
ATOM 2632 N N . SER A 1 348 ? -5.168 39.906 16.578 1 66.06 348 SER A N 1
ATOM 2633 C CA . SER A 1 348 ? -6.434 40.531 16.25 1 66.06 348 SER A CA 1
ATOM 2634 C C . SER A 1 348 ? -6.309 41.375 14.977 1 66.06 348 SER A C 1
ATOM 2636 O O . SER A 1 348 ? -5.207 41.781 14.609 1 66.06 348 SER A O 1
ATOM 2638 N N . GLU A 1 349 ? -7.488 41.406 14.055 1 54.69 349 GLU A N 1
ATOM 2639 C CA . GLU A 1 349 ? -7.559 42.281 12.883 1 54.69 349 GLU A CA 1
ATOM 2640 C C . GLU A 1 349 ? -7.121 43.688 13.227 1 54.69 349 GLU A C 1
ATOM 2642 O O . GLU A 1 349 ? -7.25 44.125 14.367 1 54.69 349 GLU A O 1
ATOM 2647 N N . MET B 1 1 ? -10.375 -47.906 -31.297 1 33.91 1 MET B N 1
ATOM 2648 C CA . MET B 1 1 ? -9.938 -46.531 -31.062 1 33.91 1 MET B CA 1
ATOM 2649 C C . MET B 1 1 ? -9.227 -46.406 -29.719 1 33.91 1 MET B C 1
ATOM 2651 O O . MET B 1 1 ? -9.781 -46.75 -28.688 1 33.91 1 MET B O 1
ATOM 2655 N N . ALA B 1 2 ? -8.078 -46.688 -29.484 1 45.09 2 ALA B N 1
ATOM 2656 C CA . ALA B 1 2 ? -7.375 -46.938 -28.234 1 45.09 2 ALA B CA 1
ATOM 2657 C C . ALA B 1 2 ? -7.75 -45.906 -27.172 1 45.09 2 ALA B C 1
ATOM 2659 O O . ALA B 1 2 ? -7.586 -44.719 -27.391 1 45.09 2 ALA B O 1
ATOM 2660 N N . GLU B 1 3 ? -8.859 -45.875 -26.406 1 50.66 3 GLU B N 1
ATOM 2661 C CA . GLU B 1 3 ? -9.617 -45.031 -25.5 1 50.66 3 GLU B CA 1
ATOM 2662 C C . GLU B 1 3 ? -8.703 -44.344 -24.484 1 50.66 3 GLU B C 1
ATOM 2664 O O . GLU B 1 3 ? -8.094 -45 -23.641 1 50.66 3 GLU B O 1
ATOM 2669 N N . THR B 1 4 ? -7.816 -43.344 -24.891 1 64.94 4 THR B N 1
ATOM 2670 C CA . THR B 1 4 ? -6.676 -42.75 -24.203 1 64.94 4 THR B CA 1
ATOM 2671 C C . THR B 1 4 ? -7.062 -42.312 -22.781 1 64.94 4 THR B C 1
ATOM 2673 O O . THR B 1 4 ? -8.031 -41.594 -22.594 1 64.94 4 THR B O 1
ATOM 2676 N N . LEU B 1 5 ? -6.762 -43.094 -21.781 1 86.56 5 LEU B N 1
ATOM 2677 C CA . LEU B 1 5 ? -6.938 -42.906 -20.344 1 86.56 5 LEU B CA 1
ATOM 2678 C C . LEU B 1 5 ? -6.309 -41.594 -19.891 1 86.56 5 LEU B C 1
ATOM 2680 O O . LEU B 1 5 ? -5.27 -41.188 -20.406 1 86.56 5 LEU B O 1
ATOM 2684 N N . ASN B 1 6 ? -7.098 -40.844 -19.125 1 94.5 6 ASN B N 1
ATOM 2685 C CA . ASN B 1 6 ? -6.641 -39.625 -18.5 1 94.5 6 ASN B CA 1
ATOM 2686 C C . ASN B 1 6 ? -6.289 -39.812 -17.031 1 94.5 6 ASN B C 1
ATOM 2688 O O . ASN B 1 6 ? -7.172 -40.031 -16.203 1 94.5 6 ASN B O 1
ATOM 2692 N N . ARG B 1 7 ? -4.988 -39.875 -16.703 1 96.12 7 ARG B N 1
ATOM 2693 C CA . ARG B 1 7 ? -4.555 -39.969 -15.32 1 96.12 7 ARG B CA 1
ATOM 2694 C C . ARG B 1 7 ? -4.676 -38.594 -14.625 1 96.12 7 ARG B C 1
ATOM 2696 O O . ARG B 1 7 ? -4.336 -37.562 -15.195 1 96.12 7 ARG B O 1
ATOM 2703 N N . GLN B 1 8 ? -5.215 -38.656 -13.438 1 97.31 8 GLN B N 1
ATOM 2704 C CA . GLN B 1 8 ? -5.426 -37.469 -12.641 1 97.31 8 GLN B CA 1
ATOM 2705 C C . GLN B 1 8 ? -4.988 -37.656 -11.195 1 97.31 8 GLN B C 1
ATOM 2707 O O . GLN B 1 8 ? -5.316 -38.688 -10.586 1 97.31 8 GLN B O 1
ATOM 2712 N N . TRP B 1 9 ? -4.219 -36.75 -10.68 1 98.19 9 TRP B N 1
ATOM 2713 C CA . TRP B 1 9 ? -4.02 -36.688 -9.234 1 98.19 9 TRP B CA 1
ATOM 2714 C C . TRP B 1 9 ? -5.117 -35.875 -8.562 1 98.19 9 TRP B C 1
ATOM 2716 O O . TRP B 1 9 ? -5.219 -34.656 -8.797 1 98.19 9 TRP B O 1
ATOM 2726 N N . ARG B 1 10 ? -5.914 -36.469 -7.758 1 98.19 10 ARG B N 1
ATOM 2727 C CA . ARG B 1 10 ? -7.043 -35.812 -7.109 1 98.19 10 ARG B CA 1
ATOM 2728 C C . ARG B 1 10 ? -6.859 -35.781 -5.598 1 98.19 10 ARG B C 1
ATOM 2730 O O . ARG B 1 10 ? -6.184 -36.656 -5.027 1 98.19 10 ARG B O 1
ATOM 2737 N N . LEU B 1 11 ? -7.398 -34.75 -5.062 1 97.5 11 LEU B N 1
ATOM 2738 C CA . LEU B 1 11 ? -7.434 -34.656 -3.609 1 97.5 11 LEU B CA 1
ATOM 2739 C C . LEU B 1 11 ? -8.508 -35.562 -3.02 1 97.5 11 LEU B C 1
ATOM 2741 O O . LEU B 1 11 ? -9.641 -35.594 -3.51 1 97.5 11 LEU B O 1
ATOM 2745 N N . ASN B 1 12 ? -8.211 -36.312 -2.066 1 97.12 12 ASN B N 1
ATOM 2746 C CA . ASN B 1 12 ? -9.133 -37.125 -1.281 1 97.12 12 ASN B CA 1
ATOM 2747 C C . ASN B 1 12 ? -9.016 -36.844 0.21 1 97.12 12 ASN B C 1
ATOM 2749 O O . ASN B 1 12 ? -8.32 -37.562 0.937 1 97.12 12 ASN B O 1
ATOM 2753 N N . GLY B 1 13 ? -9.742 -35.875 0.598 1 95.56 13 GLY B N 1
ATOM 2754 C CA . GLY B 1 13 ? -9.586 -35.344 1.944 1 95.56 13 GLY B CA 1
ATOM 2755 C C . GLY B 1 13 ? -8.445 -34.344 2.064 1 95.56 13 GLY B C 1
ATOM 2756 O O . GLY B 1 13 ? -7.938 -33.844 1.055 1 95.56 13 GLY B O 1
ATOM 2757 N N . PHE B 1 14 ? -8.109 -34 3.26 1 95.5 14 PHE B N 1
ATOM 2758 C CA . PHE B 1 14 ? -7.094 -32.969 3.525 1 95.5 14 PHE B CA 1
ATOM 2759 C C . PHE B 1 14 ? -6.098 -33.469 4.566 1 95.5 14 PHE B C 1
ATOM 2761 O O . PHE B 1 14 ? -5.785 -32.75 5.52 1 95.5 14 PHE B O 1
ATOM 2768 N N . THR B 1 15 ? -5.613 -34.656 4.402 1 94.88 15 THR B N 1
ATOM 2769 C CA . THR B 1 15 ? -4.727 -35.281 5.383 1 94.88 15 THR B CA 1
ATOM 2770 C C . THR B 1 15 ? -3.271 -35.156 4.934 1 94.88 15 THR B C 1
ATOM 2772 O O . THR B 1 15 ? -2.471 -36.062 5.191 1 94.88 15 THR B O 1
ATOM 2775 N N . GLY B 1 16 ? -2.967 -34.188 4.207 1 95.81 16 GLY B N 1
ATOM 2776 C CA . GLY B 1 16 ? -1.606 -34 3.729 1 95.81 16 GLY B CA 1
ATOM 2777 C C . GLY B 1 16 ? -1.332 -34.719 2.426 1 95.81 16 GLY B C 1
ATOM 2778 O O . GLY B 1 16 ? -2.203 -34.812 1.557 1 95.81 16 GLY B O 1
ATOM 2779 N N . PHE B 1 17 ? -0.161 -35.219 2.275 1 97.06 17 PHE B N 1
ATOM 2780 C CA . PHE B 1 17 ? 0.259 -35.719 0.979 1 97.06 17 PHE B CA 1
ATOM 2781 C C . PHE B 1 17 ? -0.332 -37.125 0.734 1 97.06 17 PHE B C 1
ATOM 2783 O O . PHE B 1 17 ? -0.395 -37.562 -0.407 1 97.06 17 PHE B O 1
ATOM 2790 N N . ASP B 1 18 ? -0.788 -37.688 1.781 1 95.5 18 ASP B N 1
ATOM 2791 C CA . ASP B 1 18 ? -1.477 -38.969 1.67 1 95.5 18 ASP B CA 1
ATOM 2792 C C . ASP B 1 18 ? -2.85 -38.812 1.022 1 95.5 18 ASP B C 1
ATOM 2794 O O . ASP B 1 18 ? -3.447 -39.781 0.562 1 95.5 18 ASP B O 1
ATOM 2798 N N . SER B 1 19 ? -3.293 -37.625 1.046 1 97 19 SER B N 1
ATOM 2799 C CA . SER B 1 19 ? -4.609 -37.375 0.47 1 97 19 SER B CA 1
ATOM 2800 C C . SER B 1 19 ? -4.543 -37.312 -1.052 1 97 19 SER B C 1
ATOM 2802 O O . SER B 1 19 ? -5.578 -37.25 -1.721 1 97 19 SER B O 1
ATOM 2804 N N . LEU B 1 20 ? -3.404 -37.312 -1.66 1 98.12 20 LEU B N 1
ATOM 2805 C CA . LEU B 1 20 ? -3.24 -37.344 -3.109 1 98.12 20 LEU B CA 1
ATOM 2806 C C . LEU B 1 20 ? -3.455 -38.75 -3.672 1 98.12 20 LEU B C 1
ATOM 2808 O O . LEU B 1 20 ? -2.719 -39.656 -3.334 1 98.12 20 LEU B O 1
ATOM 2812 N N . VAL B 1 21 ? -4.398 -38.844 -4.539 1 97.81 21 VAL B N 1
ATOM 2813 C CA . VAL B 1 21 ? -4.73 -40.156 -5.09 1 97.81 21 VAL B CA 1
ATOM 2814 C C . VAL B 1 21 ? -4.715 -40.094 -6.613 1 97.81 21 VAL B C 1
ATOM 2816 O O . VAL B 1 21 ? -5.27 -39.156 -7.211 1 97.81 21 VAL B O 1
ATOM 2819 N N . LEU B 1 22 ? -4.082 -41.062 -7.195 1 97.31 22 LEU B N 1
ATOM 2820 C CA . LEU B 1 22 ? -4.062 -41.188 -8.648 1 97.31 22 LEU B CA 1
ATOM 2821 C C . LEU B 1 22 ? -5.297 -41.938 -9.148 1 97.31 22 LEU B C 1
ATOM 2823 O O . LEU B 1 22 ? -5.566 -43.062 -8.703 1 97.31 22 LEU B O 1
ATOM 2827 N N . LYS B 1 23 ? -6.016 -41.25 -9.992 1 96 23 LYS B N 1
ATOM 2828 C CA . LYS B 1 23 ? -7.203 -41.844 -10.594 1 96 23 LYS B CA 1
ATOM 2829 C C . LYS B 1 23 ? -7.137 -41.812 -12.117 1 96 23 LYS B C 1
ATOM 2831 O O . LYS B 1 23 ? -6.406 -41 -12.688 1 96 23 LYS B O 1
ATOM 2836 N N . GLU B 1 24 ? -7.895 -42.719 -12.68 1 94.88 24 GLU B N 1
ATOM 2837 C CA . GLU B 1 24 ? -8.023 -42.719 -14.133 1 94.88 24 GLU B CA 1
ATOM 2838 C C . GLU B 1 24 ? -9.469 -42.469 -14.555 1 94.88 24 GLU B C 1
ATOM 2840 O O . GLU B 1 24 ? -10.406 -43 -13.945 1 94.88 24 GLU B O 1
ATOM 2845 N N . ASP B 1 25 ? -9.539 -41.594 -15.445 1 92.12 25 ASP B N 1
ATOM 2846 C CA . ASP B 1 25 ? -10.844 -41.25 -15.992 1 92.12 25 ASP B CA 1
ATOM 2847 C C . ASP B 1 25 ? -10.781 -41.062 -17.5 1 92.12 25 ASP B C 1
ATOM 2849 O O . ASP B 1 25 ? -9.734 -41.281 -18.109 1 92.12 25 ASP B O 1
ATOM 2853 N N . GLY B 1 26 ? -11.961 -40.812 -18.156 1 92.56 26 GLY B N 1
ATOM 2854 C CA . GLY B 1 26 ? -11.984 -40.469 -19.562 1 92.56 26 GLY B CA 1
ATOM 2855 C C . GLY B 1 26 ? -11.5 -39.062 -19.859 1 92.56 26 GLY B C 1
ATOM 2856 O O . GLY B 1 26 ? -11.461 -38.219 -18.969 1 92.56 26 GLY B O 1
ATOM 2857 N N . ILE B 1 27 ? -11.094 -38.875 -21.047 1 94.81 27 ILE B N 1
ATOM 2858 C CA . ILE B 1 27 ? -10.727 -37.531 -21.484 1 94.81 27 ILE B CA 1
ATOM 2859 C C . ILE B 1 27 ? -11.969 -36.656 -21.547 1 94.81 27 ILE B C 1
ATOM 2861 O O . ILE B 1 27 ? -12.977 -37.031 -22.156 1 94.81 27 ILE B O 1
ATOM 2865 N N . PRO B 1 28 ? -11.93 -35.562 -20.922 1 93.75 28 PRO B N 1
ATOM 2866 C CA . PRO B 1 28 ? -13.125 -34.719 -20.875 1 93.75 28 PRO B CA 1
ATOM 2867 C C . PRO B 1 28 ? -13.492 -34.125 -22.25 1 93.75 28 PRO B C 1
ATOM 2869 O O . PRO B 1 28 ? -12.617 -33.906 -23.078 1 93.75 28 PRO B O 1
ATOM 2872 N N . GLU B 1 29 ? -14.75 -33.906 -22.422 1 94.56 29 GLU B N 1
ATOM 2873 C CA . GLU B 1 29 ? -15.242 -33.25 -23.641 1 94.56 29 GLU B CA 1
ATOM 2874 C C . GLU B 1 29 ? -14.992 -31.75 -23.625 1 94.56 29 GLU B C 1
ATOM 2876 O O . GLU B 1 29 ? -14.922 -31.141 -22.562 1 94.56 29 GLU B O 1
ATOM 2881 N N . VAL B 1 30 ? -14.914 -31.281 -24.828 1 96.81 30 VAL B N 1
ATOM 2882 C CA . VAL B 1 30 ? -14.625 -29.859 -24.969 1 96.81 30 VAL B CA 1
ATOM 2883 C C . VAL B 1 30 ? -15.914 -29.109 -25.281 1 96.81 30 VAL B C 1
ATOM 2885 O O . VAL B 1 30 ? -16.625 -29.438 -26.234 1 96.81 30 VAL B O 1
ATOM 2888 N N . GLY B 1 31 ? -16.297 -28.125 -24.453 1 97.5 31 GLY B N 1
ATOM 2889 C CA . GLY B 1 31 ? -17.391 -27.234 -24.766 1 97.5 31 GLY B CA 1
ATOM 2890 C C . GLY B 1 31 ? -17.031 -26.172 -25.781 1 97.5 31 GLY B C 1
ATOM 2891 O O . GLY B 1 31 ? -15.867 -26.031 -26.156 1 97.5 31 GLY B O 1
ATOM 2892 N N . ASP B 1 32 ? -17.953 -25.312 -26.172 1 98.12 32 ASP B N 1
ATOM 2893 C CA . ASP B 1 32 ? -17.797 -24.344 -27.25 1 98.12 32 ASP B CA 1
ATOM 2894 C C . ASP B 1 32 ? -16.719 -23.328 -26.906 1 98.12 32 ASP B C 1
ATOM 2896 O O . ASP B 1 32 ? -16.047 -22.797 -27.812 1 98.12 32 ASP B O 1
ATOM 2900 N N . LEU B 1 33 ? -16.5 -23.094 -25.641 1 98.38 33 LEU B N 1
ATOM 2901 C CA . LEU B 1 33 ? -15.57 -22.047 -25.234 1 98.38 33 LEU B CA 1
ATOM 2902 C C . LEU B 1 33 ? -14.312 -22.656 -24.625 1 98.38 33 LEU B C 1
ATOM 2904 O O . LEU B 1 33 ? -13.445 -21.922 -24.141 1 98.38 33 LEU B O 1
ATOM 2908 N N . ASP B 1 34 ? -14.18 -23.922 -24.719 1 98.31 34 ASP B N 1
ATOM 2909 C CA . ASP B 1 34 ? -13.148 -24.625 -23.984 1 98.31 34 ASP B CA 1
ATOM 2910 C C . ASP B 1 34 ? -12.016 -25.078 -24.906 1 98.31 34 ASP B C 1
ATOM 2912 O O . ASP B 1 34 ? -12.156 -25.047 -26.125 1 98.31 34 ASP B O 1
ATOM 2916 N N . VAL B 1 35 ? -10.961 -25.406 -24.297 1 98.62 35 VAL B N 1
ATOM 2917 C CA . VAL B 1 35 ? -9.773 -25.953 -24.953 1 98.62 35 VAL B CA 1
ATOM 2918 C C . VAL B 1 35 ? -9.305 -27.203 -24.219 1 98.62 35 VAL B C 1
ATOM 2920 O O . VAL B 1 35 ? -9.227 -27.219 -22.984 1 98.62 35 VAL B O 1
ATOM 2923 N N . LEU B 1 36 ? -9.102 -28.234 -24.953 1 98.06 36 LEU B N 1
ATOM 2924 C CA . LEU B 1 36 ? -8.461 -29.422 -24.391 1 98.06 36 LEU B CA 1
ATOM 2925 C C . LEU B 1 36 ? -6.941 -29.328 -24.516 1 98.06 36 LEU B C 1
ATOM 2927 O O . LEU B 1 36 ? -6.414 -29.141 -25.609 1 98.06 36 LEU B O 1
ATOM 2931 N N . VAL B 1 37 ? -6.332 -29.422 -23.453 1 98.12 37 VAL B N 1
ATOM 2932 C CA . VAL B 1 37 ? -4.875 -29.328 -23.422 1 98.12 37 VAL B CA 1
ATOM 2933 C C . VAL B 1 37 ? -4.289 -30.656 -22.938 1 98.12 37 VAL B C 1
ATOM 2935 O O . VAL B 1 37 ? -4.797 -31.266 -21.984 1 98.12 37 VAL B O 1
ATOM 2938 N N . ARG B 1 38 ? -3.297 -31.141 -23.609 1 97.56 38 ARG B N 1
ATOM 2939 C CA . ARG B 1 38 ? -2.457 -32.219 -23.094 1 97.56 38 ARG B CA 1
ATOM 2940 C C . ARG B 1 38 ? -1.269 -31.672 -22.312 1 97.56 38 ARG B C 1
ATOM 2942 O O . ARG B 1 38 ? -0.321 -31.141 -22.906 1 97.56 38 ARG B O 1
ATOM 2949 N N . TRP B 1 39 ? -1.376 -31.766 -21.031 1 98.19 39 TRP B N 1
ATOM 2950 C CA . TRP B 1 39 ? -0.309 -31.25 -20.188 1 98.19 39 TRP B CA 1
ATOM 2951 C C . TRP B 1 39 ? 0.95 -32.094 -20.297 1 98.19 39 TRP B C 1
ATOM 2953 O O . TRP B 1 39 ? 0.874 -33.312 -20.328 1 98.19 39 TRP B O 1
ATOM 2963 N N . LYS B 1 40 ? 2.1 -31.438 -20.391 1 98.44 40 LYS B N 1
ATOM 2964 C CA . LYS B 1 40 ? 3.363 -32.156 -20.562 1 98.44 40 LYS B CA 1
ATOM 2965 C C . LYS B 1 40 ? 4.238 -32.031 -19.328 1 98.44 40 LYS B C 1
ATOM 2967 O O . LYS B 1 40 ? 4.898 -33 -18.938 1 98.44 40 LYS B O 1
ATOM 2972 N N . TYR B 1 41 ? 4.281 -30.875 -18.75 1 98.62 41 TYR B N 1
ATOM 2973 C CA . TYR B 1 41 ? 5.035 -30.609 -17.531 1 98.62 41 TYR B CA 1
ATOM 2974 C C . TYR B 1 41 ? 4.199 -29.797 -16.531 1 98.62 41 TYR B C 1
ATOM 2976 O O . TYR B 1 41 ? 3.375 -28.969 -16.938 1 98.62 41 TYR B O 1
ATOM 2984 N N . ALA B 1 42 ? 4.359 -30.094 -15.32 1 98.69 42 ALA B N 1
ATOM 2985 C CA . ALA B 1 42 ? 3.826 -29.281 -14.227 1 98.69 42 ALA B CA 1
ATOM 2986 C C . ALA B 1 42 ? 4.945 -28.797 -13.312 1 98.69 42 ALA B C 1
ATOM 2988 O O . ALA B 1 42 ? 6.078 -29.266 -13.398 1 98.69 42 ALA B O 1
ATOM 2989 N N . SER B 1 43 ? 4.703 -27.828 -12.516 1 98.56 43 SER B N 1
ATOM 2990 C CA . SER B 1 43 ? 5.602 -27.391 -11.461 1 98.56 43 SER B CA 1
ATOM 2991 C C . SER B 1 43 ? 4.84 -27.109 -10.164 1 98.56 43 SER B C 1
ATOM 2993 O O . SER B 1 43 ? 3.617 -26.953 -10.18 1 98.56 43 SER B O 1
ATOM 2995 N N . LEU B 1 44 ? 5.559 -27.109 -9.07 1 97.94 44 LEU B N 1
ATOM 2996 C CA . LEU B 1 44 ? 4.891 -27.078 -7.777 1 97.94 44 LEU B CA 1
ATOM 2997 C C . LEU B 1 44 ? 5.105 -25.734 -7.094 1 97.94 44 LEU B C 1
ATOM 2999 O O . LEU B 1 44 ? 6.145 -25.094 -7.277 1 97.94 44 LEU B O 1
ATOM 3003 N N . ASN B 1 45 ? 4.148 -25.328 -6.379 1 96.06 45 ASN B N 1
ATOM 3004 C CA . ASN B 1 45 ? 4.16 -24.172 -5.5 1 96.06 45 ASN B CA 1
ATOM 3005 C C . ASN B 1 45 ? 3.832 -24.547 -4.059 1 96.06 45 ASN B C 1
ATOM 3007 O O . ASN B 1 45 ? 3.166 -25.562 -3.818 1 96.06 45 ASN B O 1
ATOM 3011 N N . TYR B 1 46 ? 4.254 -23.719 -3.162 1 93.5 46 TYR B N 1
ATOM 3012 C CA . TYR B 1 46 ? 3.924 -23.938 -1.759 1 93.5 46 TYR B CA 1
ATOM 3013 C C . TYR B 1 46 ? 2.416 -24.062 -1.567 1 93.5 46 TYR B C 1
ATOM 3015 O O . TYR B 1 46 ? 1.952 -24.859 -0.744 1 93.5 46 TYR B O 1
ATOM 3023 N N . ARG B 1 47 ? 1.658 -23.297 -2.266 1 93.56 47 ARG B N 1
ATOM 3024 C CA . ARG B 1 47 ? 0.202 -23.344 -2.172 1 93.56 47 ARG B CA 1
ATOM 3025 C C . ARG B 1 47 ? -0.311 -24.75 -2.414 1 93.56 47 ARG B C 1
ATOM 3027 O O . ARG B 1 47 ? -1.268 -25.203 -1.771 1 93.56 47 ARG B O 1
ATOM 3034 N N . ASP B 1 48 ? 0.283 -25.469 -3.344 1 95.75 48 ASP B N 1
ATOM 3035 C CA . ASP B 1 48 ? -0.159 -26.828 -3.66 1 95.75 48 ASP B CA 1
ATOM 3036 C C . ASP B 1 48 ? -0.04 -27.734 -2.443 1 95.75 48 ASP B C 1
ATOM 3038 O O . ASP B 1 48 ? -0.923 -28.562 -2.189 1 95.75 48 ASP B O 1
ATOM 3042 N N . LEU B 1 49 ? 1.001 -27.531 -1.717 1 95.56 49 LEU B N 1
ATOM 3043 C CA . LEU B 1 49 ? 1.275 -28.344 -0.542 1 95.56 49 LEU B CA 1
ATOM 3044 C C . LEU B 1 49 ? 0.237 -28.094 0.547 1 95.56 49 LEU B C 1
ATOM 3046 O O . LEU B 1 49 ? -0.332 -29.047 1.093 1 95.56 49 LEU B O 1
ATOM 3050 N N . VAL B 1 50 ? -0.047 -26.828 0.785 1 93.31 50 VAL B N 1
ATOM 3051 C CA . VAL B 1 50 ? -0.892 -26.484 1.925 1 93.31 50 VAL B CA 1
ATOM 3052 C C . VAL B 1 50 ? -2.357 -26.734 1.575 1 93.31 50 VAL B C 1
ATOM 3054 O O . VAL B 1 50 ? -3.186 -26.953 2.463 1 93.31 50 VAL B O 1
ATOM 3057 N N . VAL B 1 51 ? -2.676 -26.75 0.344 1 94.06 51 VAL B N 1
ATOM 3058 C CA . VAL B 1 51 ? -4.004 -27.172 -0.097 1 94.06 51 VAL B CA 1
ATOM 3059 C C . VAL B 1 51 ? -4.266 -28.609 0.345 1 94.06 51 VAL B C 1
ATOM 3061 O O . VAL B 1 51 ? -5.332 -28.906 0.887 1 94.06 51 VAL B O 1
ATOM 3064 N N . SER B 1 52 ? -3.336 -29.5 0.137 1 95.06 52 SER B N 1
ATOM 3065 C CA . SER B 1 52 ? -3.5 -30.906 0.496 1 95.06 52 SER B CA 1
ATOM 3066 C C . SER B 1 52 ? -3.617 -31.078 2.006 1 95.06 52 SER B C 1
ATOM 3068 O O . SER B 1 52 ? -4.168 -32.094 2.48 1 95.06 52 SER B O 1
ATOM 3070 N N . LYS B 1 53 ? -3.146 -30.078 2.721 1 93.56 53 LYS B N 1
ATOM 3071 C CA . LYS B 1 53 ? -3.168 -30.156 4.18 1 93.56 53 LYS B CA 1
ATOM 3072 C C . LYS B 1 53 ? -4.395 -29.438 4.742 1 93.56 53 LYS B C 1
ATOM 3074 O O . LYS B 1 53 ? -4.613 -29.438 5.957 1 93.56 53 LYS B O 1
ATOM 3079 N N . GLY B 1 54 ? -5.137 -28.781 3.904 1 91 54 GLY B N 1
ATOM 3080 C CA . GLY B 1 54 ? -6.355 -28.109 4.316 1 91 54 GLY B CA 1
ATOM 3081 C C . GLY B 1 54 ? -6.102 -26.781 5.016 1 91 54 GLY B C 1
ATOM 3082 O O . GLY B 1 54 ? -6.98 -26.266 5.707 1 91 54 GLY B O 1
ATOM 3083 N N . THR B 1 55 ? -4.961 -26.203 4.859 1 87.12 55 THR B N 1
ATOM 3084 C CA . THR B 1 55 ? -4.613 -25 5.605 1 87.12 55 THR B CA 1
ATOM 3085 C C . THR B 1 55 ? -4.5 -23.797 4.672 1 87.12 55 THR B C 1
ATOM 3087 O O . THR B 1 55 ? -4.109 -22.703 5.098 1 87.12 55 THR B O 1
ATOM 3090 N N . TYR B 1 56 ? -4.828 -24.047 3.457 1 87.75 56 TYR B N 1
ATOM 3091 C CA . TYR B 1 56 ? -4.801 -22.922 2.523 1 87.75 56 TYR B CA 1
ATOM 3092 C C . TYR B 1 56 ? -5.859 -21.891 2.881 1 87.75 56 TYR B C 1
ATOM 3094 O O . TYR B 1 56 ? -7.047 -22.203 2.973 1 87.75 56 TYR B O 1
ATOM 3102 N N . PRO B 1 57 ? -5.457 -20.594 3.008 1 81.5 57 PRO B N 1
ATOM 3103 C CA . PRO B 1 57 ? -6.375 -19.594 3.553 1 81.5 57 PRO B CA 1
ATOM 3104 C C . PRO B 1 57 ? -7.586 -19.359 2.654 1 81.5 57 PRO B C 1
ATOM 3106 O O . PRO B 1 57 ? -8.656 -18.969 3.141 1 81.5 57 PRO B O 1
ATOM 3109 N N . LEU B 1 58 ? -7.477 -19.562 1.411 1 83.62 58 LEU B N 1
ATOM 3110 C CA . LEU B 1 58 ? -8.578 -19.25 0.502 1 83.62 58 LEU B CA 1
ATOM 3111 C C . LEU B 1 58 ? -9.43 -20.5 0.25 1 83.62 58 LEU B C 1
ATOM 3113 O O . LEU B 1 58 ? -10.359 -20.453 -0.558 1 83.62 58 LEU B O 1
ATOM 3117 N N . GLY B 1 59 ? -9.102 -21.562 0.856 1 83.19 59 GLY B N 1
ATOM 3118 C CA . GLY B 1 59 ? -9.891 -22.781 0.791 1 83.19 59 GLY B CA 1
ATOM 3119 C C . GLY B 1 59 ? -9.633 -23.609 -0.461 1 83.19 59 GLY B C 1
ATOM 3120 O O . GLY B 1 59 ? -8.984 -23.125 -1.396 1 83.19 59 GLY B O 1
ATOM 3121 N N . ALA B 1 60 ? -10.086 -24.828 -0.406 1 91.62 60 ALA B N 1
ATOM 3122 C CA . ALA B 1 60 ? -10.031 -25.766 -1.522 1 91.62 60 ALA B CA 1
ATOM 3123 C C . ALA B 1 60 ? -11.172 -26.781 -1.444 1 91.62 60 ALA B C 1
ATOM 3125 O O . ALA B 1 60 ? -11.734 -27 -0.372 1 91.62 60 ALA B O 1
ATOM 3126 N N . LEU B 1 61 ? -11.531 -27.266 -2.574 1 94.31 61 LEU B N 1
ATOM 3127 C CA . LEU B 1 61 ? -12.578 -28.281 -2.631 1 94.31 61 LEU B CA 1
ATOM 3128 C C . LEU B 1 61 ? -11.984 -29.672 -2.627 1 94.31 61 LEU B C 1
ATOM 3130 O O . LEU B 1 61 ? -10.977 -29.922 -3.295 1 94.31 61 LEU B O 1
ATOM 3134 N N . ASP B 1 62 ? -12.617 -30.5 -1.89 1 96 62 ASP B N 1
ATOM 3135 C CA . ASP B 1 62 ? -12.227 -31.906 -1.925 1 96 62 ASP B CA 1
ATOM 3136 C C . ASP B 1 62 ? -12.562 -32.531 -3.277 1 96 62 ASP B C 1
ATOM 3138 O O . ASP B 1 62 ? -13.531 -32.125 -3.924 1 96 62 ASP B O 1
ATOM 3142 N N . GLY B 1 63 ? -11.664 -33.469 -3.736 1 96.75 63 GLY B N 1
ATOM 3143 C CA . GLY B 1 63 ? -11.922 -34.188 -4.965 1 96.75 63 GLY B CA 1
ATOM 3144 C C . GLY B 1 63 ? -11.352 -33.5 -6.195 1 96.75 63 GLY B C 1
ATOM 3145 O O . GLY B 1 63 ? -11.336 -34.094 -7.281 1 96.75 63 GLY B O 1
ATOM 3146 N N . VAL B 1 64 ? -10.836 -32.344 -6.027 1 96.5 64 VAL B N 1
ATOM 3147 C CA . VAL B 1 64 ? -10.328 -31.594 -7.168 1 96.5 64 VAL B CA 1
ATOM 3148 C C . VAL B 1 64 ? -9.023 -32.219 -7.668 1 96.5 64 VAL B C 1
ATOM 3150 O O . VAL B 1 64 ? -8.297 -32.844 -6.898 1 96.5 64 VAL B O 1
ATOM 3153 N N . VAL B 1 65 ? -8.836 -32.062 -9.016 1 97.94 65 VAL B N 1
ATOM 3154 C CA . VAL B 1 65 ? -7.488 -32.312 -9.508 1 97.94 65 VAL B CA 1
ATOM 3155 C C . VAL B 1 65 ? -6.523 -31.281 -8.938 1 97.94 65 VAL B C 1
ATOM 3157 O O . VAL B 1 65 ? -6.801 -30.078 -8.977 1 97.94 65 VAL B O 1
ATOM 3160 N N . VAL B 1 66 ? -5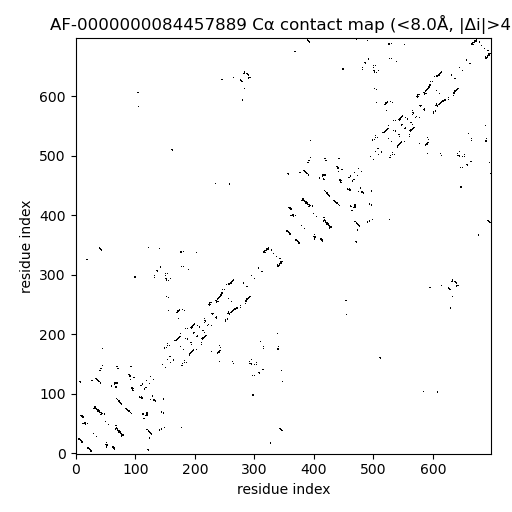.383 -31.75 -8.391 1 97.88 66 VAL B N 1
ATOM 3161 C CA . VAL B 1 66 ? -4.484 -30.844 -7.684 1 97.88 66 VAL B CA 1
ATOM 3162 C C . VAL B 1 66 ? -3.48 -30.25 -8.664 1 97.88 66 VAL B C 1
ATOM 3164 O O . VAL B 1 66 ? -3.441 -30.625 -9.836 1 97.88 66 VAL B O 1
ATOM 3167 N N . GLY B 1 67 ? -2.744 -29.266 -8.172 1 97.88 67 GLY B N 1
ATOM 3168 C CA . GLY B 1 67 ? -1.723 -28.594 -8.969 1 97.88 67 GLY B CA 1
ATOM 3169 C C . GLY B 1 67 ? -2.236 -27.375 -9.695 1 97.88 67 GLY B C 1
ATOM 3170 O O . GLY B 1 67 ? -3.354 -27.375 -10.219 1 97.88 67 GLY B O 1
ATOM 3171 N N . SER B 1 68 ? -1.382 -26.328 -9.797 1 97.25 68 SER B N 1
ATOM 3172 C CA . SER B 1 68 ? -1.818 -25.062 -10.359 1 97.25 68 SER B CA 1
ATOM 3173 C C . SER B 1 68 ? -1.035 -24.719 -11.625 1 97.25 68 SER B C 1
ATOM 3175 O O . SER B 1 68 ? -1.534 -24 -12.5 1 97.25 68 SER B O 1
ATOM 3177 N N . ASP B 1 69 ? 0.2 -25.203 -11.742 1 98.19 69 ASP B N 1
ATOM 3178 C CA . ASP B 1 69 ? 1.113 -24.781 -12.805 1 98.19 69 ASP B CA 1
ATOM 3179 C C . ASP B 1 69 ? 1.383 -25.922 -13.781 1 98.19 69 ASP B C 1
ATOM 3181 O O . ASP B 1 69 ? 1.839 -27 -13.391 1 98.19 69 ASP B O 1
ATOM 3185 N N . ALA B 1 70 ? 1.184 -25.688 -14.992 1 98.31 70 ALA B N 1
ATOM 3186 C CA . ALA B 1 70 ? 1.571 -26.641 -16.031 1 98.31 70 ALA B CA 1
ATOM 3187 C C . ALA B 1 70 ? 1.685 -25.969 -17.391 1 98.31 70 ALA B C 1
ATOM 3189 O O . ALA B 1 70 ? 1.239 -24.828 -17.562 1 98.31 70 ALA B O 1
ATOM 3190 N N . ALA B 1 71 ? 2.334 -26.656 -18.266 1 98.69 71 ALA B N 1
ATOM 3191 C CA . ALA B 1 71 ? 2.359 -26.297 -19.688 1 98.69 71 ALA B CA 1
ATOM 3192 C C . ALA B 1 71 ? 2.145 -27.531 -20.562 1 98.69 71 ALA B C 1
ATOM 3194 O O . ALA B 1 71 ? 2.502 -28.641 -20.172 1 98.69 71 ALA B O 1
ATOM 3195 N N . GLY B 1 72 ? 1.542 -27.25 -21.609 1 98.31 72 GLY B N 1
ATOM 3196 C CA . GLY B 1 72 ? 1.237 -28.328 -22.531 1 98.31 72 GLY B CA 1
ATOM 3197 C C . GLY B 1 72 ? 0.869 -27.844 -23.922 1 98.31 72 GLY B C 1
ATOM 3198 O O . GLY B 1 72 ? 1.263 -26.734 -24.328 1 98.31 72 GLY B O 1
ATOM 3199 N N . GLU B 1 73 ? 0.203 -28.781 -24.609 1 98.25 73 GLU B N 1
ATOM 3200 C CA . GLU B 1 73 ? -0.163 -28.5 -26 1 98.25 73 GLU B CA 1
ATOM 3201 C C . GLU B 1 73 ? -1.674 -28.578 -26.203 1 98.25 73 GLU B C 1
ATOM 3203 O O . GLU B 1 73 ? -2.324 -29.484 -25.672 1 98.25 73 GLU B O 1
ATOM 3208 N N . VAL B 1 74 ? -2.154 -27.625 -26.969 1 98.56 74 VAL B N 1
ATOM 3209 C CA . VAL B 1 74 ? -3.566 -27.672 -27.328 1 98.56 74 VAL B CA 1
ATOM 3210 C C . VAL B 1 74 ? -3.838 -28.875 -28.219 1 98.56 74 VAL B C 1
ATOM 3212 O O . VAL B 1 74 ? -3.119 -29.109 -29.203 1 98.56 74 VAL B O 1
ATOM 3215 N N . VAL B 1 75 ? -4.848 -29.578 -27.891 1 97.38 75 VAL B N 1
ATOM 3216 C CA . VAL B 1 75 ? -5.215 -30.766 -28.641 1 97.38 75 VAL B CA 1
ATOM 3217 C C . VAL B 1 75 ? -6.477 -30.5 -29.469 1 97.38 75 VAL B C 1
ATOM 3219 O O . VAL B 1 75 ? -6.562 -30.875 -30.625 1 97.38 75 VAL B O 1
ATOM 3222 N N . LYS B 1 76 ? -7.445 -29.922 -28.797 1 97.75 76 LYS B N 1
ATOM 3223 C CA . LYS B 1 76 ? -8.758 -29.625 -29.375 1 97.75 76 LYS B CA 1
ATOM 3224 C C . LYS B 1 76 ? -9.305 -28.312 -28.844 1 97.75 76 LYS B C 1
ATOM 3226 O O . LYS B 1 76 ? -9.039 -27.938 -27.703 1 97.75 76 LYS B O 1
ATOM 3231 N N . ILE B 1 77 ? -10.031 -27.594 -29.719 1 98.25 77 ILE B N 1
ATOM 3232 C CA . ILE B 1 77 ? -10.625 -26.328 -29.297 1 98.25 77 ILE B CA 1
ATOM 3233 C C . ILE B 1 77 ? -12.125 -26.344 -29.562 1 98.25 77 ILE B C 1
ATOM 3235 O O . ILE B 1 77 ? -12.594 -26.984 -30.5 1 98.25 77 ILE B O 1
ATOM 3239 N N . GLY B 1 78 ? -12.812 -25.641 -28.719 1 98.12 78 GLY B N 1
ATOM 3240 C CA . GLY B 1 78 ? -14.242 -25.469 -28.922 1 98.12 78 GLY B CA 1
ATOM 3241 C C . GLY B 1 78 ? -14.562 -24.625 -30.156 1 98.12 78 GLY B C 1
ATOM 3242 O O . GLY B 1 78 ? -13.711 -23.875 -30.625 1 98.12 78 GLY B O 1
ATOM 3243 N N . SER B 1 79 ? -15.82 -24.703 -30.547 1 97.81 79 SER B N 1
ATOM 3244 C CA . SER B 1 79 ? -16.25 -24.078 -31.797 1 97.81 79 SER B CA 1
ATOM 3245 C C . SER B 1 79 ? -16.188 -22.562 -31.703 1 97.81 79 SER B C 1
ATOM 3247 O O . SER B 1 79 ? -16.141 -21.875 -32.719 1 97.81 79 SER B O 1
ATOM 3249 N N . LYS B 1 80 ? -16.141 -22 -30.531 1 98.31 80 LYS B N 1
ATOM 3250 C CA . LYS B 1 80 ? -16.172 -20.547 -30.359 1 98.31 80 LYS B CA 1
ATOM 3251 C C . LYS B 1 80 ? -14.828 -20.016 -29.875 1 98.31 80 LYS B C 1
ATOM 3253 O O . LYS B 1 80 ? -14.719 -18.859 -29.5 1 98.31 80 LYS B O 1
ATOM 3258 N N . VAL B 1 81 ? -13.883 -20.891 -29.812 1 97.94 81 VAL B N 1
ATOM 3259 C CA . VAL B 1 81 ? -12.523 -20.469 -29.469 1 97.94 81 VAL B CA 1
ATOM 3260 C C . VAL B 1 81 ? -11.758 -20.094 -30.719 1 97.94 81 VAL B C 1
ATOM 3262 O O . VAL B 1 81 ? -11.688 -20.875 -31.672 1 97.94 81 VAL B O 1
ATOM 3265 N N . HIS B 1 82 ? -11.164 -18.875 -30.75 1 96.25 82 HIS B N 1
ATOM 3266 C CA . HIS B 1 82 ? -10.477 -18.406 -31.953 1 96.25 82 HIS B CA 1
ATOM 3267 C C . HIS B 1 82 ? -9.023 -18.031 -31.656 1 96.25 82 HIS B C 1
ATOM 3269 O O . HIS B 1 82 ? -8.227 -17.844 -32.562 1 96.25 82 HIS B O 1
ATOM 3275 N N . SER B 1 83 ? -8.648 -18 -30.422 1 96.25 83 SER B N 1
ATOM 3276 C CA . SER B 1 83 ? -7.344 -17.484 -30.031 1 96.25 83 SER B CA 1
ATOM 3277 C C . SER B 1 83 ? -6.281 -18.578 -30.047 1 96.25 83 SER B C 1
ATOM 3279 O O . SER B 1 83 ? -5.09 -18.297 -29.922 1 96.25 83 SER B O 1
ATOM 3281 N N . PHE B 1 84 ? -6.699 -19.844 -30.234 1 98.31 84 PHE B N 1
ATOM 3282 C CA . PHE B 1 84 ? -5.781 -20.969 -30.172 1 98.31 84 PHE B CA 1
ATOM 3283 C C . PHE B 1 84 ? -6.039 -21.953 -31.312 1 98.31 84 PHE B C 1
ATOM 3285 O O . PHE B 1 84 ? -7.09 -21.906 -31.953 1 98.31 84 PHE B O 1
ATOM 3292 N N . LYS B 1 85 ? -5.074 -22.812 -31.547 1 98.19 85 LYS B N 1
ATOM 3293 C CA . LYS B 1 85 ? -5.18 -23.938 -32.469 1 98.19 85 LYS B CA 1
ATOM 3294 C C . LYS B 1 85 ? -4.418 -25.156 -31.953 1 98.19 85 LYS B C 1
ATOM 3296 O O . LYS B 1 85 ? -3.49 -25.016 -31.141 1 98.19 85 LYS B O 1
ATOM 3301 N N . PRO B 1 86 ? -4.855 -26.312 -32.406 1 98.12 86 PRO B N 1
ATOM 3302 C CA . PRO B 1 86 ? -4.09 -27.5 -32 1 98.12 86 PRO B CA 1
ATOM 3303 C C . PRO B 1 86 ? -2.596 -27.344 -32.281 1 98.12 86 PRO B C 1
ATOM 3305 O O . PRO B 1 86 ? -2.203 -26.844 -33.312 1 98.12 86 PRO B O 1
ATOM 3308 N N . GLY B 1 87 ? -1.838 -27.672 -31.312 1 98.19 87 GLY B N 1
ATOM 3309 C CA . GLY B 1 87 ? -0.395 -27.562 -31.453 1 98.19 87 GLY B CA 1
ATOM 3310 C C . GLY B 1 87 ? 0.189 -26.391 -30.703 1 98.19 87 GLY B C 1
ATOM 3311 O O . GLY B 1 87 ? 1.394 -26.344 -30.438 1 98.19 87 GLY B O 1
ATOM 3312 N N . ASP B 1 88 ? -0.623 -25.422 -30.375 1 98.62 88 ASP B N 1
ATOM 3313 C CA . ASP B 1 88 ? -0.144 -24.281 -29.609 1 98.62 88 ASP B CA 1
ATOM 3314 C C . ASP B 1 88 ? 0.4 -24.719 -28.25 1 98.62 88 ASP B C 1
ATOM 3316 O O . ASP B 1 88 ? -0.191 -25.578 -27.594 1 98.62 88 ASP B O 1
ATOM 3320 N N . ARG B 1 89 ? 1.543 -24.156 -27.812 1 98.81 89 ARG B N 1
ATOM 3321 C CA . ARG B 1 89 ? 2.1 -24.359 -26.469 1 98.81 89 ARG B CA 1
ATOM 3322 C C . ARG B 1 89 ? 1.518 -23.359 -25.484 1 98.81 89 ARG B C 1
ATOM 3324 O O . ARG B 1 89 ? 1.652 -22.156 -25.656 1 98.81 89 ARG B O 1
ATOM 3331 N N . VAL B 1 90 ? 0.856 -23.875 -24.453 1 98.88 90 VAL B N 1
ATOM 3332 C CA . VAL B 1 90 ? 0.075 -22.984 -23.609 1 98.88 90 VAL B CA 1
ATOM 3333 C C . VAL B 1 90 ? 0.329 -23.312 -22.141 1 98.88 90 VAL B C 1
ATOM 3335 O O . VAL B 1 90 ? 0.858 -24.375 -21.812 1 98.88 90 VAL B O 1
ATOM 3338 N N . THR B 1 91 ? 0.078 -22.406 -21.297 1 98.75 91 THR B N 1
ATOM 3339 C CA . THR B 1 91 ? -0.08 -22.562 -19.859 1 98.75 91 THR B CA 1
ATOM 3340 C C . THR B 1 91 ? -1.338 -21.844 -19.375 1 98.75 91 THR B C 1
ATOM 3342 O O . THR B 1 91 ? -1.938 -21.062 -20.109 1 98.75 91 THR B O 1
ATOM 3345 N N . GLY B 1 92 ? -1.819 -22.156 -18.234 1 98.19 92 GLY B N 1
ATOM 3346 C CA . GLY B 1 92 ? -3.021 -21.547 -17.688 1 98.19 92 GLY B CA 1
ATOM 3347 C C . GLY B 1 92 ? -2.734 -20.344 -16.812 1 98.19 92 GLY B C 1
ATOM 3348 O O . GLY B 1 92 ? -1.677 -20.266 -16.188 1 98.19 92 GLY B O 1
ATOM 3349 N N . ILE B 1 93 ? -3.686 -19.422 -16.797 1 98.31 93 ILE B N 1
ATOM 3350 C CA . ILE B 1 93 ? -3.641 -18.406 -15.734 1 98.31 93 ILE B CA 1
ATOM 3351 C C . ILE B 1 93 ? -4.273 -18.969 -14.469 1 98.31 93 ILE B C 1
ATOM 3353 O O . ILE B 1 93 ? -5.191 -19.797 -14.531 1 98.31 93 ILE B O 1
ATOM 3357 N N . HIS B 1 94 ? -3.814 -18.594 -13.391 1 97.31 94 HIS B N 1
ATOM 3358 C CA . HIS B 1 94 ? -4.211 -19.203 -12.125 1 97.31 94 HIS B CA 1
ATOM 3359 C C . HIS B 1 94 ? -5.66 -18.875 -11.781 1 97.31 94 HIS B C 1
ATOM 3361 O O . HIS B 1 94 ? -6.473 -19.781 -11.562 1 97.31 94 HIS B O 1
ATOM 3367 N N . LEU B 1 95 ? -5.934 -17.531 -11.664 1 97.31 95 LEU B N 1
ATOM 3368 C CA . LEU B 1 95 ? -7.316 -17.094 -11.5 1 97.31 95 LEU B CA 1
ATOM 3369 C C . LEU B 1 95 ? -8 -16.938 -12.859 1 97.31 95 LEU B C 1
ATOM 3371 O O . LEU B 1 95 ? -7.844 -15.914 -13.523 1 97.31 95 LEU B O 1
ATOM 3375 N N . GLN B 1 96 ? -8.789 -17.906 -13.18 1 97.56 96 GLN B N 1
ATOM 3376 C CA . GLN B 1 96 ? -9.188 -18.156 -14.555 1 97.56 96 GLN B CA 1
ATOM 3377 C C . GLN B 1 96 ? -10.07 -17.031 -15.094 1 97.56 96 GLN B C 1
ATOM 3379 O O . GLN B 1 96 ? -10.219 -16.875 -16.312 1 97.56 96 GLN B O 1
ATOM 3384 N N . THR B 1 97 ? -10.656 -16.203 -14.211 1 97.38 97 THR B N 1
ATOM 3385 C CA . THR B 1 97 ? -11.586 -15.188 -14.68 1 97.38 97 THR B CA 1
ATOM 3386 C C . THR B 1 97 ? -10.961 -13.797 -14.586 1 97.38 97 THR B C 1
ATOM 3388 O O . THR B 1 97 ? -11.578 -12.805 -14.984 1 97.38 97 THR B O 1
ATOM 3391 N N . TRP B 1 98 ? -9.734 -13.648 -14.062 1 98 98 TRP B N 1
ATOM 3392 C CA . TRP B 1 98 ? -9.094 -12.344 -13.961 1 98 98 TRP B CA 1
ATOM 3393 C C . TRP B 1 98 ? -8.398 -11.977 -15.273 1 98 98 TRP B C 1
ATOM 3395 O O . TRP B 1 98 ? -7.203 -12.234 -15.438 1 98 98 TRP B O 1
ATOM 3405 N N . GLN B 1 99 ? -9.094 -11.273 -16.109 1 98.19 99 GLN B N 1
ATOM 3406 C CA . GLN B 1 99 ? -8.617 -11.016 -17.453 1 98.19 99 GLN B CA 1
ATOM 3407 C C . GLN B 1 99 ? -7.734 -9.766 -17.5 1 98.19 99 GLN B C 1
ATOM 3409 O O . GLN B 1 99 ? -6.691 -9.766 -18.156 1 98.19 99 GLN B O 1
ATOM 3414 N N . GLU B 1 100 ? -8.188 -8.68 -16.875 1 97.5 100 GLU B N 1
ATOM 3415 C CA . GLU B 1 100 ? -7.465 -7.41 -16.875 1 97.5 100 GLU B CA 1
ATOM 3416 C C . GLU B 1 100 ? -7.914 -6.52 -15.711 1 97.5 100 GLU B C 1
ATOM 3418 O O . GLU B 1 100 ? -8.961 -6.766 -15.109 1 97.5 100 GLU B O 1
ATOM 3423 N N . GLY B 1 101 ? -7.086 -5.59 -15.414 1 93.25 101 GLY B N 1
ATOM 3424 C CA . GLY B 1 101 ? -7.484 -4.59 -14.438 1 93.25 101 GLY B CA 1
ATOM 3425 C C . GLY B 1 101 ? -7.434 -5.098 -13.008 1 93.25 101 GLY B C 1
ATOM 3426 O O . GLY B 1 101 ? -6.555 -5.887 -12.656 1 93.25 101 GLY B O 1
ATOM 3427 N N . THR B 1 102 ? -8.336 -4.609 -12.227 1 91.31 102 THR B N 1
ATOM 3428 C CA . THR B 1 102 ? -8.328 -4.883 -10.797 1 91.31 102 THR B CA 1
ATOM 3429 C C . THR B 1 102 ? -8.945 -6.25 -10.5 1 91.31 102 THR B C 1
ATOM 3431 O O . THR B 1 102 ? -9.945 -6.625 -11.109 1 91.31 102 THR B O 1
ATOM 3434 N N . LEU B 1 103 ? -8.32 -6.945 -9.594 1 95 103 LEU B N 1
ATOM 3435 C CA . LEU B 1 103 ? -8.867 -8.211 -9.109 1 95 103 LEU B CA 1
ATOM 3436 C C . LEU B 1 103 ? -10.227 -8 -8.453 1 95 103 LEU B C 1
ATOM 3438 O O . LEU B 1 103 ? -10.414 -7.059 -7.68 1 95 103 LEU B O 1
ATOM 3442 N N . LYS B 1 104 ? -11.156 -8.844 -8.82 1 90.88 104 LYS B N 1
ATOM 3443 C CA . LYS B 1 104 ? -12.469 -8.828 -8.195 1 90.88 104 LYS B CA 1
ATOM 3444 C C . LYS B 1 104 ? -12.664 -10.039 -7.281 1 90.88 104 LYS B C 1
ATOM 3446 O O . LYS B 1 104 ? -12.055 -11.086 -7.5 1 90.88 104 LYS B O 1
ATOM 3451 N N . ALA B 1 105 ? -13.469 -9.891 -6.293 1 88.94 105 ALA B N 1
ATOM 3452 C CA . ALA B 1 105 ? -13.719 -10.953 -5.328 1 88.94 105 ALA B CA 1
ATOM 3453 C C . ALA B 1 105 ? -14.148 -12.242 -6.031 1 88.94 105 ALA B C 1
ATOM 3455 O O . ALA B 1 105 ? -13.766 -13.336 -5.617 1 88.94 105 ALA B O 1
ATOM 3456 N N . GLU B 1 106 ? -14.867 -12.094 -7.082 1 91.06 106 GLU B N 1
ATOM 3457 C CA . GLU B 1 106 ? -15.391 -13.25 -7.805 1 91.06 106 GLU B CA 1
ATOM 3458 C C . GLU B 1 106 ? -14.266 -14.031 -8.484 1 91.06 106 GLU B C 1
ATOM 3460 O O . GLU B 1 106 ? -14.398 -15.234 -8.734 1 91.06 106 GLU B O 1
ATOM 3465 N N . ASP B 1 107 ? -13.203 -13.336 -8.82 1 94.38 107 ASP B N 1
ATOM 3466 C CA . ASP B 1 107 ? -12.078 -13.992 -9.484 1 94.38 107 ASP B CA 1
ATOM 3467 C C . ASP B 1 107 ? -11.398 -14.984 -8.547 1 94.38 107 ASP B C 1
ATOM 3469 O O . ASP B 1 107 ? -10.844 -15.992 -8.992 1 94.38 107 ASP B O 1
ATOM 3473 N N . ILE B 1 108 ? -11.414 -14.734 -7.277 1 91.5 108 ILE B N 1
ATOM 3474 C CA . ILE B 1 108 ? -10.672 -15.492 -6.281 1 91.5 108 ILE B CA 1
ATOM 3475 C C . ILE B 1 108 ? -11.219 -16.906 -6.195 1 91.5 108 ILE B C 1
ATOM 3477 O O . ILE B 1 108 ? -10.469 -17.859 -5.953 1 91.5 108 ILE B O 1
ATOM 3481 N N . GLY B 1 109 ? -12.461 -17.125 -6.523 1 90.56 109 GLY B N 1
ATOM 3482 C CA . GLY B 1 109 ? -13.094 -18.422 -6.48 1 90.56 109 GLY B CA 1
ATOM 3483 C C . GLY B 1 109 ? -12.82 -19.266 -7.719 1 90.56 109 GLY B C 1
ATOM 3484 O O . GLY B 1 109 ? -13.273 -20.406 -7.816 1 90.56 109 GLY B O 1
ATOM 3485 N N . ASN B 1 110 ? -12.031 -18.766 -8.602 1 95.12 110 ASN B N 1
ATOM 3486 C CA . ASN B 1 110 ? -11.75 -19.453 -9.852 1 95.12 110 ASN B CA 1
ATOM 3487 C C . ASN B 1 110 ? -10.266 -19.781 -9.984 1 95.12 110 ASN B C 1
ATOM 3489 O O . ASN B 1 110 ? -9.656 -19.531 -11.023 1 95.12 110 ASN B O 1
ATOM 3493 N N . ALA B 1 111 ? -9.773 -20.391 -8.922 1 95.62 111 ALA B N 1
ATOM 3494 C CA . ALA B 1 111 ? -8.359 -20.75 -8.867 1 95.62 111 ALA B CA 1
ATOM 3495 C C . ALA B 1 111 ? -8.156 -22.219 -9.227 1 95.62 111 ALA B C 1
ATOM 3497 O O . ALA B 1 111 ? -8.773 -23.109 -8.633 1 95.62 111 ALA B O 1
ATOM 3498 N N . THR B 1 112 ? -7.301 -22.469 -10.156 1 96.31 112 THR B N 1
ATOM 3499 C CA . THR B 1 112 ? -6.98 -23.844 -10.547 1 96.31 112 THR B CA 1
ATOM 3500 C C . THR B 1 112 ? -6.234 -24.562 -9.43 1 96.31 112 THR B C 1
ATOM 3502 O O . THR B 1 112 ? -5.375 -23.969 -8.766 1 96.31 112 THR B O 1
ATOM 3505 N N . GLY B 1 113 ? -6.574 -25.828 -9.203 1 95.62 113 GLY B N 1
ATOM 3506 C CA . GLY B 1 113 ? -5.895 -26.641 -8.203 1 95.62 113 GLY B CA 1
ATOM 3507 C C . GLY B 1 113 ? -6.395 -26.391 -6.793 1 95.62 113 GLY B C 1
ATOM 3508 O O . GLY B 1 113 ? -5.727 -26.734 -5.816 1 95.62 113 GLY B O 1
ATOM 3509 N N . GLY B 1 114 ? -7.453 -25.656 -6.68 1 93.31 114 GLY B N 1
ATOM 3510 C CA . GLY B 1 114 ? -8.117 -25.359 -5.422 1 93.31 114 GLY B CA 1
ATOM 3511 C C . GLY B 1 114 ? -9.633 -25.453 -5.508 1 93.31 114 GLY B C 1
ATOM 3512 O O . GLY B 1 114 ? -10.211 -26.484 -5.184 1 93.31 114 GLY B O 1
ATOM 3513 N N . LYS B 1 115 ? -10.18 -24.5 -6.176 1 93 115 LYS B N 1
ATOM 3514 C CA . LYS B 1 115 ? -11.633 -24.484 -6.352 1 93 115 LYS B CA 1
ATOM 3515 C C . LYS B 1 115 ? -12.031 -25.047 -7.715 1 93 115 LYS B C 1
ATOM 3517 O O . LYS B 1 115 ? -13.164 -25.469 -7.906 1 93 115 LYS B O 1
ATOM 3522 N N . LEU B 1 116 ? -11.156 -24.984 -8.617 1 95.88 116 LEU B N 1
ATOM 3523 C CA . LEU B 1 116 ? -11.266 -25.609 -9.93 1 95.88 116 LEU B CA 1
ATOM 3524 C C . LEU B 1 116 ? -10.266 -26.75 -10.07 1 95.88 116 LEU B C 1
ATOM 3526 O O . LEU B 1 116 ? -9.242 -26.781 -9.383 1 95.88 116 LEU B O 1
ATOM 3530 N N . ASP B 1 117 ? -10.586 -27.641 -10.898 1 96.94 117 ASP B N 1
ATOM 3531 C CA . ASP B 1 117 ? -9.625 -28.703 -11.195 1 96.94 117 ASP B CA 1
ATOM 3532 C C . ASP B 1 117 ? -8.297 -28.125 -11.664 1 96.94 117 ASP B C 1
ATOM 3534 O O . ASP B 1 117 ? -8.273 -27.172 -12.453 1 96.94 117 ASP B O 1
ATOM 3538 N N . GLY B 1 118 ? -7.25 -28.797 -11.164 1 97.88 118 GLY B N 1
ATOM 3539 C CA . GLY B 1 118 ? -5.91 -28.344 -11.492 1 97.88 118 GLY B CA 1
ATOM 3540 C C . GLY B 1 118 ? -5.32 -29.047 -12.703 1 97.88 118 GLY B C 1
ATOM 3541 O O . GLY B 1 118 ? -6.047 -29.406 -13.625 1 97.88 118 GLY B O 1
ATOM 3542 N N . VAL B 1 119 ? -4.035 -29.078 -12.695 1 97.94 119 VAL B N 1
ATOM 3543 C CA . VAL B 1 119 ? -3.363 -29.375 -13.961 1 97.94 119 VAL B CA 1
ATOM 3544 C C . VAL B 1 119 ? -2.604 -30.703 -13.836 1 97.94 119 VAL B C 1
ATOM 3546 O O . VAL B 1 119 ? -1.988 -31.156 -14.805 1 97.94 119 VAL B O 1
ATOM 3549 N N . LEU B 1 120 ? -2.562 -31.312 -12.672 1 98.25 120 LEU B N 1
ATOM 3550 C CA . LEU B 1 120 ? -1.855 -32.594 -12.539 1 98.25 120 LEU B CA 1
ATOM 3551 C C . LEU B 1 120 ? -2.699 -33.719 -13.078 1 98.25 120 LEU B C 1
ATOM 3553 O O . LEU B 1 120 ? -3.105 -34.625 -12.32 1 98.25 120 LEU B O 1
ATOM 3557 N N . GLN B 1 121 ? -2.836 -33.75 -14.336 1 97.69 121 GLN B N 1
ATOM 3558 C CA . GLN B 1 121 ? -3.549 -34.719 -15.156 1 97.69 121 GLN B CA 1
ATOM 3559 C C . GLN B 1 121 ? -2.992 -34.75 -16.578 1 97.69 121 GLN B C 1
ATOM 3561 O O . GLN B 1 121 ? -2.299 -33.812 -17 1 97.69 121 GLN B O 1
ATOM 3566 N N . ASP B 1 122 ? -3.268 -35.844 -17.281 1 96.88 122 ASP B N 1
ATOM 3567 C CA . ASP B 1 122 ? -2.77 -35.938 -18.656 1 96.88 122 ASP B CA 1
ATOM 3568 C C . ASP B 1 122 ? -3.422 -34.906 -19.547 1 96.88 122 ASP B C 1
ATOM 3570 O O . ASP B 1 122 ? -2.734 -34.219 -20.297 1 96.88 122 ASP B O 1
ATOM 3574 N N . TYR B 1 123 ? -4.766 -34.875 -19.469 1 96.69 123 TYR B N 1
ATOM 3575 C CA . TYR B 1 123 ? -5.578 -33.969 -20.281 1 96.69 123 TYR B CA 1
ATOM 3576 C C . TYR B 1 123 ? -6.5 -33.125 -19.406 1 96.69 123 TYR B C 1
ATOM 3578 O O . TYR B 1 123 ? -7.125 -33.625 -18.484 1 96.69 123 TYR B O 1
ATOM 3586 N N . GLY B 1 124 ? -6.48 -31.891 -19.656 1 96.44 124 GLY B N 1
ATOM 3587 C CA . GLY B 1 124 ? -7.387 -31 -18.969 1 96.44 124 GLY B CA 1
ATOM 3588 C C . GLY B 1 124 ? -8.172 -30.094 -19.891 1 96.44 124 GLY B C 1
ATOM 3589 O O . GLY B 1 124 ? -7.672 -29.703 -20.953 1 96.44 124 GLY B O 1
ATOM 3590 N N . VAL B 1 125 ? -9.391 -29.812 -19.531 1 97.31 125 VAL B N 1
ATOM 3591 C CA . VAL B 1 125 ? -10.219 -28.859 -20.25 1 97.31 125 VAL B CA 1
ATOM 3592 C C . VAL B 1 125 ? -10.258 -27.516 -19.5 1 97.31 125 VAL B C 1
ATOM 3594 O O . VAL B 1 125 ? -10.555 -27.484 -18.312 1 97.31 125 VAL B O 1
ATOM 3597 N N . VAL B 1 126 ? -9.93 -26.469 -20.188 1 97.19 126 VAL B N 1
ATOM 3598 C CA . VAL B 1 126 ? -9.883 -25.125 -19.625 1 97.19 126 VAL B CA 1
ATOM 3599 C C . VAL B 1 126 ? -10.562 -24.141 -20.578 1 97.19 126 VAL B C 1
ATOM 3601 O O . VAL B 1 126 ? -10.484 -24.297 -21.797 1 97.19 126 VAL B O 1
ATOM 3604 N N . PRO B 1 127 ? -11.312 -23.141 -20 1 97.94 127 PRO B N 1
ATOM 3605 C CA . PRO B 1 127 ? -11.797 -22.109 -20.906 1 97.94 127 PRO B CA 1
ATOM 3606 C C . PRO B 1 127 ? -10.672 -21.438 -21.703 1 97.94 127 PRO B C 1
ATOM 3608 O O . PRO B 1 127 ? -9.586 -21.219 -21.156 1 97.94 127 PRO B O 1
ATOM 3611 N N . GLY B 1 128 ? -10.945 -21.188 -22.969 1 98.31 128 GLY B N 1
ATOM 3612 C CA . GLY B 1 128 ? -9.945 -20.484 -23.766 1 98.31 128 GLY B CA 1
ATOM 3613 C C . GLY B 1 128 ? -9.445 -19.219 -23.109 1 98.31 128 GLY B C 1
ATOM 3614 O O . GLY B 1 128 ? -8.266 -18.875 -23.219 1 98.31 128 GLY B O 1
ATOM 3615 N N . SER B 1 129 ? -10.289 -18.562 -22.391 1 98 129 SER B N 1
ATOM 3616 C CA . SER B 1 129 ? -9.945 -17.312 -21.719 1 98 129 SER B CA 1
ATOM 3617 C C . SER B 1 129 ? -8.984 -17.547 -20.562 1 98 129 SER B C 1
ATOM 3619 O O . SER B 1 129 ? -8.383 -16.609 -20.047 1 98 129 SER B O 1
ATOM 3621 N N . GLY B 1 130 ? -8.805 -18.781 -20.141 1 98.19 130 GLY B N 1
ATOM 3622 C CA . GLY B 1 130 ? -7.957 -19.109 -19.016 1 98.19 130 GLY B CA 1
ATOM 3623 C C . GLY B 1 130 ? -6.57 -19.562 -19.406 1 98.19 130 GLY B C 1
ATOM 3624 O O . GLY B 1 130 ? -5.82 -20.094 -18.594 1 98.19 130 GLY B O 1
ATOM 3625 N N . LEU B 1 131 ? -6.238 -19.359 -20.688 1 98.62 131 LEU B N 1
ATOM 3626 C CA . LEU B 1 131 ? -4.961 -19.828 -21.219 1 98.62 131 LEU B CA 1
ATOM 3627 C C . LEU B 1 131 ? -4.16 -18.672 -21.797 1 98.62 131 LEU B C 1
ATOM 3629 O O . LEU B 1 131 ? -4.734 -17.672 -22.219 1 98.62 131 LEU B O 1
ATOM 3633 N N . VAL B 1 132 ? -2.871 -18.828 -21.781 1 98.75 132 VAL B N 1
ATOM 3634 C CA . VAL B 1 132 ? -1.948 -17.969 -22.516 1 98.75 132 VAL B CA 1
ATOM 3635 C C . VAL B 1 132 ? -0.904 -18.844 -23.234 1 98.75 132 VAL B C 1
ATOM 3637 O O . VAL B 1 132 ? -0.57 -19.922 -22.766 1 98.75 132 VAL B O 1
ATOM 3640 N N . LYS B 1 133 ? -0.458 -18.391 -24.344 1 98.75 133 LYS B N 1
ATOM 3641 C CA . LYS B 1 133 ? 0.675 -19.062 -24.969 1 98.75 133 LYS B CA 1
ATOM 3642 C C . LYS B 1 133 ? 1.957 -18.844 -24.172 1 98.75 133 LYS B C 1
ATOM 3644 O O . LYS B 1 133 ? 2.18 -17.766 -23.625 1 98.75 133 LYS B O 1
ATOM 3649 N N . ILE B 1 134 ? 2.797 -19.797 -24.078 1 98.56 134 ILE B N 1
ATOM 3650 C CA . ILE B 1 134 ? 4.059 -19.609 -23.359 1 98.56 134 ILE B CA 1
ATOM 3651 C C . ILE B 1 134 ? 5.031 -18.828 -24.25 1 98.56 134 ILE B C 1
ATOM 3653 O O . ILE B 1 134 ? 4.875 -18.797 -25.469 1 98.56 134 ILE B O 1
ATOM 3657 N N . PRO B 1 135 ? 6.02 -18.234 -23.672 1 98.81 135 PRO B N 1
ATOM 3658 C CA . PRO B 1 135 ? 7.035 -17.516 -24.453 1 98.81 135 PRO B CA 1
ATOM 3659 C C . PRO B 1 135 ? 7.707 -18.406 -25.5 1 98.81 135 PRO B C 1
ATOM 3661 O O . PRO B 1 135 ? 7.941 -19.594 -25.25 1 98.81 135 PRO B O 1
ATOM 3664 N N . GLU B 1 136 ? 8.078 -17.781 -26.562 1 98.44 136 GLU B N 1
ATOM 3665 C CA . GLU B 1 136 ? 8.711 -18.5 -27.656 1 98.44 136 GLU B CA 1
ATOM 3666 C C . GLU B 1 136 ? 10.078 -19.047 -27.25 1 98.44 136 GLU B C 1
ATOM 3668 O O . GLU B 1 136 ? 10.516 -20.078 -27.75 1 98.44 136 GLU B O 1
ATOM 3673 N N . THR B 1 137 ? 10.664 -18.391 -26.359 1 98.69 137 THR B N 1
ATOM 3674 C CA . THR B 1 137 ? 12.039 -18.703 -26 1 98.69 137 THR B CA 1
ATOM 3675 C C . THR B 1 137 ? 12.078 -19.812 -24.953 1 98.69 137 THR B C 1
ATOM 3677 O O . THR B 1 137 ? 13.156 -20.266 -24.562 1 98.69 137 THR B O 1
ATOM 3680 N N . LEU B 1 138 ? 10.945 -20.266 -24.5 1 98.81 138 LEU B N 1
ATOM 3681 C CA . LEU B 1 138 ? 10.906 -21.266 -23.422 1 98.81 138 LEU B CA 1
ATOM 3682 C C . LEU B 1 138 ? 10.383 -22.594 -23.938 1 98.81 138 LEU B C 1
ATOM 3684 O O . LEU B 1 138 ? 9.531 -22.641 -24.828 1 98.81 138 LEU B O 1
ATOM 3688 N N . ASP B 1 139 ? 10.922 -23.688 -23.406 1 98.44 139 ASP B N 1
ATOM 3689 C CA . ASP B 1 139 ? 10.312 -25 -23.641 1 98.44 139 ASP B CA 1
ATOM 3690 C C . ASP B 1 139 ? 9.148 -25.234 -22.672 1 98.44 139 ASP B C 1
ATOM 3692 O O . ASP B 1 139 ? 8.82 -24.359 -21.859 1 98.44 139 ASP B O 1
ATOM 3696 N N . LEU B 1 140 ? 8.508 -26.359 -22.797 1 98.38 140 LEU B N 1
ATOM 3697 C CA . LEU B 1 140 ? 7.301 -26.625 -22.016 1 98.38 140 LEU B CA 1
ATOM 3698 C C . LEU B 1 140 ? 7.629 -26.797 -20.547 1 98.38 140 LEU B C 1
ATOM 3700 O O . LEU B 1 140 ? 6.828 -26.422 -19.688 1 98.38 140 LEU B O 1
ATOM 3704 N N . GLN B 1 141 ? 8.797 -27.422 -20.25 1 98.5 141 GLN B N 1
ATOM 3705 C CA . GLN B 1 141 ? 9.195 -27.531 -18.844 1 98.5 141 GLN B CA 1
ATOM 3706 C C . GLN B 1 141 ? 9.359 -26.156 -18.203 1 98.5 141 GLN B C 1
ATOM 3708 O O . GLN B 1 141 ? 8.812 -25.906 -17.141 1 98.5 141 GLN B O 1
ATOM 3713 N N . GLN B 1 142 ? 10.023 -25.297 -18.891 1 98.75 142 GLN B N 1
ATOM 3714 C CA . GLN B 1 142 ? 10.219 -23.922 -18.422 1 98.75 142 GLN B CA 1
ATOM 3715 C C . GLN B 1 142 ? 8.891 -23.172 -18.359 1 98.75 142 GLN B C 1
ATOM 3717 O O . GLN B 1 142 ? 8.617 -22.484 -17.375 1 98.75 142 GLN B O 1
ATOM 3722 N N . GLY B 1 143 ? 8.07 -23.344 -19.344 1 98.75 143 GLY B N 1
ATOM 3723 C CA . GLY B 1 143 ? 6.773 -22.688 -19.406 1 98.75 143 GLY B CA 1
ATOM 3724 C C . GLY B 1 143 ? 5.859 -23.062 -18.25 1 98.75 143 GLY B C 1
ATOM 3725 O O . GLY B 1 143 ? 5.012 -22.281 -17.828 1 98.75 143 GLY B O 1
ATOM 3726 N N . SER B 1 144 ? 6.047 -24.266 -17.688 1 98.69 144 SER B N 1
ATOM 3727 C CA . SER B 1 144 ? 5.184 -24.766 -16.625 1 98.69 144 SER B CA 1
ATOM 3728 C C . SER B 1 144 ? 5.414 -24.031 -15.312 1 98.69 144 SER B C 1
ATOM 3730 O O . SER B 1 144 ? 4.629 -24.156 -14.375 1 98.69 144 SER B O 1
ATOM 3732 N N . THR B 1 145 ? 6.434 -23.172 -15.266 1 98.81 145 THR B N 1
ATOM 3733 C CA . THR B 1 145 ? 6.816 -22.531 -14 1 98.81 145 THR B CA 1
ATOM 3734 C C . THR B 1 145 ? 6.25 -21.125 -13.914 1 98.81 145 THR B C 1
ATOM 3736 O O . THR B 1 145 ? 6.477 -20.422 -12.922 1 98.81 145 THR B O 1
ATOM 3739 N N . LEU B 1 146 ? 5.41 -20.672 -14.82 1 98.88 146 LEU B N 1
ATOM 3740 C CA . LEU B 1 146 ? 5.109 -19.266 -14.977 1 98.88 146 LEU B CA 1
ATOM 3741 C C . LEU B 1 146 ? 3.818 -18.891 -14.258 1 98.88 146 LEU B C 1
ATOM 3743 O O . LEU B 1 146 ? 3.639 -17.75 -13.836 1 98.88 146 LEU B O 1
ATOM 3747 N N . THR B 1 147 ? 2.932 -19.812 -14.047 1 98.56 147 THR B N 1
ATOM 3748 C CA . THR B 1 147 ? 1.527 -19.562 -13.742 1 98.56 147 THR B CA 1
ATOM 3749 C C . THR B 1 147 ? 1.384 -18.859 -12.391 1 98.56 147 THR B C 1
ATOM 3751 O O . THR B 1 147 ? 0.551 -17.969 -12.234 1 98.56 147 THR B O 1
ATOM 3754 N N . ILE B 1 148 ? 2.191 -19.297 -11.43 1 98.06 148 ILE B N 1
ATOM 3755 C CA . ILE B 1 148 ? 2.045 -18.703 -10.102 1 98.06 148 ILE B CA 1
ATOM 3756 C C . ILE B 1 148 ? 3.305 -17.922 -9.75 1 98.06 148 ILE B C 1
ATOM 3758 O O . ILE B 1 148 ? 3.26 -16.688 -9.602 1 98.06 148 ILE B O 1
ATOM 3762 N N . ALA B 1 149 ? 4.457 -18.547 -9.711 1 98.25 149 ALA B N 1
ATOM 3763 C CA . ALA B 1 149 ? 5.68 -17.953 -9.172 1 98.25 149 ALA B CA 1
ATOM 3764 C C . ALA B 1 149 ? 6.133 -16.766 -10.016 1 98.25 149 ALA B C 1
ATOM 3766 O O . ALA B 1 149 ? 6.367 -15.672 -9.492 1 98.25 149 ALA B O 1
ATOM 3767 N N . ALA B 1 150 ? 6.219 -16.969 -11.344 1 98.81 150 ALA B N 1
ATOM 3768 C CA . ALA B 1 150 ? 6.734 -15.914 -12.211 1 98.81 150 ALA B CA 1
ATOM 3769 C C . ALA B 1 150 ? 5.812 -14.695 -12.203 1 98.81 150 ALA B C 1
ATOM 3771 O O . ALA B 1 150 ? 6.273 -13.562 -12.039 1 98.81 150 ALA B O 1
ATOM 3772 N N . ILE B 1 151 ? 4.531 -14.953 -12.391 1 98.81 151 ILE B N 1
ATOM 3773 C CA . ILE B 1 151 ? 3.59 -13.844 -12.5 1 98.81 151 ILE B CA 1
ATOM 3774 C C . ILE B 1 151 ? 3.463 -13.133 -11.156 1 98.81 151 ILE B C 1
ATOM 3776 O O . ILE B 1 151 ? 3.262 -11.922 -11.102 1 98.81 151 ILE B O 1
ATOM 3780 N N . THR B 1 152 ? 3.605 -13.867 -10.031 1 98.56 152 THR B N 1
ATOM 3781 C CA . THR B 1 152 ? 3.623 -13.266 -8.711 1 98.56 152 THR B CA 1
ATOM 3782 C C . THR B 1 152 ? 4.828 -12.336 -8.547 1 98.56 152 THR B C 1
ATOM 3784 O O . THR B 1 152 ? 4.695 -11.219 -8.062 1 98.56 152 THR B O 1
ATOM 3787 N N . ALA B 1 153 ? 5.996 -12.781 -8.938 1 98.81 153 ALA B N 1
ATOM 3788 C CA . ALA B 1 153 ? 7.195 -11.953 -8.906 1 98.81 153 ALA B CA 1
ATOM 3789 C C . ALA B 1 153 ? 7.02 -10.711 -9.773 1 98.81 153 ALA B C 1
ATOM 3791 O O . ALA B 1 153 ? 7.367 -9.602 -9.359 1 98.81 153 ALA B O 1
ATOM 3792 N N . TRP B 1 154 ? 6.461 -10.914 -10.938 1 98.88 154 TRP B N 1
ATOM 3793 C CA . TRP B 1 154 ? 6.203 -9.82 -11.867 1 98.88 154 TRP B CA 1
ATOM 3794 C C . TRP B 1 154 ? 5.293 -8.773 -11.242 1 98.88 154 TRP B C 1
ATOM 3796 O O . TRP B 1 154 ? 5.633 -7.59 -11.203 1 98.88 154 TRP B O 1
ATOM 3806 N N . ASP B 1 155 ? 4.199 -9.234 -10.711 1 98.69 155 ASP B N 1
ATOM 3807 C CA . ASP B 1 155 ? 3.24 -8.328 -10.102 1 98.69 155 ASP B CA 1
ATOM 3808 C C . ASP B 1 155 ? 3.859 -7.59 -8.914 1 98.69 155 ASP B C 1
ATOM 3810 O O . ASP B 1 155 ? 3.568 -6.414 -8.688 1 98.69 155 ASP B O 1
ATOM 3814 N N . SER B 1 156 ? 4.684 -8.242 -8.148 1 98.75 156 SER B N 1
ATOM 3815 C CA . SER B 1 156 ? 5.34 -7.637 -6.992 1 98.75 156 SER B CA 1
ATOM 3816 C C . SER B 1 156 ? 6.223 -6.461 -7.41 1 98.75 156 SER B C 1
ATOM 3818 O O . SER B 1 156 ? 6.398 -5.512 -6.648 1 98.75 156 SER B O 1
ATOM 3820 N N . LEU B 1 157 ? 6.734 -6.504 -8.617 1 98.81 157 LEU B N 1
ATOM 3821 C CA . LEU B 1 157 ? 7.691 -5.5 -9.062 1 98.81 157 LEU B CA 1
ATOM 3822 C C . LEU B 1 157 ? 6.992 -4.391 -9.844 1 98.81 157 LEU B C 1
ATOM 3824 O O . LEU B 1 157 ? 7.445 -3.244 -9.844 1 98.81 157 LEU B O 1
ATOM 3828 N N . VAL B 1 158 ? 5.84 -4.727 -10.484 1 98.19 158 VAL B N 1
ATOM 3829 C CA . VAL B 1 158 ? 5.312 -3.725 -11.398 1 98.19 158 VAL B CA 1
ATOM 3830 C C . VAL B 1 158 ? 3.811 -3.568 -11.188 1 98.19 158 VAL B C 1
ATOM 3832 O O . VAL B 1 158 ? 3.176 -2.713 -11.812 1 98.19 158 VAL B O 1
ATOM 3835 N N . GLY B 1 159 ? 3.221 -4.332 -10.289 1 97.56 159 GLY B N 1
ATOM 3836 C CA . GLY B 1 159 ? 1.773 -4.438 -10.18 1 97.56 159 GLY B CA 1
ATOM 3837 C C . GLY B 1 159 ? 1.129 -3.217 -9.555 1 97.56 159 GLY B C 1
ATOM 3838 O O . GLY B 1 159 ? -0.089 -3.043 -9.633 1 97.56 159 GLY B O 1
ATOM 3839 N N . LEU B 1 160 ? 1.869 -2.43 -8.891 1 97.69 160 LEU B N 1
ATOM 3840 C CA . LEU B 1 160 ? 1.448 -1.093 -8.484 1 97.69 160 LEU B CA 1
ATOM 3841 C C . LEU B 1 160 ? 2.031 -0.035 -9.414 1 97.69 160 LEU B C 1
ATOM 3843 O O . LEU B 1 160 ? 3.125 0.478 -9.172 1 97.69 160 LEU B O 1
ATOM 3847 N N . PRO B 1 161 ? 1.297 0.399 -10.406 1 97.12 161 PRO B N 1
ATOM 3848 C CA . PRO B 1 161 ? 1.878 1.118 -11.539 1 97.12 161 PRO B CA 1
ATOM 3849 C C . PRO B 1 161 ? 2.607 2.393 -11.125 1 97.12 161 PRO B C 1
ATOM 3851 O O . PRO B 1 161 ? 3.645 2.732 -11.695 1 97.12 161 PRO B O 1
ATOM 3854 N N . SER B 1 162 ? 2.148 3.104 -10.148 1 96.94 162 SER B N 1
ATOM 3855 C CA . SER B 1 162 ? 2.795 4.348 -9.742 1 96.94 162 SER B CA 1
ATOM 3856 C C . SER B 1 162 ? 4.031 4.078 -8.898 1 96.94 162 SER B C 1
ATOM 3858 O O . SER B 1 162 ? 4.77 5.004 -8.555 1 96.94 162 SER B O 1
ATOM 3860 N N . LYS B 1 163 ? 4.262 2.84 -8.523 1 97.94 163 LYS B N 1
ATOM 3861 C CA . LYS B 1 163 ? 5.438 2.42 -7.77 1 97.94 163 LYS B CA 1
ATOM 3862 C C . LYS B 1 163 ? 6.18 1.293 -8.484 1 97.94 163 LYS B C 1
ATOM 3864 O O . LYS B 1 163 ? 6.859 0.487 -7.844 1 97.94 163 LYS B O 1
ATOM 3869 N N . ARG B 1 164 ? 5.988 1.206 -9.797 1 98.31 164 ARG B N 1
ATOM 3870 C CA . ARG B 1 164 ? 6.688 0.19 -10.578 1 98.31 164 ARG B CA 1
ATOM 3871 C C . ARG B 1 164 ? 8.195 0.304 -10.391 1 98.31 164 ARG B C 1
ATOM 3873 O O . ARG B 1 164 ? 8.734 1.409 -10.297 1 98.31 164 ARG B O 1
ATOM 3880 N N . LEU B 1 165 ? 8.867 -0.844 -10.406 1 98.75 165 LEU B N 1
ATOM 3881 C CA . LEU B 1 165 ? 10.32 -0.863 -10.273 1 98.75 165 LEU B CA 1
ATOM 3882 C C . LEU B 1 165 ? 10.977 -0.12 -11.438 1 98.75 165 LEU B C 1
ATOM 3884 O O . LEU B 1 165 ? 10.586 -0.303 -12.594 1 98.75 165 LEU B O 1
ATOM 3888 N N . GLU B 1 166 ? 11.906 0.695 -11.109 1 98.31 166 GLU B N 1
ATOM 3889 C CA . GLU B 1 166 ? 12.672 1.438 -12.102 1 98.31 166 GLU B CA 1
ATOM 3890 C C . GLU B 1 166 ? 14.156 1.086 -12.039 1 98.31 166 GLU B C 1
ATOM 3892 O O . GLU B 1 166 ? 14.641 0.609 -11.008 1 98.31 166 GLU B O 1
ATOM 3897 N N . ALA B 1 167 ? 14.812 1.366 -13.172 1 98.69 167 ALA B N 1
ATOM 3898 C CA . ALA B 1 167 ? 16.266 1.14 -13.211 1 98.69 167 ALA B CA 1
ATOM 3899 C C . ALA B 1 167 ? 16.969 1.918 -12.109 1 98.69 167 ALA B C 1
ATOM 3901 O O . ALA B 1 167 ? 16.625 3.068 -11.828 1 98.69 167 ALA B O 1
ATOM 3902 N N . GLY B 1 168 ? 17.953 1.267 -11.5 1 98.62 168 GLY B N 1
ATOM 3903 C CA . GLY B 1 168 ? 18.766 1.916 -10.477 1 98.62 168 GLY B CA 1
ATOM 3904 C C . GLY B 1 168 ? 18.203 1.746 -9.078 1 98.62 168 GLY B C 1
ATOM 3905 O O . GLY B 1 168 ? 18.891 1.993 -8.094 1 98.62 168 GLY B O 1
ATOM 3906 N N . GLN B 1 169 ? 16.984 1.297 -8.883 1 98.62 169 GLN B N 1
ATOM 3907 C CA . GLN B 1 169 ? 16.359 1.089 -7.578 1 98.62 169 GLN B CA 1
ATOM 3908 C C . GLN B 1 169 ? 16.828 -0.225 -6.957 1 98.62 169 GLN B C 1
ATOM 3910 O O . GLN B 1 169 ? 17.469 -1.037 -7.613 1 98.62 169 GLN B O 1
ATOM 3915 N N . TRP B 1 170 ? 16.547 -0.41 -5.699 1 98.88 170 TRP B N 1
ATOM 3916 C CA . TRP B 1 170 ? 17 -1.561 -4.922 1 98.88 170 TRP B CA 1
ATOM 3917 C C . TRP B 1 170 ? 15.844 -2.496 -4.605 1 98.88 170 TRP B C 1
ATOM 3919 O O . TRP B 1 170 ? 14.773 -2.049 -4.176 1 98.88 170 TRP B O 1
ATOM 3929 N N . VAL B 1 171 ? 16.062 -3.789 -4.836 1 98.94 171 VAL B N 1
ATOM 3930 C CA . VAL B 1 171 ? 15.086 -4.832 -4.539 1 98.94 171 VAL B CA 1
ATOM 3931 C C . VAL B 1 171 ? 15.68 -5.824 -3.543 1 98.94 171 VAL B C 1
ATOM 3933 O O . VAL B 1 171 ? 16.828 -6.234 -3.682 1 98.94 171 VAL B O 1
ATOM 3936 N N . LEU B 1 172 ? 14.898 -6.145 -2.5 1 98.94 172 LEU B N 1
ATOM 3937 C CA . LEU B 1 172 ? 15.266 -7.188 -1.547 1 98.94 172 LEU B CA 1
ATOM 3938 C C . LEU B 1 172 ? 14.43 -8.445 -1.766 1 98.94 172 LEU B C 1
ATOM 3940 O O . LEU B 1 172 ? 13.195 -8.375 -1.787 1 98.94 172 LEU B O 1
ATOM 3944 N N . THR B 1 173 ? 15.094 -9.547 -1.982 1 98.75 173 THR B N 1
ATOM 3945 C CA . THR B 1 173 ? 14.422 -10.836 -2.125 1 98.75 173 THR B CA 1
ATOM 3946 C C . THR B 1 173 ? 14.828 -11.781 -1 1 98.75 173 THR B C 1
ATOM 3948 O O . THR B 1 173 ? 15.859 -11.578 -0.352 1 98.75 173 THR B O 1
ATOM 3951 N N . GLN B 1 174 ? 13.984 -12.742 -0.791 1 97.38 174 GLN B N 1
ATOM 3952 C CA . GLN B 1 174 ? 14.18 -13.648 0.337 1 97.38 174 GLN B CA 1
ATOM 3953 C C . GLN B 1 174 ? 14.203 -15.102 -0.122 1 97.38 174 GLN B C 1
ATOM 3955 O O . GLN B 1 174 ? 13.242 -15.578 -0.729 1 97.38 174 GLN B O 1
ATOM 3960 N N . GLY B 1 175 ? 15.289 -15.781 0.173 1 94.81 175 GLY B N 1
ATOM 3961 C CA . GLY B 1 175 ? 15.375 -17.203 -0.141 1 94.81 175 GLY B CA 1
ATOM 3962 C C . GLY B 1 175 ? 15.625 -17.469 -1.613 1 94.81 175 GLY B C 1
ATOM 3963 O O . GLY B 1 175 ? 16.047 -16.578 -2.35 1 94.81 175 GLY B O 1
ATOM 3964 N N . SER B 1 176 ? 15.469 -18.781 -1.937 1 95.06 176 SER B N 1
ATOM 3965 C CA . SER B 1 176 ? 15.789 -19.234 -3.285 1 95.06 176 SER B CA 1
ATOM 3966 C C . SER B 1 176 ? 14.594 -19.938 -3.926 1 95.06 176 SER B C 1
ATOM 3968 O O . SER B 1 176 ? 14.758 -20.75 -4.848 1 95.06 176 SER B O 1
ATOM 3970 N N . GLY B 1 177 ? 13.422 -19.703 -3.418 1 94.62 177 GLY B N 1
ATOM 3971 C CA . GLY B 1 177 ? 12.211 -20.25 -4.008 1 94.62 177 GLY B CA 1
ATOM 3972 C C . GLY B 1 177 ? 11.859 -19.641 -5.348 1 94.62 177 GLY B C 1
ATOM 3973 O O . GLY B 1 177 ? 12.516 -18.688 -5.789 1 94.62 177 GLY B O 1
ATOM 3974 N N . GLY B 1 178 ? 10.852 -20.172 -5.996 1 96.38 178 GLY B N 1
ATOM 3975 C CA . GLY B 1 178 ? 10.477 -19.781 -7.344 1 96.38 178 GLY B CA 1
ATOM 3976 C C . GLY B 1 178 ? 10.211 -18.297 -7.473 1 96.38 178 GLY B C 1
ATOM 3977 O O . GLY B 1 178 ? 10.766 -17.641 -8.359 1 96.38 178 GLY B O 1
ATOM 3978 N N . VAL B 1 179 ? 9.406 -17.719 -6.578 1 97.88 179 VAL B N 1
ATOM 3979 C CA . VAL B 1 179 ? 9.07 -16.297 -6.645 1 97.88 179 VAL B CA 1
ATOM 3980 C C . VAL B 1 179 ? 10.344 -15.461 -6.504 1 97.88 179 VAL B C 1
ATOM 3982 O O . VAL B 1 179 ? 10.562 -14.523 -7.27 1 97.88 179 VAL B O 1
ATOM 3985 N N . SER B 1 180 ? 11.203 -15.812 -5.59 1 97.88 180 SER B N 1
ATOM 3986 C CA . SER B 1 180 ? 12.406 -15.055 -5.297 1 97.88 180 SER B CA 1
ATOM 3987 C C . SER B 1 180 ? 13.375 -15.07 -6.477 1 97.88 180 SER B C 1
ATOM 3989 O O . SER B 1 180 ? 13.93 -14.039 -6.852 1 97.88 180 SER B O 1
ATOM 3991 N N . VAL B 1 181 ? 13.562 -16.219 -7.035 1 98.19 181 VAL B N 1
ATOM 3992 C CA . VAL B 1 181 ? 14.523 -16.344 -8.125 1 98.19 181 VAL B CA 1
ATOM 3993 C C . VAL B 1 181 ? 14.008 -15.602 -9.352 1 98.19 181 VAL B C 1
ATOM 3995 O O . VAL B 1 181 ? 14.773 -14.914 -10.039 1 98.19 181 VAL B O 1
ATOM 3998 N N . PHE B 1 182 ? 12.703 -15.734 -9.68 1 98.81 182 PHE B N 1
ATOM 3999 C CA . PHE B 1 182 ? 12.133 -14.945 -10.766 1 98.81 182 PHE B CA 1
ATOM 4000 C C . PHE B 1 182 ? 12.281 -13.453 -10.5 1 98.81 182 PHE B C 1
ATOM 4002 O O . PHE B 1 182 ? 12.594 -12.68 -11.406 1 98.81 182 PHE B O 1
ATOM 4009 N N . ALA B 1 183 ? 12.047 -13.047 -9.266 1 98.88 183 ALA B N 1
ATOM 4010 C CA . ALA B 1 183 ? 12.156 -11.633 -8.898 1 98.88 183 ALA B CA 1
ATOM 4011 C C . ALA B 1 183 ? 13.562 -11.109 -9.156 1 98.88 183 ALA B C 1
ATOM 4013 O O . ALA B 1 183 ? 13.734 -9.984 -9.641 1 98.88 183 ALA B O 1
ATOM 4014 N N . ILE B 1 184 ? 14.578 -11.906 -8.789 1 98.94 184 ILE B N 1
ATOM 4015 C CA . ILE B 1 184 ? 15.961 -11.523 -9.039 1 98.94 184 ILE B CA 1
ATOM 4016 C C . ILE B 1 184 ? 16.172 -11.305 -10.539 1 98.94 184 ILE B C 1
ATOM 4018 O O . ILE B 1 184 ? 16.688 -10.273 -10.953 1 98.94 184 ILE B O 1
ATOM 4022 N N . GLN B 1 185 ? 15.719 -12.234 -11.312 1 98.88 185 GLN B N 1
ATOM 4023 C CA . GLN B 1 185 ? 15.938 -12.18 -12.758 1 98.88 185 GLN B CA 1
ATOM 4024 C C . GLN B 1 185 ? 15.211 -10.984 -13.375 1 98.88 185 GLN B C 1
ATOM 4026 O O . GLN B 1 185 ? 15.789 -10.25 -14.188 1 98.88 185 GLN B O 1
ATOM 4031 N N . PHE B 1 186 ? 13.922 -10.781 -13.031 1 98.94 186 PHE B N 1
ATOM 4032 C CA . PHE B 1 186 ? 13.148 -9.664 -13.555 1 98.94 186 PHE B CA 1
ATOM 4033 C C . PHE B 1 186 ? 13.766 -8.336 -13.133 1 98.94 186 PHE B C 1
ATOM 4035 O O . PHE B 1 186 ? 13.93 -7.43 -13.961 1 98.94 186 PHE B O 1
ATOM 4042 N N . ALA B 1 187 ? 14.109 -8.242 -11.836 1 98.94 187 ALA B N 1
ATOM 4043 C CA . ALA B 1 187 ? 14.672 -6.996 -11.32 1 98.94 187 ALA B CA 1
ATOM 4044 C C . ALA B 1 187 ? 15.969 -6.641 -12.047 1 98.94 187 ALA B C 1
ATOM 4046 O O . ALA B 1 187 ? 16.172 -5.488 -12.43 1 98.94 187 ALA B O 1
ATOM 4047 N N . LYS B 1 188 ? 16.812 -7.641 -12.234 1 98.88 188 LYS B N 1
ATOM 4048 C CA . LYS B 1 188 ? 18.078 -7.398 -12.93 1 98.88 188 LYS B CA 1
ATOM 4049 C C . LYS B 1 188 ? 17.828 -6.973 -14.375 1 98.88 188 LYS B C 1
ATOM 4051 O O . LYS B 1 188 ? 18.469 -6.039 -14.867 1 98.88 188 LYS B O 1
ATOM 4056 N N . ALA B 1 189 ? 16.938 -7.637 -15.016 1 98.81 189 ALA B N 1
ATOM 4057 C CA . ALA B 1 189 ? 16.609 -7.293 -16.391 1 98.81 189 ALA B CA 1
ATOM 4058 C C . ALA B 1 189 ? 16.062 -5.875 -16.484 1 98.81 189 ALA B C 1
ATOM 4060 O O . ALA B 1 189 ? 16.219 -5.203 -17.516 1 98.81 189 ALA B O 1
ATOM 4061 N N . MET B 1 190 ? 15.461 -5.363 -15.438 1 98.81 190 MET B N 1
ATOM 4062 C CA . MET B 1 190 ? 14.883 -4.023 -15.406 1 98.81 190 MET B CA 1
ATOM 4063 C C . MET B 1 190 ? 15.938 -2.988 -15.016 1 98.81 190 MET B C 1
ATOM 4065 O O . MET B 1 190 ? 15.648 -1.791 -14.977 1 98.81 190 MET B O 1
ATOM 4069 N N . GLY B 1 191 ? 17.109 -3.432 -14.688 1 98.81 191 GLY B N 1
ATOM 4070 C CA . GLY B 1 191 ? 18.203 -2.523 -14.398 1 98.81 191 GLY B CA 1
ATOM 4071 C C . GLY B 1 191 ? 18.312 -2.172 -12.93 1 98.81 191 GLY B C 1
ATOM 4072 O O . GLY B 1 191 ? 18.922 -1.163 -12.57 1 98.81 191 GLY B O 1
ATOM 4073 N N . ALA B 1 192 ? 17.766 -3.016 -12.047 1 98.81 192 ALA B N 1
ATOM 4074 C CA . ALA B 1 192 ? 17.75 -2.729 -10.609 1 98.81 192 ALA B CA 1
ATOM 4075 C C . ALA B 1 192 ? 18.938 -3.398 -9.914 1 98.81 192 ALA B C 1
ATOM 4077 O O . ALA B 1 192 ? 19.609 -4.25 -10.5 1 98.81 192 ALA B O 1
ATOM 4078 N N . HIS B 1 193 ? 19.219 -2.932 -8.703 1 98.88 193 HIS B N 1
ATOM 4079 C CA . HIS B 1 193 ? 20.125 -3.611 -7.781 1 98.88 193 HIS B CA 1
ATOM 4080 C C . HIS B 1 193 ? 19.359 -4.609 -6.906 1 98.88 193 HIS B C 1
ATOM 4082 O O . HIS B 1 193 ? 18.266 -4.316 -6.438 1 98.88 193 HIS B O 1
ATOM 4088 N N . VAL B 1 194 ? 19.984 -5.762 -6.727 1 98.94 194 VAL B N 1
ATOM 4089 C CA . VAL B 1 194 ? 19.266 -6.797 -5.992 1 98.94 194 VAL B CA 1
ATOM 4090 C C . VAL B 1 194 ? 20.094 -7.246 -4.789 1 98.94 194 VAL B C 1
ATOM 4092 O O . VAL B 1 194 ? 21.281 -7.547 -4.922 1 98.94 194 VAL B O 1
ATOM 4095 N N . ILE B 1 195 ? 19.516 -7.211 -3.621 1 98.94 195 ILE B N 1
ATOM 4096 C CA . ILE B 1 195 ? 20 -7.859 -2.41 1 98.94 195 ILE B CA 1
ATOM 4097 C C . ILE B 1 195 ? 19.156 -9.094 -2.104 1 98.94 195 ILE B C 1
ATOM 4099 O O . ILE B 1 195 ? 17.938 -8.992 -1.975 1 98.94 195 ILE B O 1
ATOM 4103 N N . ALA B 1 196 ? 19.797 -10.258 -2.016 1 98.81 196 ALA B N 1
ATOM 4104 C CA . ALA B 1 196 ? 19.078 -11.484 -1.669 1 98.81 196 ALA B CA 1
ATOM 4105 C C . ALA B 1 196 ? 19.516 -12 -0.297 1 98.81 196 ALA B C 1
ATOM 4107 O O . ALA B 1 196 ? 20.562 -11.594 0.222 1 98.81 196 ALA B O 1
ATOM 4108 N N . THR B 1 197 ? 18.656 -12.742 0.327 1 98.12 197 THR B N 1
ATOM 4109 C CA . THR B 1 197 ? 19.031 -13.422 1.559 1 98.12 197 THR B CA 1
ATOM 4110 C C . THR B 1 197 ? 19 -14.938 1.371 1 98.12 197 THR B C 1
ATOM 4112 O O . THR B 1 197 ? 18.219 -15.453 0.567 1 98.12 197 THR B O 1
ATOM 4115 N N . SER B 1 198 ? 19.812 -15.625 1.989 1 96.06 198 SER B N 1
ATOM 4116 C CA . SER B 1 198 ? 19.844 -17.094 1.978 1 96.06 198 SER B CA 1
ATOM 4117 C C . SER B 1 198 ? 20.547 -17.641 3.217 1 96.06 198 SER B C 1
ATOM 4119 O O . SER B 1 198 ? 20.938 -16.875 4.102 1 96.06 198 SER B O 1
ATOM 4121 N N . SER B 1 199 ? 20.547 -18.953 3.369 1 93.19 199 SER B N 1
ATOM 4122 C CA . SER B 1 199 ? 21.078 -19.547 4.59 1 93.19 199 SER B CA 1
ATOM 4123 C C . SER B 1 199 ? 22.328 -20.391 4.301 1 93.19 199 SER B C 1
ATOM 4125 O O . SER B 1 199 ? 22.984 -20.859 5.227 1 93.19 199 SER B O 1
ATOM 4127 N N . SER B 1 200 ? 22.656 -20.672 3.061 1 91.94 200 SER B N 1
ATOM 4128 C CA . SER B 1 200 ? 23.828 -21.484 2.777 1 91.94 200 SER B CA 1
ATOM 4129 C C . SER B 1 200 ? 24.688 -20.875 1.677 1 91.94 200 SER B C 1
ATOM 4131 O O . SER B 1 200 ? 24.172 -20.188 0.795 1 91.94 200 SER B O 1
ATOM 4133 N N . GLN B 1 201 ? 25.938 -21.172 1.78 1 94.12 201 GLN B N 1
ATOM 4134 C CA . GLN B 1 201 ? 26.891 -20.625 0.829 1 94.12 201 GLN B CA 1
ATOM 4135 C C . GLN B 1 201 ? 26.594 -21.094 -0.59 1 94.12 201 GLN B C 1
ATOM 4137 O O . GLN B 1 201 ? 26.672 -20.312 -1.542 1 94.12 201 GLN B O 1
ATOM 4142 N N . ALA B 1 202 ? 26.266 -22.328 -0.685 1 94.62 202 ALA B N 1
ATOM 4143 C CA . ALA B 1 202 ? 25.969 -22.891 -2.002 1 94.62 202 ALA B CA 1
ATOM 4144 C C . ALA B 1 202 ? 24.812 -22.141 -2.672 1 94.62 202 ALA B C 1
ATOM 4146 O O . ALA B 1 202 ? 24.906 -21.797 -3.852 1 94.62 202 ALA B O 1
ATOM 4147 N N . LYS B 1 203 ? 23.781 -21.875 -1.961 1 94.88 203 LYS B N 1
ATOM 4148 C CA . LYS B 1 203 ? 22.641 -21.156 -2.496 1 94.88 203 LYS B CA 1
ATOM 4149 C C . LYS B 1 203 ? 23 -19.703 -2.797 1 94.88 203 LYS B C 1
ATOM 4151 O O . LYS B 1 203 ? 22.562 -19.141 -3.799 1 94.88 203 LYS B O 1
ATOM 4156 N N . MET B 1 204 ? 23.828 -19.125 -1.92 1 97.06 204 MET B N 1
ATOM 4157 C CA . MET B 1 204 ? 24.25 -17.734 -2.113 1 97.06 204 MET B CA 1
ATOM 4158 C C . MET B 1 204 ? 25.016 -17.578 -3.416 1 97.06 204 MET B C 1
ATOM 4160 O O . MET B 1 204 ? 24.812 -16.625 -4.16 1 97.06 204 MET B O 1
ATOM 4164 N N . ASP B 1 205 ? 25.875 -18.562 -3.666 1 97.69 205 ASP B N 1
ATOM 4165 C CA . ASP B 1 205 ? 26.656 -18.516 -4.902 1 97.69 205 ASP B CA 1
ATOM 4166 C C . ASP B 1 205 ? 25.75 -18.609 -6.125 1 97.69 205 ASP B C 1
ATOM 4168 O O . ASP B 1 205 ? 25.969 -17.906 -7.113 1 97.69 205 ASP B O 1
ATOM 4172 N N . ARG B 1 206 ? 24.75 -19.422 -6.016 1 97.19 206 ARG B N 1
ATOM 4173 C CA . ARG B 1 206 ? 23.797 -19.562 -7.121 1 97.19 206 ARG B CA 1
ATOM 4174 C C . ARG B 1 206 ? 22.984 -18.297 -7.312 1 97.19 206 ARG B C 1
ATOM 4176 O O . ARG B 1 206 ? 22.703 -17.891 -8.445 1 97.19 206 ARG B O 1
ATOM 4183 N N . LEU B 1 207 ? 22.594 -17.656 -6.234 1 98.31 207 LEU B N 1
ATOM 4184 C CA . LEU B 1 207 ? 21.828 -16.406 -6.316 1 98.31 207 LEU B CA 1
ATOM 4185 C C . LEU B 1 207 ? 22.656 -15.305 -6.965 1 98.31 207 LEU B C 1
ATOM 4187 O O . LEU B 1 207 ? 22.125 -14.516 -7.754 1 98.31 207 LEU B O 1
ATOM 4191 N N . LYS B 1 208 ? 23.922 -15.242 -6.648 1 98.25 208 LYS B N 1
ATOM 4192 C CA . LYS B 1 208 ? 24.812 -14.266 -7.27 1 98.25 208 LYS B CA 1
ATOM 4193 C C . LYS B 1 208 ? 24.922 -14.5 -8.773 1 98.25 208 LYS B C 1
ATOM 4195 O O . LYS B 1 208 ? 24.906 -13.547 -9.555 1 98.25 208 LYS B O 1
ATOM 4200 N N . LYS B 1 209 ? 24.984 -15.781 -9.109 1 97.44 209 LYS B N 1
ATOM 4201 C CA . LYS B 1 209 ? 25.062 -16.125 -10.523 1 97.44 209 LYS B CA 1
ATOM 4202 C C . LYS B 1 209 ? 23.797 -15.719 -11.266 1 97.44 209 LYS B C 1
ATOM 4204 O O . LYS B 1 209 ? 23.844 -15.391 -12.453 1 97.44 209 LYS B O 1
ATOM 4209 N N . LEU B 1 210 ? 22.719 -15.68 -10.547 1 97.12 210 LEU B N 1
ATOM 4210 C CA . LEU B 1 210 ? 21.438 -15.312 -11.148 1 97.12 210 LEU B CA 1
ATOM 4211 C C . LEU B 1 210 ? 21.312 -13.797 -11.281 1 97.12 210 LEU B C 1
ATOM 4213 O O . LEU B 1 210 ? 20.406 -13.305 -11.961 1 97.12 210 LEU B O 1
ATOM 4217 N N . GLY B 1 211 ? 22.156 -13.047 -10.547 1 97.88 211 GLY B N 1
ATOM 4218 C CA . GLY B 1 211 ? 22.172 -11.609 -10.758 1 97.88 211 GLY B CA 1
ATOM 4219 C C . GLY B 1 211 ? 22.125 -10.82 -9.469 1 97.88 211 GLY B C 1
ATOM 4220 O O . GLY B 1 211 ? 22.234 -9.586 -9.484 1 97.88 211 GLY B O 1
ATOM 4221 N N . ALA B 1 212 ? 21.984 -11.5 -8.344 1 98.75 212 ALA B N 1
ATOM 4222 C CA . ALA B 1 212 ? 21.984 -10.75 -7.086 1 98.75 212 ALA B CA 1
ATOM 4223 C C . ALA B 1 212 ? 23.312 -10.016 -6.895 1 98.75 212 ALA B C 1
ATOM 4225 O O . ALA B 1 212 ? 24.391 -10.609 -7.012 1 98.75 212 ALA B O 1
ATOM 4226 N N . ASP B 1 213 ? 23.234 -8.75 -6.629 1 98.81 213 ASP B N 1
ATOM 4227 C CA . ASP B 1 213 ? 24.438 -7.953 -6.41 1 98.81 213 ASP B CA 1
ATOM 4228 C C . ASP B 1 213 ? 25.047 -8.25 -5.043 1 98.81 213 ASP B C 1
ATOM 4230 O O . ASP B 1 213 ? 26.266 -8.25 -4.891 1 98.81 213 ASP B O 1
ATOM 4234 N N . TYR B 1 214 ? 24.203 -8.453 -4.082 1 98.75 214 TYR B N 1
ATOM 4235 C CA . TYR B 1 214 ? 24.594 -8.828 -2.723 1 98.75 214 TYR B CA 1
ATOM 4236 C C . TYR B 1 214 ? 23.719 -9.969 -2.203 1 98.75 214 TYR B C 1
ATOM 4238 O O . TYR B 1 214 ? 22.562 -10.094 -2.584 1 98.75 214 TYR B O 1
ATOM 4246 N N . VAL B 1 215 ? 24.328 -10.828 -1.406 1 98.81 215 VAL B N 1
ATOM 4247 C CA . VAL B 1 215 ? 23.562 -11.859 -0.722 1 98.81 215 VAL B CA 1
ATOM 4248 C C . VAL B 1 215 ? 23.938 -11.891 0.759 1 98.81 215 VAL B C 1
ATOM 4250 O O . VAL B 1 215 ? 25.125 -11.922 1.106 1 98.81 215 VAL B O 1
ATOM 4253 N N . ILE B 1 216 ? 22.969 -11.797 1.613 1 98.69 216 ILE B N 1
ATOM 4254 C CA . ILE B 1 216 ? 23.172 -11.805 3.059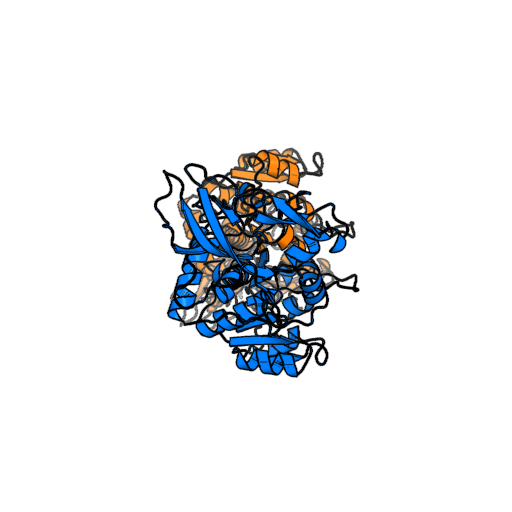 1 98.69 216 ILE B CA 1
ATOM 4255 C C . ILE B 1 216 ? 22.828 -13.172 3.623 1 98.69 216 ILE B C 1
ATOM 4257 O O . ILE B 1 216 ? 21.719 -13.688 3.385 1 98.69 216 ILE B O 1
ATOM 4261 N N . ASN B 1 217 ? 23.75 -13.828 4.285 1 98.12 217 ASN B N 1
ATOM 4262 C CA . ASN B 1 217 ? 23.438 -15.031 5.047 1 98.12 217 ASN B CA 1
ATOM 4263 C C . ASN B 1 217 ? 22.688 -14.703 6.332 1 98.12 217 ASN B C 1
ATOM 4265 O O . ASN B 1 217 ? 23.281 -14.25 7.309 1 98.12 217 ASN B O 1
ATOM 4269 N N . TYR B 1 218 ? 21.391 -14.953 6.336 1 96.06 218 TYR B N 1
ATOM 4270 C CA . TYR B 1 218 ? 20.578 -14.484 7.453 1 96.06 218 TYR B CA 1
ATOM 4271 C C . TYR B 1 218 ? 20.859 -15.289 8.711 1 96.06 218 TYR B C 1
ATOM 4273 O O . TYR B 1 218 ? 20.453 -14.906 9.812 1 96.06 218 TYR B O 1
ATOM 4281 N N . LYS B 1 219 ? 21.516 -16.453 8.594 1 95.5 219 LYS B N 1
ATOM 4282 C CA . LYS B 1 219 ? 21.953 -17.203 9.766 1 95.5 219 LYS B CA 1
ATOM 4283 C C . LYS B 1 219 ? 23.125 -16.531 10.445 1 95.5 219 LYS B C 1
ATOM 4285 O O . LYS B 1 219 ? 23.234 -16.547 11.672 1 95.5 219 LYS B O 1
ATOM 4290 N N . GLU B 1 220 ? 23.922 -15.961 9.648 1 97.12 220 GLU B N 1
ATOM 4291 C CA . GLU B 1 220 ? 25.109 -15.281 10.156 1 97.12 220 GLU B CA 1
ATOM 4292 C C . GLU B 1 220 ? 24.797 -13.844 10.547 1 97.12 220 GLU B C 1
ATOM 4294 O O . GLU B 1 220 ? 25.438 -13.289 11.445 1 97.12 220 GLU B O 1
ATOM 4299 N N . VAL B 1 221 ? 23.891 -13.281 9.859 1 97.62 221 VAL B N 1
ATOM 4300 C CA . VAL B 1 221 ? 23.469 -11.906 10.102 1 97.62 221 VAL B CA 1
ATOM 4301 C C . VAL B 1 221 ? 21.969 -11.867 10.406 1 97.62 221 VAL B C 1
ATOM 4303 O O . VAL B 1 221 ? 21.172 -11.555 9.531 1 97.62 221 VAL B O 1
ATOM 4306 N N . PRO B 1 222 ? 21.625 -12.047 11.633 1 95.75 222 PRO B N 1
ATOM 4307 C CA . PRO B 1 222 ? 20.203 -12.086 11.977 1 95.75 222 PRO B CA 1
ATOM 4308 C C . PRO B 1 222 ? 19.5 -10.758 11.711 1 95.75 222 PRO B C 1
ATOM 4310 O O . PRO B 1 222 ? 18.297 -10.742 11.438 1 95.75 222 PRO B O 1
ATOM 4313 N N . GLU B 1 223 ? 20.266 -9.625 11.82 1 97.81 223 GLU B N 1
ATOM 4314 C CA . GLU B 1 223 ? 19.703 -8.32 11.508 1 97.81 223 GLU B CA 1
ATOM 4315 C C . GLU B 1 223 ? 19.891 -7.977 10.031 1 97.81 223 GLU B C 1
ATOM 4317 O O . GLU B 1 223 ? 20.391 -6.906 9.703 1 97.81 223 GLU B O 1
ATOM 4322 N N . TRP B 1 224 ? 19.453 -8.906 9.18 1 98.25 224 TRP B N 1
ATOM 4323 C CA . TRP B 1 224 ? 19.703 -8.805 7.746 1 98.25 224 TRP B CA 1
ATOM 4324 C C . TRP B 1 224 ? 18.922 -7.652 7.133 1 98.25 224 TRP B C 1
ATOM 4326 O O . TRP B 1 224 ? 19.281 -7.16 6.059 1 98.25 224 TRP B O 1
ATOM 4336 N N . GLY B 1 225 ? 17.812 -7.23 7.77 1 98.56 225 GLY B N 1
ATOM 4337 C CA . GLY B 1 225 ? 17.109 -6.039 7.312 1 98.56 225 GLY B CA 1
ATOM 4338 C C . GLY B 1 225 ? 17.938 -4.777 7.41 1 98.56 225 GLY B C 1
ATOM 4339 O O . GLY B 1 225 ? 18.047 -4.016 6.445 1 98.56 225 GLY B O 1
ATOM 4340 N N . ALA B 1 226 ? 18.516 -4.539 8.57 1 98.44 226 ALA B N 1
ATOM 4341 C CA . ALA B 1 226 ? 19.391 -3.393 8.781 1 98.44 226 ALA B CA 1
ATOM 4342 C C . ALA B 1 226 ? 20.594 -3.445 7.84 1 98.44 226 ALA B C 1
ATOM 4344 O O . ALA B 1 226 ? 21.031 -2.416 7.316 1 98.44 226 ALA B O 1
ATOM 4345 N N . GLU B 1 227 ? 21.141 -4.672 7.664 1 98.75 227 GLU B N 1
ATOM 4346 C CA . GLU B 1 227 ? 22.266 -4.844 6.746 1 98.75 227 GLU B CA 1
ATOM 4347 C C . GLU B 1 227 ? 21.875 -4.492 5.316 1 98.75 227 GLU B C 1
ATOM 4349 O O . GLU B 1 227 ? 22.625 -3.832 4.602 1 98.75 227 GLU B O 1
ATOM 4354 N N . ALA B 1 228 ? 20.688 -4.906 4.887 1 98.88 228 ALA B N 1
ATOM 4355 C CA . ALA B 1 228 ? 20.203 -4.562 3.555 1 98.88 228 ALA B CA 1
ATOM 4356 C C . ALA B 1 228 ? 20.062 -3.049 3.395 1 98.88 228 ALA B C 1
ATOM 4358 O O . ALA B 1 228 ? 20.422 -2.494 2.355 1 98.88 228 ALA B O 1
ATOM 4359 N N . LYS B 1 229 ? 19.5 -2.424 4.41 1 98.62 229 LYS B N 1
ATOM 4360 C CA . LYS B 1 229 ? 19.375 -0.97 4.391 1 98.62 229 LYS B CA 1
ATOM 4361 C C . LYS B 1 229 ? 20.734 -0.297 4.238 1 98.62 229 LYS B C 1
ATOM 4363 O O . LYS B 1 229 ? 20.891 0.633 3.443 1 98.62 229 LYS B O 1
ATOM 4368 N N . ARG B 1 230 ? 21.703 -0.745 4.996 1 98.25 230 ARG B N 1
ATOM 4369 C CA . ARG B 1 230 ? 23.062 -0.209 4.906 1 98.25 230 ARG B CA 1
ATOM 4370 C C . ARG B 1 230 ? 23.609 -0.352 3.494 1 98.25 230 ARG B C 1
ATOM 4372 O O . ARG B 1 230 ? 24.172 0.598 2.943 1 98.25 230 ARG B O 1
ATOM 4379 N N . ILE B 1 231 ? 23.422 -1.529 2.871 1 98.62 231 ILE B N 1
ATOM 4380 C CA . ILE B 1 231 ? 23.922 -1.808 1.524 1 98.62 231 ILE B CA 1
ATOM 4381 C C . ILE B 1 231 ? 23.25 -0.866 0.526 1 98.62 231 ILE B C 1
ATOM 4383 O O . ILE B 1 231 ? 23.891 -0.39 -0.413 1 98.62 231 ILE B O 1
ATOM 4387 N N . ALA B 1 232 ? 21.969 -0.625 0.748 1 98.19 232 ALA B N 1
ATOM 4388 C CA . ALA B 1 232 ? 21.188 0.243 -0.139 1 98.19 232 ALA B CA 1
ATOM 4389 C C . ALA B 1 232 ? 21.406 1.713 0.214 1 98.19 232 ALA B C 1
ATOM 4391 O O . ALA B 1 232 ? 20.453 2.492 0.252 1 98.19 232 ALA B O 1
ATOM 4392 N N . ASN B 1 233 ? 22.562 2.123 0.612 1 94.75 233 ASN B N 1
ATOM 4393 C CA . ASN B 1 233 ? 23.047 3.484 0.843 1 94.75 233 ASN B CA 1
ATOM 4394 C C . ASN B 1 233 ? 22.391 4.102 2.076 1 94.75 233 ASN B C 1
ATOM 4396 O O . ASN B 1 233 ? 22.188 5.316 2.135 1 94.75 233 ASN B O 1
ATOM 4400 N N . GLY B 1 234 ? 21.859 3.268 2.961 1 95.88 234 GLY B N 1
ATOM 4401 C CA . GLY B 1 234 ? 21.328 3.758 4.219 1 95.88 234 GLY B CA 1
ATOM 4402 C C . GLY B 1 234 ? 19.875 4.18 4.121 1 95.88 234 GLY B C 1
ATOM 4403 O O . GLY B 1 234 ? 19.172 4.246 5.133 1 95.88 234 GLY B O 1
ATOM 4404 N N . ALA B 1 235 ? 19.344 4.43 2.949 1 95.06 235 ALA B N 1
ATOM 4405 C CA . ALA B 1 235 ? 17.969 4.883 2.744 1 95.06 235 ALA B CA 1
ATOM 4406 C C . ALA B 1 235 ? 16.984 3.713 2.787 1 95.06 235 ALA B C 1
ATOM 4408 O O . ALA B 1 235 ? 15.797 3.9 3.045 1 95.06 235 ALA B O 1
ATOM 4409 N N . GLY B 1 236 ? 17.516 2.48 2.514 1 97.81 236 GLY B N 1
ATOM 4410 C CA . GLY B 1 236 ? 16.672 1.297 2.432 1 97.81 236 GLY B CA 1
ATOM 4411 C C . GLY B 1 236 ? 16.344 0.898 1.007 1 97.81 236 GLY B C 1
ATOM 4412 O O . GLY B 1 236 ? 16.75 1.569 0.057 1 97.81 236 GLY B O 1
ATOM 4413 N N . VAL B 1 237 ? 15.664 -0.224 0.868 1 98.81 237 VAL B N 1
ATOM 4414 C CA . VAL B 1 237 ? 15.352 -0.762 -0.453 1 98.81 237 VAL B CA 1
ATOM 4415 C C . VAL B 1 237 ? 13.992 -0.242 -0.914 1 98.81 237 VAL B C 1
ATOM 4417 O O . VAL B 1 237 ? 13.117 0.043 -0.092 1 98.81 237 VAL B O 1
ATOM 4420 N N . ASP B 1 238 ? 13.789 -0.146 -2.238 1 98.69 238 ASP B N 1
ATOM 4421 C CA . ASP B 1 238 ? 12.555 0.348 -2.836 1 98.69 238 ASP B CA 1
ATOM 4422 C C . ASP B 1 238 ? 11.453 -0.708 -2.771 1 98.69 238 ASP B C 1
ATOM 4424 O O . ASP B 1 238 ? 10.281 -0.379 -2.588 1 98.69 238 ASP B O 1
ATOM 4428 N N . HIS B 1 239 ? 11.859 -1.928 -2.967 1 98.94 239 HIS B N 1
ATOM 4429 C CA . HIS B 1 239 ? 10.914 -3.037 -2.986 1 98.94 239 HIS B CA 1
ATOM 4430 C C . HIS B 1 239 ? 11.406 -4.203 -2.141 1 98.94 239 HIS B C 1
ATOM 4432 O O . HIS B 1 239 ? 12.602 -4.527 -2.164 1 98.94 239 HIS B O 1
ATOM 4438 N N . VAL B 1 240 ? 10.531 -4.758 -1.362 1 98.94 240 VAL B N 1
ATOM 4439 C CA . VAL B 1 240 ? 10.758 -6.043 -0.713 1 98.94 240 VAL B CA 1
ATOM 4440 C C . VAL B 1 240 ? 9.781 -7.078 -1.259 1 98.94 240 VAL B C 1
ATOM 4442 O O . VAL B 1 240 ? 8.57 -6.855 -1.26 1 98.94 240 VAL B O 1
ATOM 4445 N N . ILE B 1 241 ? 10.297 -8.125 -1.816 1 98.75 241 ILE B N 1
ATOM 4446 C CA . ILE B 1 241 ? 9.492 -9.297 -2.146 1 98.75 241 ILE B CA 1
ATOM 4447 C C . ILE B 1 241 ? 9.43 -10.234 -0.945 1 98.75 241 ILE B C 1
ATOM 4449 O O . ILE B 1 241 ? 10.328 -11.047 -0.735 1 98.75 241 ILE B O 1
ATOM 4453 N N . GLU B 1 242 ? 8.359 -10.117 -0.19 1 98.12 242 GLU B N 1
ATOM 445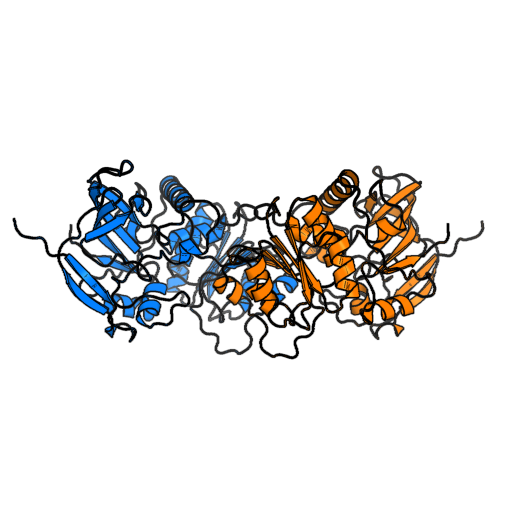4 C CA . GLU B 1 242 ? 8.234 -10.766 1.114 1 98.12 242 GLU B CA 1
ATOM 4455 C C . GLU B 1 242 ? 7.574 -12.133 0.993 1 98.12 242 GLU B C 1
ATOM 4457 O O . GLU B 1 242 ? 6.355 -12.227 0.807 1 98.12 242 GLU B O 1
ATOM 4462 N N . VAL B 1 243 ? 8.312 -13.172 1.088 1 95.75 243 VAL B N 1
ATOM 4463 C CA . VAL B 1 243 ? 7.777 -14.516 0.899 1 95.75 243 VAL B CA 1
ATOM 4464 C C . VAL B 1 243 ? 7.832 -15.281 2.217 1 95.75 243 VAL B C 1
ATOM 4466 O O . VAL B 1 243 ? 7.273 -16.375 2.33 1 95.75 243 VAL B O 1
ATOM 4469 N N . GLY B 1 244 ? 8.461 -14.75 3.227 1 91.56 244 GLY B N 1
ATOM 4470 C CA . GLY B 1 244 ? 8.703 -15.5 4.449 1 91.56 244 GLY B CA 1
ATOM 4471 C C . GLY B 1 244 ? 7.555 -15.422 5.434 1 91.56 244 GLY B C 1
ATOM 4472 O O . GLY B 1 244 ? 7.211 -16.422 6.074 1 91.56 244 GLY B O 1
ATOM 4473 N N . GLY B 1 245 ? 7.004 -14.211 5.594 1 90 245 GLY B N 1
ATOM 4474 C CA . GLY B 1 245 ? 5.891 -14.055 6.516 1 90 245 GLY B CA 1
ATOM 4475 C C . GLY B 1 245 ? 6.32 -13.617 7.902 1 90 245 GLY B C 1
ATOM 4476 O O . GLY B 1 245 ? 7.191 -12.758 8.047 1 90 245 GLY B O 1
ATOM 4477 N N . PRO B 1 246 ? 5.699 -14.219 8.945 1 87 246 PRO B N 1
ATOM 4478 C CA . PRO B 1 246 ? 5.914 -13.75 10.32 1 87 246 PRO B CA 1
ATOM 4479 C C . PRO B 1 246 ? 7.387 -13.766 10.719 1 87 246 PRO B C 1
ATOM 4481 O O . PRO B 1 246 ? 7.844 -12.867 11.43 1 87 246 PRO B O 1
ATOM 4484 N N . GLY B 1 247 ? 8.133 -14.656 10.18 1 89.38 247 GLY B N 1
ATOM 4485 C CA . GLY B 1 247 ? 9.523 -14.797 10.586 1 89.38 247 GLY B CA 1
ATOM 4486 C C . GLY B 1 247 ? 10.445 -13.789 9.922 1 89.38 247 GLY B C 1
ATOM 4487 O O . GLY B 1 247 ? 11.578 -13.594 10.367 1 89.38 247 GLY B O 1
ATOM 4488 N N . THR B 1 248 ? 9.992 -13.094 8.891 1 94.5 248 THR B N 1
ATOM 4489 C CA . THR B 1 248 ? 10.891 -12.227 8.133 1 94.5 248 THR B CA 1
ATOM 4490 C C . THR B 1 248 ? 10.352 -10.797 8.078 1 94.5 248 THR B C 1
ATOM 4492 O O . THR B 1 248 ? 11.094 -9.867 7.75 1 94.5 248 THR B O 1
ATOM 4495 N N . LEU B 1 249 ? 9.188 -10.617 8.469 1 96.06 249 LEU B N 1
ATOM 4496 C CA . LEU B 1 249 ? 8.5 -9.352 8.234 1 96.06 249 LEU B CA 1
ATOM 4497 C C . LEU B 1 249 ? 9.164 -8.219 9.008 1 96.06 249 LEU B C 1
ATOM 4499 O O . LEU B 1 249 ? 9.273 -7.098 8.5 1 96.06 249 LEU B O 1
ATOM 4503 N N . ARG B 1 250 ? 9.586 -8.469 10.242 1 95.88 250 ARG B N 1
ATOM 4504 C CA . ARG B 1 250 ? 10.258 -7.438 11.023 1 95.88 250 ARG B CA 1
ATOM 4505 C C . ARG B 1 250 ? 11.5 -6.926 10.297 1 95.88 250 ARG B C 1
ATOM 4507 O O . ARG B 1 250 ? 11.719 -5.715 10.211 1 95.88 250 ARG B O 1
ATOM 4514 N N . GLN B 1 251 ? 12.258 -7.824 9.766 1 97.06 251 GLN B N 1
ATOM 4515 C CA . GLN B 1 251 ? 13.469 -7.438 9.055 1 97.06 251 GLN B CA 1
ATOM 4516 C C . GLN B 1 251 ? 13.133 -6.777 7.719 1 97.06 251 GLN B C 1
ATOM 4518 O O . GLN B 1 251 ? 13.852 -5.879 7.266 1 97.06 251 GLN B O 1
ATOM 4523 N N . SER B 1 252 ? 12.039 -7.191 7.086 1 98.06 252 SER B N 1
ATOM 4524 C CA . SER B 1 252 ? 11.57 -6.516 5.875 1 98.06 252 SER B CA 1
ATOM 4525 C C . SER B 1 252 ? 11.242 -5.055 6.152 1 98.06 252 SER B C 1
ATOM 4527 O O . SER B 1 252 ? 11.617 -4.172 5.379 1 98.06 252 SER B O 1
ATOM 4529 N N . LEU B 1 253 ? 10.625 -4.789 7.289 1 98.06 253 LEU B N 1
ATOM 4530 C CA . LEU B 1 253 ? 10.32 -3.422 7.691 1 98.06 253 LEU B CA 1
ATOM 4531 C C . LEU B 1 253 ? 11.602 -2.639 7.965 1 98.06 253 LEU B C 1
ATOM 4533 O O . LEU B 1 253 ? 11.711 -1.47 7.59 1 98.06 253 LEU B O 1
ATOM 4537 N N . ASN B 1 254 ? 12.547 -3.285 8.562 1 98.12 254 ASN B N 1
ATOM 4538 C CA . ASN B 1 254 ? 13.805 -2.619 8.883 1 98.12 254 ASN B CA 1
ATOM 4539 C C . ASN B 1 254 ? 14.594 -2.281 7.625 1 98.12 254 ASN B C 1
ATOM 4541 O O . ASN B 1 254 ? 15.477 -1.419 7.652 1 98.12 254 ASN B O 1
ATOM 4545 N N . ALA B 1 255 ? 14.258 -2.93 6.516 1 98.81 255 ALA B N 1
ATOM 4546 C CA . ALA B 1 255 ? 15.023 -2.777 5.281 1 98.81 255 ALA B CA 1
ATOM 4547 C C . ALA B 1 255 ? 14.383 -1.732 4.367 1 98.81 255 ALA B C 1
ATOM 4549 O O . ALA B 1 255 ? 15.047 -1.18 3.488 1 98.81 255 ALA B O 1
ATOM 4550 N N . ILE B 1 256 ? 13.125 -1.474 4.539 1 98.56 256 ILE B N 1
ATOM 4551 C CA . ILE B 1 256 ? 12.344 -0.788 3.516 1 98.56 256 ILE B CA 1
ATOM 4552 C C . ILE B 1 256 ? 12.633 0.711 3.562 1 98.56 256 ILE B C 1
ATOM 4554 O O . ILE B 1 256 ? 12.82 1.278 4.641 1 98.56 256 ILE B O 1
ATOM 4558 N N . LYS B 1 257 ? 12.664 1.273 2.395 1 97.31 257 LYS B N 1
ATOM 4559 C CA . LYS B 1 257 ? 12.781 2.721 2.23 1 97.31 257 LYS B CA 1
ATOM 4560 C C . LYS B 1 257 ? 11.445 3.41 2.496 1 97.31 257 LYS B C 1
ATOM 4562 O O . LYS B 1 257 ? 10.383 2.828 2.264 1 97.31 257 LYS B O 1
ATOM 4567 N N . ILE B 1 258 ? 11.492 4.656 3.01 1 96.31 258 ILE B N 1
ATOM 4568 C CA . ILE B 1 258 ? 10.273 5.449 3.098 1 96.31 258 ILE B CA 1
ATOM 4569 C C . ILE B 1 258 ? 9.57 5.469 1.74 1 96.31 258 ILE B C 1
ATOM 4571 O O . ILE B 1 258 ? 10.211 5.656 0.705 1 96.31 258 ILE B O 1
ATOM 4575 N N . GLN B 1 259 ? 8.266 5.18 1.801 1 96.62 259 GLN B N 1
ATOM 4576 C CA . GLN B 1 259 ? 7.383 5.121 0.643 1 96.62 259 GLN B CA 1
ATOM 4577 C C . GLN B 1 259 ? 7.719 3.928 -0.247 1 96.62 259 GLN B C 1
ATOM 4579 O O . GLN B 1 259 ? 7.227 3.828 -1.374 1 96.62 259 GLN B O 1
ATOM 4584 N N . GLY B 1 260 ? 8.664 3.057 0.206 1 98.12 260 GLY B N 1
ATOM 4585 C CA . GLY B 1 260 ? 8.898 1.803 -0.492 1 98.12 260 GLY B CA 1
ATOM 4586 C C . GLY B 1 260 ? 7.73 0.84 -0.391 1 98.12 260 GLY B C 1
ATOM 4587 O O . GLY B 1 260 ? 6.77 1.095 0.339 1 98.12 260 GLY B O 1
ATOM 4588 N N . VAL B 1 261 ? 7.852 -0.254 -1.163 1 98.81 261 VAL B N 1
ATOM 4589 C CA . VAL B 1 261 ? 6.742 -1.2 -1.248 1 98.81 261 VAL B CA 1
ATOM 4590 C C . VAL B 1 261 ? 7.188 -2.564 -0.727 1 98.81 261 VAL B C 1
ATOM 4592 O O . VAL B 1 261 ? 8.195 -3.111 -1.182 1 98.81 261 VAL B O 1
ATOM 4595 N N . ILE B 1 262 ? 6.492 -3.043 0.288 1 98.88 262 ILE B N 1
ATOM 4596 C CA . ILE B 1 262 ? 6.609 -4.438 0.698 1 98.88 262 ILE B CA 1
ATOM 4597 C C . ILE B 1 262 ? 5.484 -5.258 0.072 1 98.88 262 ILE B C 1
ATOM 4599 O O . ILE B 1 262 ? 4.32 -5.117 0.453 1 98.88 262 ILE B O 1
ATOM 4603 N N . SER B 1 263 ? 5.82 -6.027 -0.906 1 98.81 263 SER B N 1
ATOM 4604 C CA . SER B 1 263 ? 4.867 -6.953 -1.512 1 98.81 263 SER B CA 1
ATOM 4605 C C . SER B 1 263 ? 4.746 -8.234 -0.696 1 98.81 263 SER B C 1
ATOM 4607 O O . SER B 1 263 ? 5.684 -9.031 -0.642 1 98.81 263 SER B O 1
ATOM 4609 N N . LEU B 1 264 ? 3.604 -8.414 -0.093 1 97.94 264 LEU B N 1
ATOM 4610 C CA . LEU B 1 264 ? 3.348 -9.578 0.745 1 97.94 264 LEU B CA 1
ATOM 4611 C C . LEU B 1 264 ? 2.863 -10.758 -0.095 1 97.94 264 LEU B C 1
ATOM 4613 O O . LEU B 1 264 ? 1.767 -10.719 -0.657 1 97.94 264 LEU B O 1
ATOM 4617 N N . VAL B 1 265 ? 3.623 -11.797 -0.193 1 95.69 265 VAL B N 1
ATOM 4618 C CA . VAL B 1 265 ? 3.354 -12.914 -1.089 1 95.69 265 VAL B CA 1
ATOM 4619 C C . VAL B 1 265 ? 3.117 -14.18 -0.274 1 95.69 265 VAL B C 1
ATOM 4621 O O . VAL B 1 265 ? 2.182 -14.938 -0.546 1 95.69 265 VAL B O 1
ATOM 4624 N N . GLY B 1 266 ? 4.016 -14.32 0.753 1 84.12 266 GLY B N 1
ATOM 4625 C CA . GLY B 1 266 ? 3.943 -15.641 1.365 1 84.12 266 GLY B CA 1
ATOM 4626 C C . GLY B 1 266 ? 4.031 -15.602 2.879 1 84.12 266 GLY B C 1
ATOM 4627 O O . GLY B 1 266 ? 4.156 -14.523 3.471 1 84.12 266 GLY B O 1
ATOM 4628 N N . PHE B 1 267 ? 3.779 -16.75 3.525 1 74.38 267 PHE B N 1
ATOM 4629 C CA . PHE B 1 267 ? 3.785 -16.922 4.973 1 74.38 267 PHE B CA 1
ATOM 4630 C C . PHE B 1 267 ? 4.477 -18.219 5.355 1 74.38 267 PHE B C 1
ATOM 4632 O O . PHE B 1 267 ? 3.99 -18.969 6.215 1 74.38 267 PHE B O 1
ATOM 4639 N N . MET B 1 268 ? 5.547 -18.453 4.684 1 66.81 268 MET B N 1
ATOM 4640 C CA . MET B 1 268 ? 6.289 -19.703 4.781 1 66.81 268 MET B CA 1
ATOM 4641 C C . MET B 1 268 ? 6.969 -19.828 6.141 1 66.81 268 MET B C 1
ATOM 4643 O O . MET B 1 268 ? 7.137 -20.938 6.656 1 66.81 268 MET B O 1
ATOM 4647 N N . ALA B 1 269 ? 7.441 -18.734 6.648 1 59.56 269 ALA B N 1
ATOM 4648 C CA . ALA B 1 269 ? 8.227 -18.781 7.883 1 59.56 269 ALA B CA 1
ATOM 4649 C C . ALA B 1 269 ? 7.34 -18.562 9.102 1 59.56 269 ALA B C 1
ATOM 4651 O O . ALA B 1 269 ? 6.512 -17.641 9.125 1 59.56 269 ALA B O 1
ATOM 4652 N N . VAL B 1 270 ? 7.332 -19.609 9.977 1 61.22 270 VAL B N 1
ATOM 4653 C CA . VAL B 1 270 ? 6.551 -19.5 11.203 1 61.22 270 VAL B CA 1
ATOM 4654 C C . VAL B 1 270 ? 7.344 -18.734 12.258 1 61.22 270 VAL B C 1
ATOM 4656 O O . VAL B 1 270 ? 8.57 -18.828 12.312 1 61.22 270 VAL B O 1
ATOM 4659 N N . SER B 1 271 ? 6.742 -17.609 12.711 1 59.72 271 SER B N 1
ATOM 4660 C CA . SER B 1 271 ? 7.43 -16.891 13.781 1 59.72 271 SER B CA 1
ATOM 4661 C C . SER B 1 271 ? 7.152 -17.531 15.141 1 59.72 271 SER B C 1
ATOM 4663 O O . SER B 1 271 ? 6.012 -17.906 15.438 1 59.72 271 SER B O 1
ATOM 4665 N N . GLU B 1 272 ? 8.258 -18.094 15.75 1 53.72 272 GLU B N 1
ATOM 4666 C CA . GLU B 1 272 ? 8.094 -18.484 17.141 1 53.72 272 GLU B CA 1
ATOM 4667 C C . GLU B 1 272 ? 7.781 -17.281 18.031 1 53.72 272 GLU B C 1
ATOM 4669 O O . GLU B 1 272 ? 7.391 -17.438 19.188 1 53.72 272 GLU B O 1
ATOM 4674 N N . ASN B 1 273 ? 8.125 -16.188 17.547 1 55.31 273 ASN B N 1
ATOM 4675 C CA . ASN B 1 273 ? 8.094 -15.008 18.406 1 55.31 273 ASN B CA 1
ATOM 4676 C C . ASN B 1 273 ? 6.766 -14.266 18.297 1 55.31 273 ASN B C 1
ATOM 4678 O O . ASN B 1 273 ? 6.168 -14.203 17.234 1 55.31 273 ASN B O 1
ATOM 4682 N N . SER B 1 274 ? 6.074 -14.039 19.375 1 57.03 274 SER B N 1
ATOM 4683 C CA . SER B 1 274 ? 4.832 -13.312 19.641 1 57.03 274 SER B CA 1
ATOM 4684 C C . SER B 1 274 ? 4.887 -11.906 19.047 1 57.03 274 SER B C 1
ATOM 4686 O O . SER B 1 274 ? 3.881 -11.195 19.047 1 57.03 274 SER B O 1
ATOM 4688 N N . ASN B 1 275 ? 5.984 -11.461 18.406 1 74.75 275 ASN B N 1
ATOM 4689 C CA . ASN B 1 275 ? 6.012 -10.031 18.109 1 74.75 275 ASN B CA 1
ATOM 4690 C C . ASN B 1 275 ? 5.895 -9.766 16.609 1 74.75 275 ASN B C 1
ATOM 4692 O O . ASN B 1 275 ? 6.762 -9.125 16.031 1 74.75 275 ASN B O 1
ATOM 4696 N N . ASP B 1 276 ? 4.832 -10.242 15.977 1 88.19 276 ASP B N 1
ATOM 4697 C CA . ASP B 1 276 ? 4.559 -10 14.562 1 88.19 276 ASP B CA 1
ATOM 4698 C C . ASP B 1 276 ? 4.293 -8.523 14.297 1 88.19 276 ASP B C 1
ATOM 4700 O O . ASP B 1 276 ? 3.59 -7.863 15.062 1 88.19 276 ASP B O 1
ATOM 4704 N N . PRO B 1 277 ? 4.973 -8.062 13.219 1 93.25 277 PRO B N 1
ATOM 4705 C CA . PRO B 1 277 ? 4.695 -6.66 12.906 1 93.25 277 PRO B CA 1
ATOM 4706 C C . PRO B 1 277 ? 3.203 -6.371 12.773 1 93.25 277 PRO B C 1
ATOM 4708 O O . PRO B 1 277 ? 2.453 -7.191 12.242 1 93.25 277 PRO B O 1
ATOM 4711 N N . LYS B 1 278 ? 2.85 -5.297 13.312 1 93.19 278 LYS B N 1
ATOM 4712 C CA . LYS B 1 278 ? 1.461 -4.848 13.258 1 93.19 278 LYS B CA 1
ATOM 4713 C C . LYS B 1 278 ? 1.196 -4.027 11.992 1 93.19 278 LYS B C 1
ATOM 4715 O O . LYS B 1 278 ? 2.109 -3.4 11.453 1 93.19 278 LYS B O 1
ATOM 4720 N N . LEU B 1 279 ? -0.07 -4.082 11.57 1 95.94 279 LEU B N 1
ATOM 4721 C CA . LEU B 1 279 ? -0.473 -3.357 10.367 1 95.94 279 LEU B CA 1
ATOM 4722 C C . LEU B 1 279 ? -0.138 -1.874 10.492 1 95.94 279 LEU B C 1
ATOM 4724 O O . LEU B 1 279 ? 0.307 -1.253 9.523 1 95.94 279 LEU B O 1
ATOM 4728 N N . LEU B 1 280 ? -0.25 -1.29 11.68 1 95 280 LEU B N 1
ATOM 4729 C CA . LEU B 1 280 ? -0.034 0.132 11.922 1 95 280 LEU B CA 1
ATOM 4730 C C . LEU B 1 280 ? 1.432 0.502 11.719 1 95 280 LEU B C 1
ATOM 4732 O O . LEU B 1 280 ? 1.758 1.673 11.508 1 95 280 LEU B O 1
ATOM 4736 N N . GLU B 1 281 ? 2.289 -0.433 11.781 1 94.88 281 GLU B N 1
ATOM 4737 C CA . GLU B 1 281 ? 3.713 -0.149 11.625 1 94.88 281 GLU B CA 1
ATOM 4738 C C . GLU B 1 281 ? 4.035 0.322 10.211 1 94.88 281 GLU B C 1
ATOM 4740 O O . GLU B 1 281 ? 5.078 0.941 9.984 1 94.88 281 GLU B O 1
ATOM 4745 N N . ALA B 1 282 ? 3.139 0.041 9.234 1 96.88 282 ALA B N 1
ATOM 4746 C CA . ALA B 1 282 ? 3.322 0.637 7.91 1 96.88 282 ALA B CA 1
ATOM 4747 C C . ALA B 1 282 ? 3.344 2.16 7.996 1 96.88 282 ALA B C 1
ATOM 4749 O O . ALA B 1 282 ? 4.039 2.822 7.219 1 96.88 282 ALA B O 1
ATOM 4750 N N . LEU B 1 283 ? 2.615 2.746 8.93 1 95.69 283 LEU B N 1
ATOM 4751 C CA . LEU B 1 283 ? 2.623 4.184 9.156 1 95.69 283 LEU B CA 1
ATOM 4752 C C . LEU B 1 283 ? 3.965 4.637 9.727 1 95.69 283 LEU B C 1
ATOM 4754 O O . LEU B 1 283 ? 4.562 5.598 9.227 1 95.69 283 LEU B O 1
ATOM 4758 N N . TYR B 1 284 ? 4.465 3.91 10.688 1 93 284 TYR B N 1
ATOM 4759 C CA . TYR B 1 284 ? 5.684 4.301 11.383 1 93 284 TYR B CA 1
ATOM 4760 C C . TYR B 1 284 ? 6.895 4.207 10.461 1 93 284 TYR B C 1
ATOM 4762 O O . TYR B 1 284 ? 7.844 4.984 10.594 1 93 284 TYR B O 1
ATOM 4770 N N . TYR B 1 285 ? 6.812 3.322 9.523 1 95 285 TYR B N 1
ATOM 4771 C CA . TYR B 1 285 ? 7.906 3.164 8.578 1 95 285 TYR B CA 1
ATOM 4772 C C . TYR B 1 285 ? 7.648 3.963 7.305 1 95 285 TYR B C 1
ATOM 4774 O O . TYR B 1 285 ? 8.5 4.02 6.414 1 95 285 TYR B O 1
ATOM 4782 N N . GLY B 1 286 ? 6.461 4.586 7.238 1 95.56 286 GLY B N 1
ATOM 4783 C CA . GLY B 1 286 ? 6.102 5.379 6.07 1 95.56 286 GLY B CA 1
ATOM 4784 C C . GLY B 1 286 ? 6.133 4.586 4.777 1 95.56 286 GLY B C 1
ATOM 4785 O O . GLY B 1 286 ? 6.539 5.102 3.736 1 95.56 286 GLY B O 1
ATOM 4786 N N . CYS B 1 287 ? 5.754 3.285 4.859 1 97.88 287 CYS B N 1
ATOM 4787 C CA . CYS B 1 287 ? 5.883 2.436 3.682 1 97.88 287 CYS B CA 1
ATOM 4788 C C . CYS B 1 287 ? 4.516 1.967 3.197 1 97.88 287 CYS B C 1
ATOM 4790 O O . CYS B 1 287 ? 3.486 2.389 3.729 1 97.88 287 CYS B O 1
ATOM 4792 N N . ILE B 1 288 ? 4.477 1.198 2.111 1 98.62 288 ILE B N 1
ATOM 4793 C CA . ILE B 1 288 ? 3.293 0.565 1.543 1 98.62 288 ILE B CA 1
ATOM 4794 C C . ILE B 1 288 ? 3.402 -0.952 1.68 1 98.62 288 ILE B C 1
ATOM 4796 O O . ILE B 1 288 ? 4.398 -1.549 1.263 1 98.62 288 ILE B O 1
ATOM 4800 N N . ALA B 1 289 ? 2.48 -1.526 2.355 1 98.69 289 ALA B N 1
ATOM 4801 C CA . ALA B 1 289 ? 2.334 -2.98 2.381 1 98.69 289 ALA B CA 1
ATOM 4802 C C . ALA B 1 289 ? 1.174 -3.428 1.495 1 98.69 289 ALA B C 1
ATOM 4804 O O . ALA B 1 289 ? 0.048 -2.947 1.645 1 98.69 289 ALA B O 1
ATOM 4805 N N . ARG B 1 290 ? 1.492 -4.328 0.57 1 98.25 290 ARG B N 1
ATOM 4806 C CA . ARG B 1 290 ? 0.517 -4.723 -0.442 1 98.25 290 ARG B CA 1
ATOM 4807 C C . ARG B 1 290 ? 0.4 -6.238 -0.53 1 98.25 290 ARG B C 1
ATOM 4809 O O . ARG B 1 290 ? 1.402 -6.934 -0.708 1 98.25 290 ARG B O 1
ATOM 4816 N N . GLY B 1 291 ? -0.832 -6.699 -0.385 1 97.31 291 GLY B N 1
ATOM 4817 C CA . GLY B 1 291 ? -1.049 -8.109 -0.655 1 97.31 291 GLY B CA 1
ATOM 4818 C C . GLY B 1 291 ? -0.999 -8.453 -2.133 1 97.31 291 GLY B C 1
ATOM 4819 O O . GLY B 1 291 ? -1.623 -7.773 -2.953 1 97.31 291 GLY B O 1
ATOM 4820 N N . VAL B 1 292 ? -0.276 -9.523 -2.479 1 96.81 292 VAL B N 1
ATOM 4821 C CA . VAL B 1 292 ? -0.139 -9.938 -3.873 1 96.81 292 VAL B CA 1
ATOM 4822 C C . VAL B 1 292 ? -0.808 -11.289 -4.082 1 96.81 292 VAL B C 1
ATOM 4824 O O . VAL B 1 292 ? -0.451 -12.273 -3.428 1 96.81 292 VAL B O 1
ATOM 4827 N N . LEU B 1 293 ? -1.807 -11.383 -4.945 1 92.81 293 LEU B N 1
ATOM 4828 C CA . LEU B 1 293 ? -2.541 -12.602 -5.273 1 92.81 293 LEU B CA 1
ATOM 4829 C C . LEU B 1 293 ? -2.367 -12.961 -6.742 1 92.81 293 LEU B C 1
ATOM 4831 O O . LEU B 1 293 ? -3.35 -13.172 -7.457 1 92.81 293 LEU B O 1
ATOM 4835 N N . VAL B 1 294 ? -1.049 -12.984 -7.25 1 95.75 294 VAL B N 1
ATOM 4836 C CA . VAL B 1 294 ? -0.681 -13.18 -8.648 1 95.75 294 VAL B CA 1
ATOM 4837 C C . VAL B 1 294 ? -1.057 -11.945 -9.461 1 95.75 294 VAL B C 1
ATOM 4839 O O . VAL B 1 294 ? -0.774 -10.812 -9.047 1 95.75 294 VAL B O 1
ATOM 4842 N N . SER B 1 295 ? -1.56 -12.242 -10.789 1 97.75 295 SER B N 1
ATOM 4843 C CA . SER B 1 295 ? -1.967 -11.102 -11.602 1 97.75 295 SER B CA 1
ATOM 4844 C C . SER B 1 295 ? -2.887 -11.531 -12.734 1 97.75 295 SER B C 1
ATOM 4846 O O . SER B 1 295 ? -3.26 -12.703 -12.828 1 97.75 295 SER B O 1
ATOM 4848 N N . SER B 1 296 ? -3.338 -10.594 -13.516 1 98.25 296 SER B N 1
ATOM 4849 C CA . SER B 1 296 ? -4.312 -10.789 -14.578 1 98.25 296 SER B CA 1
ATOM 4850 C C . SER B 1 296 ? -3.674 -11.461 -15.797 1 98.25 296 SER B C 1
ATOM 4852 O O . SER B 1 296 ? -2.447 -11.539 -15.891 1 98.25 296 SER B O 1
ATOM 4854 N N . LYS B 1 297 ? -4.527 -11.93 -16.656 1 98.69 297 LYS B N 1
ATOM 4855 C CA . LYS B 1 297 ? -4.086 -12.461 -17.938 1 98.69 297 LYS B CA 1
ATOM 4856 C C . LYS B 1 297 ? -3.305 -11.414 -18.734 1 98.69 297 LYS B C 1
ATOM 4858 O O . LYS B 1 297 ? -2.273 -11.727 -19.328 1 98.69 297 LYS B O 1
ATOM 4863 N N . GLN B 1 298 ? -3.77 -10.227 -18.719 1 98.75 298 GLN B N 1
ATOM 4864 C CA . GLN B 1 298 ? -3.102 -9.141 -19.438 1 98.75 298 GLN B CA 1
ATOM 4865 C C . GLN B 1 298 ? -1.669 -8.961 -18.938 1 98.75 298 GLN B C 1
ATOM 4867 O O . GLN B 1 298 ? -0.742 -8.828 -19.75 1 98.75 298 GLN B O 1
ATOM 4872 N N . GLU B 1 299 ? -1.524 -8.922 -17.672 1 98.56 299 GLU B N 1
ATOM 4873 C CA . GLU B 1 299 ? -0.185 -8.789 -17.109 1 98.56 299 GLU B CA 1
ATOM 4874 C C . GLU B 1 299 ? 0.669 -10.016 -17.406 1 98.56 299 GLU B C 1
ATOM 4876 O O . GLU B 1 299 ? 1.879 -9.898 -17.625 1 98.56 299 GLU B O 1
ATOM 4881 N N . PHE B 1 300 ? 0.039 -11.172 -17.406 1 98.88 300 PHE B N 1
ATOM 4882 C CA . PHE B 1 300 ? 0.737 -12.398 -17.766 1 98.88 300 PHE B CA 1
ATOM 4883 C C . PHE B 1 300 ? 1.316 -12.305 -19.172 1 98.88 300 PHE B C 1
ATOM 4885 O O . PHE B 1 300 ? 2.477 -12.656 -19.391 1 98.88 300 PHE B O 1
ATOM 4892 N N . GLN B 1 301 ? 0.606 -11.828 -20.047 1 98.81 301 GLN B N 1
ATOM 4893 C CA . GLN B 1 301 ? 1.049 -11.672 -21.422 1 98.81 301 GLN B CA 1
ATOM 4894 C C . GLN B 1 301 ? 2.184 -10.656 -21.531 1 98.81 301 GLN B C 1
ATOM 4896 O O . GLN B 1 301 ? 3.137 -10.859 -22.281 1 98.81 301 GLN B O 1
ATOM 4901 N N . LYS B 1 302 ? 2.098 -9.562 -20.75 1 98.81 302 LYS B N 1
ATOM 4902 C CA . LYS B 1 302 ? 3.197 -8.602 -20.703 1 98.81 302 LYS B CA 1
ATOM 4903 C C . LYS B 1 302 ? 4.469 -9.25 -20.156 1 98.81 302 LYS B C 1
ATOM 4905 O O . LYS B 1 302 ? 5.562 -9.016 -20.672 1 98.81 302 LYS B O 1
ATOM 4910 N N . MET B 1 303 ? 4.254 -10.008 -19.141 1 98.88 303 MET B N 1
ATOM 4911 C CA . MET B 1 303 ? 5.379 -10.727 -18.547 1 98.88 303 MET B CA 1
ATOM 4912 C C . MET B 1 303 ? 6.031 -11.656 -19.562 1 98.88 303 MET B C 1
ATOM 4914 O O . MET B 1 303 ? 7.258 -11.688 -19.688 1 98.88 303 MET B O 1
ATOM 4918 N N . ASN B 1 304 ? 5.219 -12.383 -20.297 1 98.94 304 ASN B N 1
ATOM 4919 C CA . ASN B 1 304 ? 5.738 -13.297 -21.312 1 98.94 304 ASN B CA 1
ATOM 4920 C C . ASN B 1 304 ? 6.539 -12.547 -22.375 1 98.94 304 ASN B C 1
ATOM 4922 O O . ASN B 1 304 ? 7.602 -13.008 -22.797 1 98.94 304 ASN B O 1
ATOM 4926 N N . ALA B 1 305 ? 6.012 -11.445 -22.812 1 98.88 305 ALA B N 1
ATOM 4927 C CA . ALA B 1 305 ? 6.727 -10.625 -23.781 1 98.88 305 ALA B CA 1
ATOM 4928 C C . ALA B 1 305 ? 8.062 -10.156 -23.219 1 98.88 305 ALA B C 1
ATOM 4930 O O . ALA B 1 305 ? 9.07 -10.133 -23.938 1 98.88 305 ALA B O 1
ATOM 4931 N N . PHE B 1 306 ? 8.07 -9.805 -22.016 1 98.88 306 PHE B N 1
ATOM 4932 C CA . PHE B 1 306 ? 9.289 -9.367 -21.359 1 98.88 306 PHE B CA 1
ATOM 4933 C C . PHE B 1 306 ? 10.305 -10.5 -21.281 1 98.88 306 PHE B C 1
ATOM 4935 O O . PHE B 1 306 ? 11.492 -10.289 -21.5 1 98.88 306 PHE B O 1
ATOM 4942 N N . ILE B 1 307 ? 9.836 -11.664 -20.906 1 98.94 307 ILE B N 1
ATOM 4943 C CA . ILE B 1 307 ? 10.68 -12.852 -20.828 1 98.94 307 ILE B CA 1
ATOM 4944 C C . ILE B 1 307 ? 11.328 -13.109 -22.203 1 98.94 307 ILE B C 1
ATOM 4946 O O . ILE B 1 307 ? 12.531 -13.328 -22.281 1 98.94 307 ILE B O 1
ATOM 4950 N N . ASP B 1 308 ? 10.562 -13.055 -23.266 1 98.88 308 ASP B N 1
ATOM 4951 C CA . ASP B 1 308 ? 11.086 -13.258 -24.609 1 98.88 308 ASP B CA 1
ATOM 4952 C C . ASP B 1 308 ? 12.117 -12.195 -24.984 1 98.88 308 ASP B C 1
ATOM 4954 O O . ASP B 1 308 ? 13.203 -12.516 -25.469 1 98.88 308 ASP B O 1
ATOM 4958 N N . ALA B 1 309 ? 11.758 -10.961 -24.672 1 98.75 309 ALA B N 1
ATOM 4959 C CA . ALA B 1 309 ? 12.602 -9.836 -25.047 1 98.75 309 ALA B CA 1
ATOM 4960 C C . ALA B 1 309 ? 13.953 -9.898 -24.328 1 98.75 309 ALA B C 1
ATOM 4962 O O . ALA B 1 309 ? 14.969 -9.461 -24.875 1 98.75 309 ALA B O 1
ATOM 4963 N N . ASN B 1 310 ? 13.977 -10.492 -23.172 1 98.69 310 ASN B N 1
ATOM 4964 C CA . ASN B 1 310 ? 15.195 -10.492 -22.375 1 98.69 310 ASN B CA 1
ATOM 4965 C C . ASN B 1 310 ? 15.805 -11.883 -22.266 1 98.69 310 ASN B C 1
ATOM 4967 O O . ASN B 1 310 ? 16.797 -12.078 -21.578 1 98.69 310 ASN B O 1
ATOM 4971 N N . ASN B 1 311 ? 15.156 -12.852 -22.859 1 98.5 311 ASN B N 1
ATOM 4972 C CA . ASN B 1 311 ? 15.594 -14.25 -22.875 1 98.5 311 ASN B CA 1
ATOM 4973 C C . ASN B 1 311 ? 15.812 -14.781 -21.469 1 98.5 311 ASN B C 1
ATOM 4975 O O . ASN B 1 311 ? 16.859 -15.367 -21.172 1 98.5 311 ASN B O 1
ATOM 4979 N N . ILE B 1 312 ? 14.891 -14.523 -20.656 1 98.75 312 ILE B N 1
ATOM 4980 C CA . ILE B 1 312 ? 14.945 -15 -19.266 1 98.75 312 ILE B CA 1
ATOM 4981 C C . ILE B 1 312 ? 14.562 -16.469 -19.219 1 98.75 312 ILE B C 1
ATOM 4983 O O . ILE B 1 312 ? 13.539 -16.875 -19.781 1 98.75 312 ILE B O 1
ATOM 4987 N N . LYS B 1 313 ? 15.391 -17.281 -18.562 1 98.75 313 LYS B N 1
ATOM 4988 C CA . LYS B 1 313 ? 15.125 -18.703 -18.406 1 98.75 313 LYS B CA 1
ATOM 4989 C C . LYS B 1 313 ? 14.773 -19.047 -16.969 1 98.75 313 LYS B C 1
ATOM 4991 O O . LYS B 1 313 ? 15.539 -18.75 -16.047 1 98.75 313 LYS B O 1
ATOM 4996 N N . PRO B 1 314 ? 13.617 -19.656 -16.781 1 98.69 314 PRO B N 1
ATOM 4997 C CA . PRO B 1 314 ? 13.258 -20.094 -15.43 1 98.69 314 PRO B CA 1
ATOM 4998 C C . PRO B 1 314 ? 14.305 -21.016 -14.812 1 98.69 314 PRO B C 1
ATOM 5000 O O . PRO B 1 314 ? 14.906 -21.828 -15.516 1 98.69 314 PRO B O 1
ATOM 5003 N N . VAL B 1 315 ? 14.516 -20.844 -13.539 1 98.44 315 VAL B N 1
ATOM 5004 C CA . VAL B 1 315 ? 15.43 -21.703 -12.805 1 98.44 315 VAL B CA 1
ATOM 5005 C C . VAL B 1 315 ? 14.688 -22.938 -12.312 1 98.44 315 VAL B C 1
ATOM 5007 O O . VAL B 1 315 ? 13.781 -22.844 -11.477 1 98.44 315 VAL B O 1
ATOM 5010 N N . ILE B 1 316 ? 15.055 -24.031 -12.773 1 98.31 316 ILE B N 1
ATOM 5011 C CA . ILE B 1 316 ? 14.414 -25.297 -12.453 1 98.31 316 ILE B CA 1
ATOM 5012 C C . ILE B 1 316 ? 15.359 -26.156 -11.617 1 98.31 316 ILE B C 1
ATOM 5014 O O . ILE B 1 316 ? 16.547 -26.266 -11.922 1 98.31 316 ILE B O 1
ATOM 5018 N N . ASP B 1 317 ? 14.82 -26.641 -10.57 1 97.75 317 ASP B N 1
ATOM 5019 C CA . ASP B 1 317 ? 15.602 -27.531 -9.719 1 97.75 317 ASP B CA 1
ATOM 5020 C C . ASP B 1 317 ? 16.156 -28.719 -10.523 1 97.75 317 ASP B C 1
ATOM 5022 O O . ASP B 1 317 ? 15.508 -29.188 -11.469 1 97.75 317 ASP B O 1
ATOM 5026 N N . GLU B 1 318 ? 17.281 -29.203 -10.047 1 96.44 318 GLU B N 1
ATOM 5027 C CA . GLU B 1 318 ? 17.938 -30.297 -10.742 1 96.44 318 GLU B CA 1
ATOM 5028 C C . GLU B 1 318 ? 17.078 -31.562 -10.695 1 96.44 318 GLU B C 1
ATOM 5030 O O . GLU B 1 318 ? 17.125 -32.375 -11.617 1 96.44 318 GLU B O 1
ATOM 5035 N N . LYS B 1 319 ? 16.375 -31.703 -9.68 1 97 319 LYS B N 1
ATOM 5036 C CA . LYS B 1 319 ? 15.531 -32.875 -9.547 1 97 319 LYS B CA 1
ATOM 5037 C C . LYS B 1 319 ? 14.195 -32.688 -10.266 1 97 319 LYS B C 1
ATOM 5039 O O . LYS B 1 319 ? 13.438 -31.781 -9.945 1 97 319 LYS B O 1
ATOM 5044 N N . VAL B 1 320 ? 13.93 -33.5 -11.258 1 97.38 320 VAL B N 1
ATOM 5045 C CA . VAL B 1 320 ? 12.672 -33.531 -12 1 97.38 320 VAL B CA 1
ATOM 5046 C C . VAL B 1 320 ? 11.922 -34.844 -1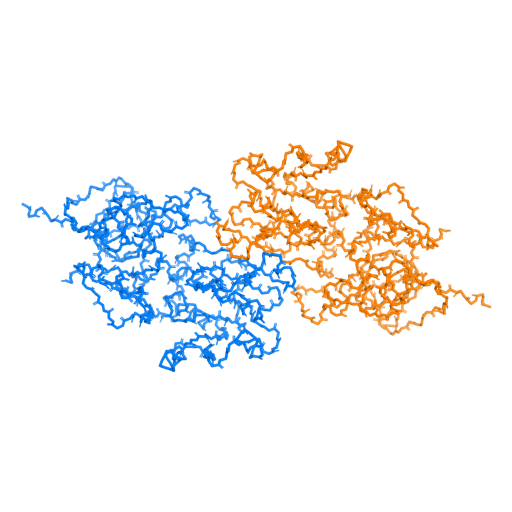1.68 1 97.38 320 VAL B C 1
ATOM 5048 O O . VAL B 1 320 ? 12.484 -35.938 -11.75 1 97.38 320 VAL B O 1
ATOM 5051 N N . PHE B 1 321 ? 10.688 -34.719 -11.344 1 98.06 321 PHE B N 1
ATOM 5052 C CA . PHE B 1 321 ? 9.922 -35.906 -10.93 1 98.06 321 PHE B CA 1
ATOM 5053 C C . PHE B 1 321 ? 9.039 -36.406 -12.07 1 98.06 321 PHE B C 1
ATOM 5055 O O . PHE B 1 321 ? 8.727 -35.656 -12.992 1 98.06 321 PHE B O 1
ATOM 5062 N N . ASP B 1 322 ? 8.711 -37.656 -11.953 1 97.44 322 ASP B N 1
ATOM 5063 C CA . ASP B 1 322 ? 7.734 -38.25 -12.875 1 97.44 322 ASP B CA 1
ATOM 5064 C C . ASP B 1 322 ? 6.312 -38.125 -12.328 1 97.44 322 ASP B C 1
ATOM 5066 O O . ASP B 1 322 ? 6.121 -38 -11.117 1 97.44 322 ASP B O 1
ATOM 5070 N N . PHE B 1 323 ? 5.406 -38.219 -13.188 1 97.56 323 PHE B N 1
ATOM 5071 C CA . PHE B 1 323 ? 3.994 -38.062 -12.867 1 97.56 323 PHE B CA 1
ATOM 5072 C C . PHE B 1 323 ? 3.572 -39 -11.758 1 97.56 323 PHE B C 1
ATOM 5074 O O . PHE B 1 323 ? 2.764 -38.656 -10.898 1 97.56 323 PHE B O 1
ATOM 5081 N N . ALA B 1 324 ? 4.133 -40.156 -11.727 1 96.19 324 ALA B N 1
ATOM 5082 C CA . ALA B 1 324 ? 3.766 -41.188 -10.75 1 96.19 324 ALA B CA 1
ATOM 5083 C C . ALA B 1 324 ? 4.277 -40.812 -9.359 1 96.19 324 ALA B C 1
ATOM 5085 O O . ALA B 1 324 ? 3.824 -41.375 -8.359 1 96.19 324 ALA B O 1
ATOM 5086 N N . ASP B 1 325 ? 5.172 -39.844 -9.305 1 97 325 ASP B N 1
ATOM 5087 C CA . ASP B 1 325 ? 5.867 -39.562 -8.055 1 97 325 ASP B CA 1
ATOM 5088 C C . ASP B 1 325 ? 5.426 -38.219 -7.477 1 97 325 ASP B C 1
ATOM 5090 O O . ASP B 1 325 ? 6.203 -37.531 -6.805 1 97 325 ASP B O 1
ATOM 5094 N N . VAL B 1 326 ? 4.223 -37.781 -7.719 1 97.94 326 VAL B N 1
ATOM 5095 C CA . VAL B 1 326 ? 3.717 -36.469 -7.297 1 97.94 326 VAL B CA 1
ATOM 5096 C C . VAL B 1 326 ? 3.824 -36.344 -5.777 1 97.94 326 VAL B C 1
ATOM 5098 O O . VAL B 1 326 ? 4.336 -35.344 -5.27 1 97.94 326 VAL B O 1
ATOM 5101 N N . PRO B 1 327 ? 3.432 -37.375 -4.945 1 97.81 327 PRO B N 1
ATOM 5102 C CA . PRO B 1 327 ? 3.566 -37.219 -3.492 1 97.81 327 PRO B CA 1
ATOM 5103 C C . PRO B 1 327 ? 5.012 -37 -3.055 1 97.81 327 PRO B C 1
ATOM 5105 O O . PRO B 1 327 ? 5.273 -36.219 -2.139 1 97.81 327 PRO B O 1
ATOM 5108 N N . ALA B 1 328 ? 5.891 -37.688 -3.715 1 97.56 328 ALA B N 1
ATOM 5109 C CA . ALA B 1 328 ? 7.305 -37.5 -3.396 1 97.56 328 ALA B CA 1
ATOM 5110 C C . ALA B 1 328 ? 7.777 -36.094 -3.75 1 97.56 328 ALA B C 1
ATOM 5112 O O . ALA B 1 328 ? 8.602 -35.5 -3.037 1 97.56 328 ALA B O 1
ATOM 5113 N N . ALA B 1 329 ? 7.332 -35.594 -4.875 1 97.88 329 ALA B N 1
ATOM 5114 C CA . ALA B 1 329 ? 7.664 -34.219 -5.266 1 97.88 329 ALA B CA 1
ATOM 5115 C C . ALA B 1 329 ? 7.168 -33.219 -4.23 1 97.88 329 ALA B C 1
ATOM 5117 O O . ALA B 1 329 ? 7.887 -32.281 -3.867 1 97.88 329 ALA B O 1
ATOM 5118 N N . TYR B 1 330 ? 5.902 -33.406 -3.748 1 97.62 330 TYR B N 1
ATOM 5119 C CA . TYR B 1 330 ? 5.344 -32.562 -2.705 1 97.62 330 TYR B CA 1
ATOM 5120 C C . TYR B 1 330 ? 6.227 -32.562 -1.463 1 97.62 330 TYR B C 1
ATOM 5122 O O . TYR B 1 330 ? 6.539 -31.516 -0.908 1 97.62 330 TYR B O 1
ATOM 5130 N N . GLN B 1 331 ? 6.648 -33.75 -1.062 1 97.25 331 GLN B N 1
ATOM 5131 C CA . GLN B 1 331 ? 7.5 -33.875 0.113 1 97.25 331 GLN B CA 1
ATOM 5132 C C . GLN B 1 331 ? 8.836 -33.156 -0.094 1 97.25 331 GLN B C 1
ATOM 5134 O O . GLN B 1 331 ? 9.352 -32.531 0.82 1 97.25 331 GLN B O 1
ATOM 5139 N N . TYR B 1 332 ? 9.352 -33.344 -1.285 1 96.88 332 TYR B N 1
ATOM 5140 C CA . TYR B 1 332 ? 10.633 -32.719 -1.62 1 96.88 332 TYR B CA 1
ATOM 5141 C C . TYR B 1 332 ? 10.562 -31.203 -1.463 1 96.88 332 TYR B C 1
ATOM 5143 O O . TYR B 1 332 ? 11.453 -30.594 -0.869 1 96.88 332 TYR B O 1
ATOM 5151 N N . VAL B 1 333 ? 9.531 -30.562 -1.941 1 95.88 333 VAL B N 1
ATOM 5152 C CA . VAL B 1 333 ? 9.352 -29.125 -1.82 1 95.88 333 VAL B CA 1
ATOM 5153 C C . VAL B 1 333 ? 9.109 -28.75 -0.358 1 95.88 333 VAL B C 1
ATOM 5155 O O . VAL B 1 333 ? 9.648 -27.766 0.132 1 95.88 333 VAL B O 1
ATOM 5158 N N . TRP B 1 334 ? 8.352 -29.578 0.351 1 94.62 334 TRP B N 1
ATOM 5159 C CA . TRP B 1 334 ? 8.055 -29.344 1.761 1 94.62 334 TRP B CA 1
ATOM 5160 C C . TRP B 1 334 ? 9.344 -29.297 2.586 1 94.62 334 TRP B C 1
ATOM 5162 O O . TRP B 1 334 ? 9.453 -28.516 3.527 1 94.62 334 TRP B O 1
ATOM 5172 N N . ASP B 1 335 ? 10.281 -30.078 2.16 1 93.06 335 ASP B N 1
ATOM 5173 C CA . ASP B 1 335 ? 11.539 -30.188 2.895 1 93.06 335 ASP B CA 1
ATOM 5174 C C . ASP B 1 335 ? 12.445 -28.984 2.621 1 93.06 335 ASP B C 1
ATOM 5176 O O . ASP B 1 335 ? 13.492 -28.844 3.248 1 93.06 335 ASP B O 1
ATOM 5180 N N . GLN B 1 336 ? 12.109 -28.156 1.727 1 87.38 336 GLN B N 1
ATOM 5181 C CA . GLN B 1 336 ? 12.773 -26.906 1.424 1 87.38 336 GLN B CA 1
ATOM 5182 C C . GLN B 1 336 ? 14.219 -27.125 0.994 1 87.38 336 GLN B C 1
ATOM 5184 O O . GLN B 1 336 ? 15.109 -26.344 1.34 1 87.38 336 GLN B O 1
ATOM 5189 N N . LYS B 1 337 ? 14.445 -28.141 0.28 1 83.94 337 LYS B N 1
ATOM 5190 C CA . LYS B 1 337 ? 15.789 -28.484 -0.19 1 83.94 337 LYS B CA 1
ATOM 5191 C C . LYS B 1 337 ? 15.992 -28.016 -1.631 1 83.94 337 LYS B C 1
ATOM 5193 O O . LYS B 1 337 ? 17.125 -28.047 -2.141 1 83.94 337 LYS B O 1
ATOM 5198 N N . HIS B 1 338 ? 14.984 -27.609 -2.215 1 92.5 338 HIS B N 1
ATOM 5199 C CA . HIS B 1 338 ? 15.016 -27.328 -3.645 1 92.5 338 HIS B CA 1
ATOM 5200 C C . HIS B 1 338 ? 15.562 -25.922 -3.914 1 92.5 338 HIS B C 1
ATOM 5202 O O . HIS B 1 338 ? 15.672 -25.109 -2.996 1 92.5 338 HIS B O 1
ATOM 5208 N N . PHE B 1 339 ? 16.031 -25.656 -5.09 1 95.44 339 PHE B N 1
ATOM 5209 C CA . PHE B 1 339 ? 16.422 -24.359 -5.645 1 95.44 339 PHE B CA 1
ATOM 5210 C C . PHE B 1 339 ? 15.609 -24.047 -6.891 1 95.44 339 PHE B C 1
ATOM 5212 O O . PHE B 1 339 ? 15.625 -24.797 -7.863 1 95.44 339 PHE B O 1
ATOM 5219 N N . GLY B 1 340 ? 14.883 -22.938 -6.828 1 96.75 340 GLY B N 1
ATOM 5220 C CA . GLY B 1 340 ? 13.984 -22.594 -7.922 1 96.75 340 GLY B CA 1
ATOM 5221 C C . GLY B 1 340 ? 12.742 -23.453 -7.965 1 96.75 340 GLY B C 1
ATOM 5222 O O . GLY B 1 340 ? 12.141 -23.734 -6.926 1 96.75 340 GLY B O 1
ATOM 5223 N N . LYS B 1 341 ? 12.312 -23.797 -9.117 1 98.5 341 LYS B N 1
ATOM 5224 C CA . LYS B 1 341 ? 11.055 -24.5 -9.305 1 98.5 341 LYS B CA 1
ATOM 5225 C C . LYS B 1 341 ? 11.281 -26.016 -9.445 1 98.5 341 LYS B C 1
ATOM 5227 O O . LYS B 1 341 ? 12.195 -26.438 -10.148 1 98.5 341 LYS B O 1
ATOM 5232 N N . VAL B 1 342 ? 10.445 -26.781 -8.773 1 98.5 342 VAL B N 1
ATOM 5233 C CA . VAL B 1 342 ? 10.438 -28.234 -8.922 1 98.5 342 VAL B CA 1
ATOM 5234 C C . VAL B 1 342 ? 9.398 -28.625 -9.969 1 98.5 342 VAL B C 1
ATOM 5236 O O . VAL B 1 342 ? 8.234 -28.219 -9.891 1 98.5 342 VAL B O 1
ATOM 5239 N N . THR B 1 343 ? 9.844 -29.438 -10.945 1 98.5 343 THR B N 1
ATOM 5240 C CA . THR B 1 343 ? 8.953 -29.766 -12.055 1 98.5 343 THR B CA 1
ATOM 5241 C C . THR B 1 343 ? 8.633 -31.266 -12.07 1 98.5 343 THR B C 1
ATOM 5243 O O . THR B 1 343 ? 9.359 -32.062 -11.477 1 98.5 343 THR B O 1
ATOM 5246 N N . ILE B 1 344 ? 7.52 -31.547 -12.625 1 98.62 344 ILE B N 1
ATOM 5247 C CA . ILE B 1 344 ? 7.004 -32.906 -12.797 1 98.62 344 ILE B CA 1
ATOM 5248 C C . ILE B 1 344 ? 6.746 -33.188 -14.273 1 98.62 344 ILE B C 1
ATOM 5250 O O . ILE B 1 344 ? 6.023 -32.438 -14.938 1 98.62 344 ILE B O 1
ATOM 5254 N N . ARG B 1 345 ? 7.312 -34.25 -14.75 1 98.31 345 ARG B N 1
ATOM 5255 C CA . ARG B 1 345 ? 7.031 -34.688 -16.109 1 98.31 345 ARG B CA 1
ATOM 5256 C C . ARG B 1 345 ? 5.727 -35.469 -16.188 1 98.31 345 ARG B C 1
ATOM 5258 O O . ARG B 1 345 ? 5.617 -36.562 -15.594 1 98.31 345 ARG B O 1
ATOM 5265 N N . ILE B 1 346 ? 4.754 -34.969 -16.797 1 97.31 346 ILE B N 1
ATOM 5266 C CA . ILE B 1 346 ? 3.449 -35.594 -16.891 1 97.31 346 ILE B CA 1
ATOM 5267 C C . ILE B 1 346 ? 3.445 -36.594 -18.062 1 97.31 346 ILE B C 1
ATOM 5269 O O . ILE B 1 346 ? 3.125 -37.75 -17.891 1 97.31 346 ILE B O 1
ATOM 5273 N N . ALA B 1 347 ? 3.635 -36.094 -19.234 1 84.69 347 ALA B N 1
ATOM 5274 C CA . ALA B 1 347 ? 3.635 -36.938 -20.406 1 84.69 347 ALA B CA 1
ATOM 5275 C C . ALA B 1 347 ? 5 -36.938 -21.094 1 84.69 347 ALA B C 1
ATOM 5277 O O . ALA B 1 347 ? 5.672 -35.906 -21.141 1 84.69 347 ALA B O 1
ATOM 5278 N N . SER B 1 348 ? 5.547 -38.188 -21.25 1 65.94 348 SER B N 1
ATOM 5279 C CA . SER B 1 348 ? 6.809 -38.312 -21.969 1 65.94 348 SER B CA 1
ATOM 5280 C C . SER B 1 348 ? 6.664 -37.875 -23.422 1 65.94 348 SER B C 1
ATOM 5282 O O . SER B 1 348 ? 5.562 -37.906 -23.969 1 65.94 348 SER B O 1
ATOM 5284 N N . GLU B 1 349 ? 7.809 -37.125 -24.031 1 54.53 349 GLU B N 1
ATOM 5285 C CA . GLU B 1 349 ? 7.863 -36.75 -25.438 1 54.53 349 GLU B CA 1
ATOM 5286 C C . GLU B 1 349 ? 7.477 -37.969 -26.312 1 54.53 349 GLU B C 1
ATOM 5288 O O . GLU B 1 349 ? 7.648 -39.094 -25.922 1 54.53 349 GLU B O 1
#